Protein AF-A0A2C6KMU7-F1 (afdb_monomer_lite)

Foldseek 3Di:
DLLVLVLVCCVVPVVVVNVVVVPDDPLVSQLVSCVCCCPPQQAFGFSDKDWDADPVRDIDIDTHTDDFLAFLAFDADPVPPDPQRGDPPDPSVPQNLVQLQDPLSLLLVLLQLLRNAQCCVPPSQKGQLAQARRQKTWHWDPDDPNRHIHIHIHGHDSVQIDGAQDFDPDDYDLVLAALVLFDAQDPPCPPPPPTDGHHLLSRLSSSLQRSLQSQLSNRHDDPDRCLVVPQQVVQPPDDPDDSDPCNRHDSHDDRSPDPSSLVRSLQQLDCVHVSNVSGDPSHDPLSSLLSSLSNHNDSQSRFGSLQVSLLSVLLSLLVVLLPDPLDDDPVVQVVVQVSQVVSCPRPLNVLVCVLVVHDRDHSVDDCNVVSVSSNVVSVCLSVVVLLLVLLPVQAAAAPPVLVVPQDPDDDPPPRRVVSLCVQLDDDPVSLVSSLVSSCCSSCVPDDDDPVVVQVVCCNRSRGGPVSSSVVNSVSSSVNHD

pLDDT: mean 87.69, std 11.26, range [41.38, 98.5]

Secondary structure (DSSP, 8-state):
-HHHHHHHHHHHH-HHHHHHHTTS-HHHHHHHHHHHIIIII-B---SEEEEEE-TTS-EEEEEE----SEES-PPBPSSS--TT-B-SS-HHHHHHHHHHT-HHHHHHHHHHHHHHHHHHHHTS-EE-S--SGGGEEEEEE--BTTBPPEEEEEE---TT-EETTSEE-----GGG--GGGSPP--SS-TT---PEE--HHHHHHHHHHHHHHHHHTTT---SS-HHIIIIIHHH--STT---SHHHHH-SSS--SS-HHHHHHHHHHHSTTSTTGGGS-TT--HHHHHHHHHHT-SSGGGSPPHHHHHHHHHHHHHHHHHHHS----SHHHHHHHHHHHHHHHTSHHHHHHHHHHTPPPP-TTS--HHHHHHHHHHHHHHHHTHHHHHHHHHH-PPPPTHHHHSS---S-TTTSHHHHHHHHTPPPHHHHHHHHHHHHHHHHTT----HHHHHHHHHHHHS--HHHHHHHHHHHHHHHH-

Radius of gyration: 24.85 Å; chains: 1; bounding box: 67×62×74 Å

InterPro domains:
  IPR000719 Protein kinase domain [PS50011] (1-312)
  IPR008271 Serine/threonine-protein kinase, active site [PS00108] (126-138)
  IPR011009 Protein kinase-like domain superfamily [SSF56112] (120-317)

Sequence (481 aa):
MIFSQLEHFFATFRPQMWASLKGATKEARASKYAEVGLAQYHWSLPLARVISKDAKGNSHWGLLVELFQGDLQPKGDKTGLALDGWDRQSSGNRNLRKIFTSRDSLLDLTSKSIKPFVLMHNLYRFGHFDIKPPNLLYKYYPAEKGRSARVEVAAGDFGMATLLFQETKIRGTLPFMAPEMEKPKDKTDPQKKLVLLASPAFDTYALGFTLSALWTSGTEYTERYSWVTQCIRPSMTTSGQSFTFQQFSSREGALVYDEKVRQHLTRCMKEGGKVDKLYHVNMPLLIRIKIQQMTDIHPQARVSLRHIRFFFKTFGVLDRLQREPSRSDGRDMERTQEKLSRLQQLQLVQFLLFYLRMKPLTAVKDNLSEYKLLNQTLLDLARGEPIHEAVSQTISPLPLSSFREIPVGGDREKTDAPVLSTLVAVKDEEISLVSKQVRGKITRDAKITEDQWNDLLDTVFGVSAQGFNVLVSRAAIERKG

Organism: NCBI:txid483139

Structure (mmCIF, N/CA/C/O backbone):
data_AF-A0A2C6KMU7-F1
#
_entry.id   AF-A0A2C6KMU7-F1
#
loop_
_atom_site.group_PDB
_atom_site.id
_atom_site.type_symbol
_atom_site.label_atom_id
_atom_site.label_alt_id
_atom_site.label_comp_id
_atom_site.label_asym_id
_atom_site.label_entity_id
_atom_site.label_seq_id
_atom_site.pdbx_PDB_ins_code
_atom_site.Cartn_x
_atom_site.Cartn_y
_atom_site.Cartn_z
_atom_site.occupancy
_atom_site.B_iso_or_equiv
_atom_site.auth_seq_id
_atom_site.auth_comp_id
_atom_site.auth_asym_id
_atom_site.auth_atom_id
_atom_site.pdbx_PDB_model_num
ATOM 1 N N . MET A 1 1 ? 19.918 -12.609 -8.358 1.00 88.88 1 MET A N 1
ATOM 2 C CA . MET A 1 1 ? 19.044 -12.625 -7.164 1.00 88.88 1 MET A CA 1
ATOM 3 C C . MET A 1 1 ? 17.623 -13.065 -7.519 1.00 88.88 1 MET A C 1
ATOM 5 O O . MET A 1 1 ? 17.285 -14.183 -7.169 1.00 88.88 1 MET A O 1
ATOM 9 N N . ILE A 1 2 ? 16.826 -12.283 -8.266 1.00 91.75 2 ILE A N 1
ATOM 10 C CA . ILE A 1 2 ? 15.407 -12.616 -8.553 1.00 91.75 2 ILE A CA 1
ATOM 11 C C . ILE A 1 2 ? 15.238 -13.988 -9.223 1.00 91.75 2 ILE A C 1
ATOM 13 O O . ILE A 1 2 ? 14.464 -14.813 -8.752 1.00 91.75 2 ILE A O 1
ATOM 17 N N . PHE A 1 3 ? 16.004 -14.271 -10.282 1.00 91.69 3 PHE A N 1
ATOM 18 C CA . PHE A 1 3 ? 15.967 -15.581 -10.946 1.00 91.69 3 PHE A CA 1
ATOM 19 C C . PHE A 1 3 ? 16.346 -16.739 -10.015 1.00 91.69 3 PHE A C 1
ATOM 21 O O . PHE A 1 3 ? 15.761 -17.807 -10.115 1.00 91.69 3 PHE A O 1
ATOM 28 N N . SER A 1 4 ? 17.254 -16.518 -9.062 1.00 91.12 4 SER A N 1
ATOM 29 C CA . SER A 1 4 ? 17.613 -17.522 -8.053 1.00 91.12 4 SER A CA 1
ATOM 30 C C . SER A 1 4 ? 16.448 -17.810 -7.096 1.00 91.12 4 SER A C 1
ATOM 32 O O . SER A 1 4 ? 16.236 -18.959 -6.725 1.00 91.12 4 SER A O 1
ATOM 34 N N . GLN A 1 5 ? 15.661 -16.789 -6.733 1.00 92.75 5 GLN A N 1
ATOM 35 C CA . GLN A 1 5 ? 14.451 -16.966 -5.920 1.00 92.75 5 GLN A CA 1
ATOM 36 C C . GLN A 1 5 ? 13.343 -17.700 -6.688 1.00 92.75 5 GLN A C 1
ATOM 38 O O . GLN A 1 5 ? 12.691 -18.580 -6.130 1.00 92.75 5 GLN A O 1
ATOM 43 N N . LEU A 1 6 ? 13.159 -17.393 -7.979 1.00 92.62 6 LEU A N 1
ATOM 44 C CA . LEU A 1 6 ? 12.241 -18.136 -8.853 1.00 92.62 6 LEU A CA 1
ATOM 45 C C . LEU A 1 6 ? 12.657 -19.602 -8.998 1.00 92.62 6 LEU A C 1
ATOM 47 O O . LEU A 1 6 ? 11.815 -20.489 -8.898 1.00 92.62 6 LEU A O 1
ATOM 51 N N . GLU A 1 7 ? 13.950 -19.854 -9.185 1.00 92.25 7 GLU A N 1
ATOM 52 C CA . GLU A 1 7 ? 14.506 -21.201 -9.290 1.00 92.25 7 GLU A CA 1
ATOM 53 C C . GLU A 1 7 ? 14.256 -22.019 -8.019 1.00 92.25 7 GLU A C 1
ATOM 55 O O . GLU A 1 7 ? 13.695 -23.112 -8.094 1.00 92.25 7 GLU A O 1
ATOM 60 N N . HIS A 1 8 ? 14.589 -21.461 -6.850 1.00 91.50 8 HIS A N 1
ATOM 61 C CA . HIS A 1 8 ? 14.327 -22.109 -5.566 1.00 91.50 8 HIS A CA 1
ATOM 62 C C . HIS A 1 8 ? 12.833 -22.399 -5.375 1.00 91.50 8 HIS A C 1
ATOM 64 O O . HIS A 1 8 ? 12.452 -23.506 -4.996 1.00 91.50 8 HIS A O 1
ATOM 70 N N . PHE A 1 9 ? 11.970 -21.434 -5.695 1.00 91.69 9 PHE A N 1
ATOM 71 C CA . PHE A 1 9 ? 10.528 -21.619 -5.601 1.00 91.69 9 PHE A CA 1
ATOM 72 C C . PHE A 1 9 ? 10.019 -22.725 -6.537 1.00 91.69 9 PHE A C 1
ATOM 74 O O . PHE A 1 9 ? 9.215 -23.557 -6.117 1.00 91.69 9 PHE A O 1
ATOM 81 N N . PHE A 1 10 ? 10.474 -22.779 -7.792 1.00 92.38 10 PHE A N 1
ATOM 82 C CA . PHE A 1 10 ? 10.036 -23.823 -8.720 1.00 92.38 10 PHE A CA 1
ATOM 83 C C . PHE A 1 10 ? 10.543 -25.202 -8.320 1.00 92.38 10 PHE A C 1
ATOM 85 O O . PHE A 1 10 ? 9.769 -26.156 -8.385 1.00 92.38 10 PHE A O 1
ATOM 92 N N . ALA A 1 11 ? 11.787 -25.306 -7.856 1.00 91.00 11 ALA A N 1
ATOM 93 C CA . ALA A 1 11 ? 12.337 -26.564 -7.369 1.00 91.00 11 ALA A CA 1
ATOM 94 C C . ALA A 1 11 ? 11.536 -27.124 -6.182 1.00 91.00 11 ALA A C 1
ATOM 96 O O . ALA A 1 11 ? 11.269 -28.323 -6.143 1.00 91.00 11 ALA A O 1
ATOM 97 N N . THR A 1 12 ? 11.106 -26.258 -5.260 1.00 91.12 12 THR A N 1
ATOM 98 C CA . THR A 1 12 ? 10.406 -26.668 -4.034 1.00 91.12 12 THR A CA 1
ATOM 99 C C . THR A 1 12 ? 8.901 -26.862 -4.240 1.00 91.12 12 THR A C 1
ATOM 101 O O . THR A 1 12 ? 8.329 -27.832 -3.754 1.00 91.12 12 THR A O 1
ATOM 104 N N . PHE A 1 13 ? 8.238 -25.956 -4.965 1.00 90.50 13 PHE A N 1
ATOM 105 C CA . PHE A 1 13 ? 6.770 -25.874 -5.000 1.00 90.50 13 PHE A CA 1
ATOM 106 C C . PHE A 1 13 ? 6.156 -26.137 -6.378 1.00 90.50 13 PHE A C 1
ATOM 108 O O . PHE A 1 13 ? 4.933 -26.236 -6.494 1.00 90.50 13 PHE A O 1
ATOM 115 N N . ARG A 1 14 ? 6.961 -26.232 -7.446 1.00 90.19 14 ARG A N 1
ATOM 116 C CA . ARG A 1 14 ? 6.485 -26.526 -8.812 1.00 90.19 14 ARG A CA 1
ATOM 117 C C . ARG A 1 14 ? 7.367 -27.563 -9.511 1.00 90.19 14 ARG A C 1
ATOM 119 O O . ARG A 1 14 ? 7.939 -27.268 -10.565 1.00 90.19 14 ARG A O 1
ATOM 126 N N . PRO A 1 15 ? 7.435 -28.797 -8.981 1.00 88.06 15 PRO A N 1
ATOM 127 C CA . PRO A 1 15 ? 8.378 -29.812 -9.446 1.00 88.06 15 PRO A CA 1
ATOM 128 C C . PRO A 1 15 ? 8.231 -30.140 -10.938 1.00 88.06 15 PRO A C 1
ATOM 130 O O . PRO A 1 15 ? 9.232 -30.349 -11.614 1.00 88.06 15 PRO A O 1
ATOM 133 N N . GLN A 1 16 ? 7.011 -30.100 -11.486 1.00 89.94 16 GLN A N 1
ATOM 134 C CA . GLN A 1 16 ? 6.773 -30.310 -12.922 1.00 89.94 16 GLN A CA 1
ATOM 135 C C . GLN A 1 16 ? 7.406 -29.212 -13.794 1.00 89.94 16 GLN A C 1
ATOM 137 O O . GLN A 1 16 ? 8.062 -29.503 -14.790 1.00 89.94 16 GLN A O 1
ATOM 142 N N . MET A 1 17 ? 7.260 -27.941 -13.398 1.00 89.38 17 MET A N 1
ATOM 143 C CA . MET A 1 17 ? 7.895 -26.817 -14.094 1.00 89.38 17 MET A CA 1
ATOM 144 C C . MET A 1 17 ? 9.417 -26.898 -13.962 1.00 89.38 17 MET A C 1
ATOM 146 O O . MET A 1 17 ? 10.132 -26.704 -14.943 1.00 89.38 17 MET A O 1
ATOM 150 N N . TRP A 1 18 ? 9.918 -27.244 -12.775 1.00 93.00 18 TRP A N 1
ATOM 151 C CA . TRP A 1 18 ? 11.350 -27.399 -12.546 1.00 93.00 18 TRP A CA 1
ATOM 152 C C . TRP A 1 18 ? 11.970 -28.537 -13.361 1.00 93.00 18 TRP A C 1
ATOM 154 O O . TRP A 1 18 ? 13.039 -28.348 -13.939 1.00 93.00 18 TRP A O 1
ATOM 164 N N . ALA A 1 19 ? 11.289 -29.678 -13.488 1.00 90.38 19 ALA A N 1
ATOM 165 C CA . ALA A 1 19 ? 11.752 -30.801 -14.301 1.00 90.38 19 ALA A CA 1
ATOM 166 C C . ALA A 1 19 ? 12.013 -30.384 -15.760 1.00 90.38 19 ALA A C 1
ATOM 168 O O . ALA A 1 19 ? 13.037 -30.757 -16.326 1.00 90.38 19 ALA A O 1
ATOM 169 N N . SER A 1 20 ? 11.154 -29.527 -16.326 1.00 88.19 20 SER A N 1
ATOM 170 C CA . SER A 1 20 ? 11.340 -28.975 -17.678 1.00 88.19 20 SER A CA 1
ATOM 171 C C . SER A 1 20 ? 12.494 -27.964 -17.805 1.00 88.19 20 SER A C 1
ATOM 173 O O . SER A 1 20 ? 12.966 -27.705 -18.908 1.00 88.19 20 SER A O 1
ATOM 175 N N . LEU A 1 21 ? 12.973 -27.397 -16.690 1.00 91.31 21 LEU A N 1
ATOM 176 C CA . LEU A 1 21 ? 13.970 -26.318 -16.668 1.00 91.31 21 LEU A CA 1
ATOM 177 C C . LEU A 1 21 ? 15.357 -26.758 -16.197 1.00 91.31 21 LEU A C 1
ATOM 179 O O . LEU A 1 21 ? 16.353 -26.157 -16.602 1.00 91.31 21 LEU A O 1
ATOM 183 N N . LYS A 1 22 ? 15.453 -27.814 -15.382 1.00 88.69 22 LYS A N 1
ATOM 184 C CA . LYS A 1 22 ? 16.705 -28.262 -14.748 1.00 88.69 22 LYS A CA 1
ATOM 185 C C . LYS A 1 22 ? 17.818 -28.588 -15.756 1.00 88.69 22 LYS A C 1
ATOM 187 O O . LYS A 1 22 ? 18.989 -28.386 -15.438 1.00 88.69 22 LYS A O 1
ATOM 192 N N . GLY A 1 23 ? 17.461 -29.049 -16.958 1.00 87.50 23 GLY A N 1
ATOM 193 C CA . GLY A 1 23 ? 18.392 -29.339 -18.060 1.00 87.50 23 GLY A CA 1
ATOM 194 C C . GLY A 1 23 ? 18.508 -28.242 -19.126 1.00 87.50 23 GLY A C 1
ATOM 195 O O . GLY A 1 23 ? 19.333 -28.357 -20.024 1.00 87.50 23 GLY A O 1
ATOM 196 N N . ALA A 1 24 ? 17.707 -27.175 -19.045 1.00 89.94 24 ALA A N 1
ATOM 197 C CA . ALA A 1 24 ? 17.699 -26.112 -20.048 1.00 89.94 24 ALA A CA 1
ATOM 198 C C . ALA A 1 24 ? 18.932 -25.197 -19.926 1.00 89.94 24 ALA A C 1
ATOM 200 O O . ALA A 1 24 ? 19.510 -25.066 -18.836 1.00 89.94 24 ALA A O 1
ATOM 201 N N . THR A 1 25 ? 19.297 -24.524 -21.024 1.00 90.19 25 THR A N 1
ATOM 202 C CA . THR A 1 25 ? 20.353 -23.496 -21.041 1.00 90.19 25 THR A CA 1
ATOM 203 C C . THR A 1 25 ? 19.995 -22.314 -20.133 1.00 90.19 25 THR A C 1
ATOM 205 O O . THR A 1 25 ? 18.833 -22.123 -19.760 1.00 90.19 25 THR A O 1
ATOM 208 N N . LYS A 1 26 ? 20.985 -21.491 -19.762 1.00 86.12 26 LYS A N 1
ATOM 209 C CA . LYS A 1 26 ? 20.751 -20.317 -18.901 1.00 86.12 26 LYS A CA 1
ATOM 210 C C . LYS A 1 26 ? 19.795 -19.322 -19.559 1.00 86.12 26 LYS A C 1
ATOM 212 O O . LYS A 1 26 ? 18.944 -18.755 -18.880 1.00 86.12 26 LYS A O 1
ATOM 217 N N . GLU A 1 27 ? 19.910 -19.155 -20.869 1.00 83.81 27 GLU A N 1
ATOM 218 C CA . GLU A 1 27 ? 19.079 -18.285 -21.697 1.00 83.81 27 GLU A CA 1
ATOM 219 C C . GLU A 1 27 ? 17.632 -18.783 -21.730 1.00 83.81 27 GLU A C 1
ATOM 221 O O . GLU A 1 27 ? 16.710 -18.010 -21.476 1.00 83.81 27 GLU A O 1
ATOM 226 N N . ALA A 1 28 ? 17.426 -20.085 -21.955 1.00 87.62 28 ALA A N 1
ATOM 227 C CA . ALA A 1 28 ? 16.094 -20.684 -21.952 1.00 87.62 28 ALA A CA 1
ATOM 228 C C . ALA A 1 28 ? 15.424 -20.579 -20.571 1.00 87.62 28 ALA A C 1
ATOM 230 O O . ALA A 1 28 ? 14.237 -20.260 -20.480 1.00 87.62 28 ALA A O 1
ATOM 231 N N . ARG A 1 29 ? 16.188 -20.764 -19.482 1.00 89.75 29 ARG A N 1
ATOM 232 C CA . ARG A 1 29 ? 15.682 -20.537 -18.118 1.00 89.75 29 ARG A CA 1
ATOM 233 C C . ARG A 1 29 ? 15.318 -19.078 -17.882 1.00 89.75 29 ARG A C 1
ATOM 235 O O . ARG A 1 29 ? 14.223 -18.819 -17.402 1.00 89.75 29 ARG A O 1
ATOM 242 N N . ALA A 1 30 ? 16.193 -18.135 -18.235 1.00 88.25 30 ALA A N 1
ATOM 243 C CA . ALA A 1 30 ? 15.940 -16.703 -18.069 1.00 88.25 30 ALA A CA 1
ATOM 244 C C . ALA A 1 30 ? 14.683 -16.258 -18.829 1.00 88.25 30 ALA A C 1
ATOM 246 O O . ALA A 1 30 ? 13.819 -15.600 -18.251 1.00 88.25 30 ALA A O 1
ATOM 247 N N . SER A 1 31 ? 14.536 -16.702 -20.080 1.00 89.38 31 SER A N 1
ATOM 248 C CA . SER A 1 31 ? 13.343 -16.452 -20.887 1.00 89.38 31 SER A CA 1
ATOM 249 C C . SER A 1 31 ? 12.087 -17.020 -20.219 1.00 89.38 31 SER A C 1
ATOM 251 O O . SER A 1 31 ? 11.108 -16.291 -20.047 1.00 89.38 31 SER A O 1
ATOM 253 N N . LYS A 1 32 ? 12.127 -18.267 -19.722 1.00 90.81 32 LYS A N 1
ATOM 254 C CA . LYS A 1 32 ? 10.977 -18.853 -19.018 1.00 90.81 32 LYS A CA 1
ATOM 255 C C . LYS A 1 32 ? 10.665 -18.144 -17.700 1.00 90.81 32 LYS A C 1
ATOM 257 O O . LYS A 1 32 ? 9.498 -17.952 -17.363 1.00 90.81 32 LYS A O 1
ATOM 262 N N . TYR A 1 33 ? 11.685 -17.740 -16.947 1.00 92.44 33 TYR A N 1
ATOM 263 C CA . TYR A 1 33 ? 11.529 -16.976 -15.711 1.00 92.44 33 TYR A CA 1
ATOM 264 C C . TYR A 1 33 ? 10.882 -15.616 -15.971 1.00 92.44 33 TYR A C 1
ATOM 266 O O . TYR A 1 33 ? 10.010 -15.211 -15.205 1.00 92.44 33 TYR A O 1
ATOM 274 N N . ALA A 1 34 ? 11.252 -14.940 -17.057 1.00 91.88 34 ALA A N 1
ATOM 275 C CA . ALA A 1 34 ? 10.632 -13.689 -17.471 1.00 91.88 34 ALA A CA 1
ATOM 276 C C . ALA A 1 34 ? 9.191 -13.883 -17.974 1.00 91.88 34 ALA A C 1
ATOM 278 O O . ALA A 1 34 ? 8.312 -13.124 -17.572 1.00 91.88 34 ALA A O 1
ATOM 279 N N . GLU A 1 35 ? 8.911 -14.938 -18.747 1.00 91.31 35 GLU A N 1
ATOM 280 C CA . GLU A 1 35 ? 7.551 -15.300 -19.178 1.00 91.31 35 GLU A CA 1
ATOM 281 C C . GLU A 1 35 ? 6.629 -15.548 -17.971 1.00 91.31 35 GLU A C 1
ATOM 283 O O . GLU A 1 35 ? 5.556 -14.950 -17.855 1.00 91.31 35 GLU A O 1
ATOM 288 N N . VAL A 1 36 ? 7.062 -16.393 -17.027 1.00 91.19 36 VAL A N 1
ATOM 289 C CA . VAL A 1 36 ? 6.300 -16.685 -15.804 1.00 91.19 36 VAL A CA 1
ATOM 290 C C . VAL A 1 36 ? 6.194 -15.441 -14.921 1.00 91.19 36 VAL A C 1
ATOM 292 O O . VAL A 1 36 ? 5.116 -15.155 -14.390 1.00 91.19 36 VAL A O 1
ATOM 295 N N . GLY A 1 37 ? 7.290 -14.688 -14.799 1.00 92.56 37 GLY A N 1
ATOM 296 C CA . GLY A 1 37 ? 7.364 -13.416 -14.087 1.00 92.56 37 GLY A CA 1
ATOM 297 C C . GLY A 1 37 ? 6.303 -12.437 -14.565 1.00 92.56 37 GLY A C 1
ATOM 298 O O . GLY A 1 37 ? 5.537 -11.915 -13.757 1.00 92.56 37 GLY A O 1
ATOM 299 N N . LEU A 1 38 ? 6.178 -12.256 -15.874 1.00 92.94 38 LEU A N 1
ATOM 300 C CA . LEU A 1 38 ? 5.184 -11.372 -16.461 1.00 92.94 38 LEU A CA 1
ATOM 301 C C . LEU A 1 38 ? 3.764 -11.928 -16.304 1.00 92.94 38 LEU A C 1
ATOM 303 O O . LEU A 1 38 ? 2.903 -11.261 -15.726 1.00 92.94 38 LEU A O 1
ATOM 307 N N . ALA A 1 39 ? 3.514 -13.155 -16.766 1.00 91.06 39 ALA A N 1
ATOM 308 C CA . ALA A 1 39 ? 2.164 -13.716 -16.837 1.00 91.06 39 ALA A CA 1
ATOM 309 C C . ALA A 1 39 ? 1.521 -13.888 -15.451 1.00 91.06 39 ALA A C 1
ATOM 311 O O . ALA A 1 39 ? 0.335 -13.597 -15.251 1.00 91.06 39 ALA A O 1
ATOM 312 N N . GLN A 1 40 ? 2.299 -14.347 -14.469 1.00 90.44 40 GLN A N 1
ATOM 313 C CA . GLN A 1 40 ? 1.777 -14.691 -13.147 1.00 90.44 40 GLN A CA 1
ATOM 314 C C . GLN A 1 40 ? 1.996 -13.576 -12.130 1.00 90.44 40 GLN A C 1
ATOM 316 O O . GLN A 1 40 ? 1.093 -13.281 -11.336 1.00 90.44 40 GLN A O 1
ATOM 321 N N . TYR A 1 41 ? 3.171 -12.946 -12.163 1.00 92.25 41 TYR A N 1
ATOM 322 C CA . TYR A 1 41 ? 3.614 -12.018 -11.119 1.00 92.25 41 TYR A CA 1
ATOM 323 C C . TYR A 1 41 ? 3.609 -10.560 -11.562 1.00 92.25 41 TYR A C 1
ATOM 325 O O . TYR A 1 41 ? 3.686 -9.693 -10.702 1.00 92.25 41 TYR A O 1
ATOM 333 N N . HIS A 1 42 ? 3.385 -10.285 -12.852 1.00 94.69 42 HIS A N 1
ATOM 334 C CA . HIS A 1 42 ? 3.320 -8.933 -13.408 1.00 94.69 42 HIS A CA 1
ATOM 335 C C . HIS A 1 42 ? 4.674 -8.223 -13.254 1.00 94.69 42 HIS A C 1
ATOM 337 O O . HIS A 1 42 ? 4.752 -7.059 -12.871 1.00 94.69 42 HIS A O 1
ATOM 343 N N . TRP A 1 43 ? 5.758 -8.959 -13.512 1.00 96.06 43 TRP A N 1
ATOM 344 C CA . TRP A 1 43 ? 7.136 -8.471 -13.480 1.00 96.06 43 TRP A CA 1
ATOM 345 C C . TRP A 1 43 ? 7.710 -8.428 -14.890 1.00 96.06 43 TRP A C 1
ATOM 347 O O . TRP A 1 43 ? 7.810 -9.459 -15.554 1.00 96.06 43 TRP A O 1
ATOM 357 N N . SER A 1 44 ? 8.129 -7.248 -15.332 1.00 95.12 44 SER A N 1
ATOM 358 C CA . SER A 1 44 ? 8.832 -7.059 -16.598 1.00 95.12 44 SER A CA 1
ATOM 359 C C . SER A 1 44 ? 10.319 -7.380 -16.425 1.00 95.12 44 SER A C 1
ATOM 361 O O . SER A 1 44 ? 11.165 -6.486 -16.373 1.00 95.12 44 SER A O 1
ATOM 363 N N . LEU A 1 45 ? 10.634 -8.668 -16.273 1.00 93.94 45 LEU A N 1
ATOM 364 C CA . LEU A 1 45 ? 12.014 -9.146 -16.161 1.00 93.94 45 LEU A CA 1
ATOM 365 C C . LEU A 1 45 ? 12.682 -9.237 -17.547 1.00 93.94 45 LEU A C 1
ATOM 367 O O . LEU A 1 45 ? 11.992 -9.458 -18.544 1.00 93.94 45 LEU A O 1
ATOM 371 N N . PRO A 1 46 ? 14.019 -9.122 -17.627 1.00 89.56 46 PRO A N 1
ATOM 372 C CA . PRO A 1 46 ? 14.741 -9.324 -18.879 1.00 89.56 46 PRO A CA 1
ATOM 373 C C . PRO A 1 46 ? 14.552 -10.736 -19.444 1.00 89.56 46 PRO A C 1
ATOM 375 O O . PRO A 1 46 ? 14.816 -11.721 -18.759 1.00 89.56 46 PRO A O 1
ATOM 378 N N . LEU A 1 47 ? 14.152 -10.821 -20.712 1.00 85.88 47 LEU A N 1
ATOM 379 C CA . LEU A 1 47 ? 14.046 -12.055 -21.494 1.00 85.88 47 LEU A CA 1
ATOM 380 C C . LEU A 1 47 ? 15.430 -12.602 -21.857 1.00 85.88 47 LEU A C 1
ATOM 382 O O . LEU A 1 47 ? 15.661 -13.807 -21.813 1.00 85.88 47 LEU A O 1
ATOM 386 N N . ALA A 1 48 ? 16.346 -11.704 -22.224 1.00 81.81 48 ALA A N 1
ATOM 387 C CA . ALA A 1 48 ? 17.714 -12.032 -22.598 1.00 81.81 48 ALA A CA 1
ATOM 388 C C . ALA A 1 48 ? 18.639 -10.821 -22.431 1.00 81.81 48 ALA A C 1
ATOM 390 O O . ALA A 1 48 ? 18.194 -9.671 -22.413 1.00 81.81 48 ALA A O 1
ATOM 391 N N . ARG A 1 49 ? 19.944 -11.090 -22.364 1.00 84.31 49 ARG A N 1
ATOM 392 C CA . ARG A 1 49 ? 20.997 -10.084 -22.523 1.00 84.31 49 ARG A CA 1
ATOM 393 C C . ARG A 1 49 ? 21.541 -10.176 -23.943 1.00 84.31 49 ARG A C 1
ATOM 395 O O . ARG A 1 49 ? 21.872 -11.266 -24.397 1.00 84.31 49 ARG A O 1
ATOM 402 N N . VAL A 1 50 ? 21.671 -9.038 -24.609 1.00 86.44 50 VAL A N 1
ATOM 403 C CA . VAL A 1 50 ? 22.222 -8.941 -25.965 1.00 86.44 50 VAL A CA 1
ATOM 404 C C . VAL A 1 50 ? 23.529 -8.171 -25.906 1.00 86.44 50 VAL A C 1
ATOM 406 O O . VAL A 1 50 ? 23.653 -7.217 -25.140 1.00 86.44 50 VAL A O 1
ATOM 409 N N . ILE A 1 51 ? 24.506 -8.594 -26.701 1.00 89.25 51 ILE A N 1
ATOM 410 C CA . ILE A 1 51 ? 25.746 -7.859 -26.939 1.00 89.25 51 ILE A CA 1
ATOM 411 C C . ILE A 1 51 ? 25.768 -7.520 -28.427 1.00 89.25 51 ILE A C 1
ATOM 413 O O . ILE A 1 51 ? 25.636 -8.415 -29.258 1.00 89.25 51 ILE A O 1
ATOM 417 N N . SER A 1 52 ? 25.900 -6.240 -28.755 1.00 91.75 52 SER A N 1
ATOM 418 C CA . SER A 1 52 ? 25.967 -5.741 -30.130 1.00 91.75 52 SER A CA 1
ATOM 419 C C . SER A 1 52 ? 27.187 -4.845 -30.295 1.00 91.75 52 SER A C 1
ATOM 421 O O . SER A 1 52 ? 27.560 -4.142 -29.358 1.00 91.75 52 SER A O 1
ATOM 423 N N . LYS A 1 53 ? 27.819 -4.863 -31.468 1.00 94.56 53 LYS A N 1
ATOM 424 C CA . LYS A 1 53 ? 28.915 -3.944 -31.789 1.00 94.56 53 LYS A CA 1
ATOM 425 C C . LYS A 1 53 ? 28.371 -2.747 -32.558 1.00 94.56 53 LYS A C 1
ATOM 427 O O . LYS A 1 53 ? 27.579 -2.926 -33.479 1.00 94.56 53 LYS A O 1
ATOM 432 N N . ASP A 1 54 ? 28.783 -1.539 -32.184 1.00 93.00 54 ASP A N 1
ATOM 433 C CA . ASP A 1 54 ? 28.485 -0.353 -32.989 1.00 93.00 54 ASP A CA 1
ATOM 434 C C . ASP A 1 54 ? 29.316 -0.323 -34.282 1.00 93.00 54 ASP A C 1
ATOM 436 O O . ASP A 1 54 ? 30.193 -1.158 -34.511 1.00 93.00 54 ASP A O 1
ATOM 440 N N . ALA A 1 55 ? 29.061 0.680 -35.126 1.00 93.94 55 ALA A N 1
ATOM 441 C CA . ALA A 1 55 ? 29.784 0.883 -36.382 1.00 93.94 55 ALA A CA 1
ATOM 442 C C . ALA A 1 55 ? 31.304 1.094 -36.205 1.00 93.94 55 ALA A C 1
ATOM 444 O O . ALA A 1 55 ? 32.050 0.973 -37.172 1.00 93.94 55 ALA A O 1
ATOM 445 N N . LYS A 1 56 ? 31.772 1.401 -34.988 1.00 94.94 56 LYS A N 1
ATOM 446 C CA . LYS A 1 56 ? 33.191 1.560 -34.636 1.00 94.94 56 LYS A CA 1
ATOM 447 C C . LYS A 1 56 ? 33.776 0.298 -33.987 1.00 94.94 56 LYS A C 1
ATOM 449 O O . LYS A 1 56 ? 34.932 0.305 -33.578 1.00 94.94 56 LYS A O 1
ATOM 454 N N . GLY A 1 57 ? 32.997 -0.780 -33.877 1.00 93.75 57 GLY A N 1
ATOM 455 C CA . GLY A 1 57 ? 33.402 -2.042 -33.262 1.00 93.75 57 GLY A CA 1
ATOM 456 C C . GLY A 1 57 ? 33.291 -2.083 -31.734 1.00 93.75 57 GLY A C 1
ATOM 457 O O . GLY A 1 57 ? 33.622 -3.120 -31.147 1.00 93.75 57 GLY A O 1
ATOM 458 N N . ASN A 1 58 ? 32.804 -1.024 -31.074 1.00 94.81 58 ASN A N 1
ATOM 459 C CA . ASN A 1 58 ? 32.648 -1.022 -29.617 1.00 94.81 58 ASN A CA 1
ATOM 460 C C . ASN A 1 58 ? 31.476 -1.908 -29.213 1.00 94.81 58 ASN A C 1
ATOM 462 O O . ASN A 1 58 ? 30.402 -1.844 -29.808 1.00 94.81 58 ASN A O 1
ATOM 466 N N . SER A 1 59 ? 31.674 -2.717 -28.175 1.00 94.19 59 SER A N 1
ATOM 467 C CA . SER A 1 59 ? 30.636 -3.618 -27.676 1.00 94.19 59 SER A CA 1
ATOM 468 C C . SER A 1 59 ? 29.703 -2.898 -26.708 1.00 94.19 59 SER A C 1
ATOM 470 O O . SER A 1 59 ? 30.124 -2.417 -25.658 1.00 94.19 59 SER A O 1
ATOM 472 N N . HIS A 1 60 ? 28.420 -2.904 -27.039 1.00 91.56 60 HIS A N 1
ATOM 473 C CA . HIS A 1 60 ? 27.318 -2.437 -26.213 1.00 91.56 60 HIS A CA 1
ATOM 474 C C . HIS A 1 60 ? 26.546 -3.644 -25.708 1.00 91.56 60 HIS A C 1
ATOM 476 O O . HIS A 1 60 ? 26.330 -4.606 -26.446 1.00 91.56 60 HIS A O 1
ATOM 482 N N . TRP A 1 61 ? 26.115 -3.609 -24.453 1.00 90.94 61 TRP A N 1
ATOM 483 C CA . TRP A 1 61 ? 25.209 -4.620 -23.926 1.00 90.94 61 TRP A CA 1
ATOM 484 C C . TRP A 1 61 ? 23.832 -4.007 -23.694 1.00 90.94 61 TRP A C 1
ATOM 486 O O . TRP A 1 61 ? 23.710 -2.845 -23.316 1.00 90.94 61 TRP A O 1
ATOM 496 N N . GLY A 1 62 ? 22.797 -4.806 -23.917 1.00 87.50 62 GLY A N 1
ATOM 497 C CA . GLY A 1 62 ? 21.408 -4.426 -23.710 1.00 87.50 62 GLY A CA 1
ATOM 498 C C . GLY A 1 62 ? 20.598 -5.579 -23.136 1.00 87.50 62 GLY A C 1
ATOM 499 O O . GLY A 1 62 ? 21.069 -6.716 -23.042 1.00 87.50 62 GLY A O 1
ATOM 500 N N . LEU A 1 63 ? 19.368 -5.272 -22.743 1.00 86.56 63 LEU A N 1
ATOM 501 C CA . LEU A 1 63 ? 18.398 -6.239 -22.245 1.00 86.56 63 LEU A CA 1
ATOM 502 C C . LEU A 1 63 ? 17.206 -6.262 -23.197 1.00 86.56 63 LEU A C 1
ATOM 504 O O . LEU A 1 63 ? 16.692 -5.209 -23.567 1.00 86.56 63 LEU A O 1
ATOM 508 N N . LEU A 1 64 ? 16.763 -7.458 -23.572 1.00 86.19 64 LEU A N 1
ATOM 509 C CA . LEU A 1 64 ? 15.466 -7.637 -24.214 1.00 86.19 64 LEU A CA 1
ATOM 510 C C . LEU A 1 64 ? 14.412 -7.751 -23.121 1.00 86.19 64 LEU A C 1
ATOM 512 O O . LEU A 1 64 ? 14.557 -8.563 -22.208 1.00 86.19 64 LEU A O 1
ATOM 516 N N . VAL A 1 65 ? 13.367 -6.942 -23.210 1.00 86.94 65 VAL A N 1
ATOM 517 C CA . VAL A 1 65 ? 12.235 -6.917 -22.277 1.00 86.94 65 VAL A CA 1
ATOM 518 C C . VAL A 1 65 ? 10.935 -6.905 -23.071 1.00 86.94 65 VAL A C 1
ATOM 520 O O . VAL A 1 65 ? 10.922 -6.536 -24.245 1.00 86.94 65 VAL A O 1
ATOM 523 N N . GLU A 1 66 ? 9.842 -7.302 -22.426 1.00 88.06 66 GLU A N 1
ATOM 524 C CA . GLU A 1 66 ? 8.504 -7.138 -22.991 1.00 88.06 66 GLU A CA 1
ATOM 525 C C . GLU A 1 66 ? 8.213 -5.654 -23.271 1.00 88.06 66 GLU A C 1
ATOM 527 O O . GLU A 1 66 ? 8.542 -4.780 -22.465 1.00 88.06 66 GLU A O 1
ATOM 532 N N . LEU A 1 67 ? 7.561 -5.366 -24.400 1.00 89.75 67 LEU A N 1
ATOM 533 C CA . LEU A 1 67 ? 7.175 -4.004 -24.759 1.00 89.75 67 LEU A CA 1
ATOM 534 C C . LEU A 1 67 ? 5.867 -3.589 -24.075 1.00 89.75 67 LEU A C 1
ATOM 536 O O . LEU A 1 67 ? 4.856 -4.293 -24.125 1.00 89.75 67 LEU A O 1
ATOM 540 N N . PHE A 1 68 ? 5.878 -2.393 -23.495 1.00 93.00 68 PHE A N 1
ATOM 541 C CA . PHE A 1 68 ? 4.721 -1.716 -22.908 1.00 93.00 68 PHE A CA 1
ATOM 542 C C . PHE A 1 68 ? 4.458 -0.397 -23.641 1.00 93.00 68 PHE A C 1
ATOM 544 O O . PHE A 1 68 ? 5.303 0.084 -24.392 1.00 93.00 68 PHE A O 1
ATOM 551 N N . GLN A 1 69 ? 3.283 0.200 -23.430 1.00 92.56 69 GLN A N 1
ATOM 552 C CA . GLN A 1 69 ? 2.938 1.487 -24.053 1.00 92.56 69 GLN A CA 1
ATOM 553 C C . GLN A 1 69 ? 3.632 2.680 -23.379 1.00 92.56 69 GLN A C 1
ATOM 555 O O . GLN A 1 69 ? 3.672 3.770 -23.945 1.00 92.56 69 GLN A O 1
ATOM 560 N N . GLY A 1 70 ? 4.160 2.477 -22.175 1.00 92.81 70 GLY A N 1
ATOM 561 C CA . GLY A 1 70 ? 4.883 3.469 -21.395 1.00 92.81 70 GLY A CA 1
ATOM 562 C C . GLY A 1 70 ? 4.851 3.122 -19.912 1.00 92.81 70 GLY A C 1
ATOM 563 O O . GLY A 1 70 ? 4.369 2.055 -19.518 1.00 92.81 70 GLY A O 1
ATOM 564 N N . ASP A 1 71 ? 5.351 4.045 -19.104 1.00 94.38 71 ASP A N 1
ATOM 565 C CA . ASP A 1 71 ? 5.235 4.028 -17.651 1.00 94.38 71 ASP A CA 1
ATOM 566 C C . ASP A 1 71 ? 4.063 4.904 -17.166 1.00 94.38 71 ASP A C 1
ATOM 568 O O . ASP A 1 71 ? 3.441 5.634 -17.944 1.00 94.38 71 ASP A O 1
ATOM 572 N N . LEU A 1 72 ? 3.708 4.795 -15.887 1.00 94.38 72 LEU A N 1
ATOM 573 C CA . LEU A 1 72 ? 2.584 5.524 -15.295 1.00 94.38 72 LEU A CA 1
ATOM 574 C C . LEU A 1 72 ? 2.922 6.978 -14.918 1.00 94.38 72 LEU A C 1
ATOM 576 O O . LEU A 1 72 ? 2.098 7.617 -14.264 1.00 94.38 72 LEU A O 1
ATOM 580 N N . GLN A 1 73 ? 4.088 7.516 -15.297 1.00 93.19 73 GLN A N 1
ATOM 581 C CA . GLN A 1 73 ? 4.433 8.924 -15.101 1.00 93.19 73 GLN A CA 1
ATOM 582 C C . GLN A 1 73 ? 3.944 9.771 -16.291 1.00 93.19 73 GLN A C 1
ATOM 584 O O . GLN A 1 73 ? 4.470 9.649 -17.403 1.00 93.19 73 GLN A O 1
ATOM 589 N N . PRO A 1 74 ? 2.998 10.701 -16.073 1.00 91.06 74 PRO A N 1
ATOM 590 C CA . PRO A 1 74 ? 2.650 11.701 -17.076 1.00 91.06 74 PRO A CA 1
ATOM 591 C C . PRO A 1 74 ? 3.859 12.538 -17.503 1.00 91.06 74 PRO A C 1
ATOM 593 O O . PRO A 1 74 ? 4.776 12.786 -16.717 1.00 91.06 74 PRO A O 1
ATOM 596 N N . LYS A 1 75 ? 3.847 13.044 -18.736 1.00 90.12 75 LYS A N 1
ATOM 597 C CA . LYS A 1 75 ? 4.775 14.106 -19.153 1.00 90.12 75 LYS A CA 1
ATOM 598 C C . LYS A 1 75 ? 4.177 15.471 -18.821 1.00 90.12 75 LYS A C 1
ATOM 600 O O . LYS A 1 75 ? 3.032 15.741 -19.188 1.00 90.12 75 LYS A O 1
ATOM 605 N N . GLY A 1 76 ? 4.948 16.303 -18.123 1.00 86.06 76 GLY A N 1
ATOM 606 C CA . GLY A 1 76 ? 4.534 17.645 -17.726 1.00 86.06 76 GLY A CA 1
ATOM 607 C C . GLY A 1 76 ? 4.630 18.649 -18.856 1.00 86.06 76 GLY A C 1
ATOM 608 O O . GLY A 1 76 ? 5.560 18.592 -19.661 1.00 86.06 76 GLY A O 1
ATOM 609 N N . ASP A 1 77 ? 3.681 19.576 -18.893 1.00 84.69 77 ASP A N 1
ATOM 610 C CA . ASP A 1 77 ? 3.769 20.752 -19.743 1.00 84.69 77 ASP A CA 1
ATOM 611 C C . ASP A 1 77 ? 4.819 21.715 -19.181 1.00 84.69 77 ASP A C 1
ATOM 613 O O . ASP A 1 77 ? 4.676 22.264 -18.089 1.00 84.69 77 ASP A O 1
ATOM 617 N N . LYS A 1 78 ? 5.883 21.936 -19.951 1.00 81.69 78 LYS A N 1
ATOM 618 C CA . LYS A 1 78 ? 6.960 22.865 -19.587 1.00 81.69 78 LYS A CA 1
ATOM 619 C C . LYS A 1 78 ? 6.644 24.314 -19.944 1.00 81.69 78 LYS A C 1
ATOM 621 O O . LYS A 1 78 ? 7.376 25.203 -19.523 1.00 81.69 78 LYS A O 1
ATOM 626 N N . THR A 1 79 ? 5.594 24.555 -20.729 1.00 78.25 79 THR A N 1
ATOM 627 C CA . THR A 1 79 ? 5.202 25.904 -21.159 1.00 78.25 79 THR A CA 1
ATOM 628 C C . THR A 1 79 ? 4.374 26.636 -20.103 1.00 78.25 79 THR A C 1
ATOM 630 O O . THR A 1 79 ? 4.307 27.861 -20.130 1.00 78.25 79 THR A O 1
ATOM 633 N N . GLY A 1 80 ? 3.771 25.899 -19.161 1.00 74.31 80 GLY A N 1
ATOM 634 C CA . GLY A 1 80 ? 2.890 26.450 -18.128 1.00 74.31 80 GLY A CA 1
ATOM 635 C C . GLY A 1 80 ? 1.514 26.875 -18.650 1.00 74.31 80 GLY A C 1
ATOM 636 O O . GLY A 1 80 ? 0.779 27.553 -17.938 1.00 74.31 80 GLY A O 1
ATOM 637 N N . LEU A 1 81 ? 1.161 26.498 -19.883 1.00 73.81 81 LEU A N 1
ATOM 638 C CA . LEU A 1 81 ? -0.099 26.868 -20.532 1.00 73.81 81 LEU A CA 1
ATOM 639 C C . LEU A 1 81 ? -1.229 25.883 -20.205 1.00 73.81 81 LEU A C 1
ATOM 641 O O . LEU A 1 81 ? -2.411 26.228 -20.284 1.00 73.81 81 LEU A O 1
ATOM 645 N N . ALA A 1 82 ? -0.892 24.642 -19.863 1.00 76.12 82 ALA A N 1
ATOM 646 C CA . ALA A 1 82 ? -1.861 23.630 -19.481 1.00 76.12 82 ALA A CA 1
ATOM 647 C C . ALA A 1 82 ? -2.275 23.794 -18.009 1.00 76.12 82 ALA A C 1
ATOM 649 O O . ALA A 1 82 ? -1.487 23.533 -17.105 1.00 76.12 82 ALA A O 1
ATOM 650 N N . LEU A 1 83 ? -3.544 24.152 -17.769 1.00 77.12 83 LEU A N 1
ATOM 651 C CA . LEU A 1 83 ? -4.117 24.260 -16.415 1.00 77.12 83 LEU A CA 1
ATOM 652 C C . LEU A 1 83 ? -4.053 22.948 -15.615 1.00 77.12 83 LEU A C 1
ATOM 654 O O . LEU A 1 83 ? -3.986 22.979 -14.395 1.00 77.12 83 LEU A O 1
ATOM 658 N N . ASP A 1 84 ? -4.079 21.803 -16.300 1.00 78.75 84 ASP A N 1
ATOM 659 C CA . ASP A 1 84 ? -3.937 20.480 -15.687 1.00 78.75 84 ASP A CA 1
ATOM 660 C C . ASP A 1 84 ? -2.462 20.057 -15.531 1.00 78.75 84 ASP A C 1
ATOM 662 O O . ASP A 1 84 ? -2.188 19.006 -14.956 1.00 78.75 84 ASP A O 1
ATOM 666 N N . GLY A 1 85 ? -1.512 20.851 -16.043 1.00 84.44 85 GLY A N 1
ATOM 667 C CA . GLY A 1 85 ? -0.068 20.602 -16.010 1.00 84.44 85 GLY A CA 1
ATOM 668 C C . GLY A 1 85 ? 0.422 19.496 -16.950 1.00 84.44 85 GLY A C 1
ATOM 669 O O . GLY A 1 85 ? 1.613 19.191 -16.990 1.00 84.44 85 GLY A O 1
ATOM 670 N N . TRP A 1 86 ? -0.469 18.889 -17.733 1.00 88.62 86 TRP A N 1
ATOM 671 C CA . TRP A 1 86 ? -0.159 17.793 -18.649 1.00 88.62 86 TRP A CA 1
ATOM 672 C C . TRP A 1 86 ? 0.297 18.305 -20.019 1.00 88.62 86 TRP A C 1
ATOM 674 O O . TRP A 1 86 ? -0.435 19.048 -20.676 1.00 88.62 86 TRP A O 1
ATOM 684 N N . ASP A 1 87 ? 1.408 17.782 -20.542 1.00 87.94 87 ASP A N 1
ATOM 685 C CA . ASP A 1 87 ? 1.818 18.047 -21.926 1.00 87.94 87 ASP A CA 1
ATOM 686 C C . ASP A 1 87 ? 0.793 17.460 -22.915 1.00 87.94 87 ASP A C 1
ATOM 688 O O . ASP A 1 87 ? 0.597 16.241 -22.995 1.00 87.94 87 ASP A O 1
ATOM 692 N N . ARG A 1 88 ? 0.117 18.330 -23.673 1.00 82.88 88 ARG A N 1
ATOM 693 C CA . ARG A 1 88 ? -0.899 17.942 -24.666 1.00 82.88 88 ARG A CA 1
ATOM 694 C C . ARG A 1 88 ? -0.300 17.346 -25.941 1.00 82.88 88 ARG A C 1
ATOM 696 O O . ARG A 1 88 ? -1.011 16.628 -26.641 1.00 82.88 88 ARG A O 1
ATOM 703 N N . GLN A 1 89 ? 0.969 17.624 -26.236 1.00 84.25 89 GLN A N 1
ATOM 704 C CA . GLN A 1 89 ? 1.659 17.133 -27.434 1.00 84.25 89 GLN A CA 1
ATOM 705 C C . GLN A 1 89 ? 2.248 15.733 -27.231 1.00 84.25 89 GLN A C 1
ATOM 707 O O . GLN A 1 89 ? 2.496 15.008 -28.195 1.00 84.25 89 GLN A O 1
ATOM 712 N N . SER A 1 90 ? 2.426 15.309 -25.978 1.00 85.62 90 SER A N 1
ATOM 713 C CA . SER A 1 90 ? 2.921 13.972 -25.664 1.00 85.62 90 SER A CA 1
ATOM 714 C C . SER A 1 90 ? 1.915 12.884 -26.056 1.00 85.62 90 SER A C 1
ATOM 716 O O . SER A 1 90 ? 0.845 12.738 -25.459 1.00 85.62 90 SER A O 1
ATOM 718 N N . SER A 1 91 ? 2.285 12.044 -27.025 1.00 82.12 91 SER A N 1
ATOM 719 C CA . SER A 1 91 ? 1.491 10.877 -27.432 1.00 82.12 91 SER A CA 1
ATOM 720 C C . SER A 1 91 ? 1.265 9.892 -26.276 1.00 82.12 91 SER A C 1
ATOM 722 O O . SER A 1 91 ? 0.169 9.340 -26.147 1.00 82.12 91 SER A O 1
ATOM 724 N N . GLY A 1 92 ? 2.256 9.740 -25.388 1.00 79.56 92 GLY A N 1
ATOM 725 C CA . GLY A 1 92 ? 2.176 8.900 -24.187 1.00 79.56 92 GLY A CA 1
ATOM 726 C C . GLY A 1 92 ? 1.103 9.357 -23.194 1.00 79.56 92 GLY A C 1
ATOM 727 O O . GLY A 1 92 ? 0.479 8.529 -22.529 1.00 79.56 92 GLY A O 1
ATOM 728 N N . ASN A 1 93 ? 0.798 10.658 -23.158 1.00 90.12 93 ASN A N 1
ATOM 729 C CA . ASN A 1 93 ? -0.229 11.207 -22.276 1.00 90.12 93 ASN A CA 1
ATOM 730 C C . ASN A 1 93 ? -1.660 10.874 -22.727 1.00 90.12 93 ASN A C 1
ATOM 732 O O . ASN A 1 93 ? -2.576 10.906 -21.907 1.00 90.12 93 ASN A O 1
ATOM 736 N N . ARG A 1 94 ? -1.888 10.517 -24.000 1.00 88.25 94 ARG A N 1
ATOM 737 C CA . ARG A 1 94 ? -3.240 10.253 -24.526 1.00 88.25 94 ARG A CA 1
ATOM 738 C C . ARG A 1 94 ? -3.933 9.096 -23.803 1.00 88.25 94 ARG A C 1
ATOM 740 O O . ARG A 1 94 ? -5.103 9.214 -23.443 1.00 88.25 94 ARG A O 1
ATOM 747 N N . ASN A 1 95 ? -3.227 7.984 -23.595 1.00 89.38 95 ASN A N 1
ATOM 748 C CA . ASN A 1 95 ? -3.778 6.829 -22.883 1.00 89.38 95 ASN A CA 1
ATOM 749 C C . ASN A 1 95 ? -3.822 7.080 -21.374 1.00 89.38 95 ASN A C 1
ATOM 751 O O . ASN A 1 95 ? -4.840 6.795 -20.748 1.00 89.38 95 ASN A O 1
ATOM 755 N N . LEU A 1 96 ? -2.775 7.682 -20.803 1.00 91.94 96 LEU A N 1
ATOM 756 C CA . LEU A 1 96 ? -2.738 8.004 -19.377 1.00 91.94 96 LEU A CA 1
ATOM 757 C C . LEU A 1 96 ? -3.883 8.941 -18.955 1.00 91.94 96 LEU A C 1
ATOM 759 O O . LEU A 1 96 ? -4.528 8.681 -17.944 1.00 91.94 96 LEU A O 1
ATOM 763 N N . ARG A 1 97 ? -4.233 9.956 -19.761 1.00 89.12 97 ARG A N 1
ATOM 764 C CA . ARG A 1 97 ? -5.401 10.822 -19.506 1.00 89.12 97 ARG A CA 1
ATOM 765 C C . ARG A 1 97 ? -6.707 10.025 -19.434 1.00 89.12 97 ARG A C 1
ATOM 767 O O . ARG A 1 97 ? -7.528 10.295 -18.565 1.00 89.12 97 ARG A O 1
ATOM 774 N N . LYS A 1 98 ? -6.904 9.012 -20.288 1.00 88.31 98 LYS A N 1
ATOM 775 C CA . LYS A 1 98 ? -8.097 8.140 -20.224 1.00 88.31 98 LYS A CA 1
ATOM 776 C C . LYS A 1 98 ? -8.122 7.298 -18.949 1.00 88.31 98 LYS A C 1
ATOM 778 O O . LYS A 1 98 ? -9.191 7.058 -18.397 1.00 88.31 98 LYS A O 1
ATOM 783 N N . ILE A 1 99 ? -6.953 6.854 -18.492 1.00 90.25 99 ILE A N 1
ATOM 784 C CA . ILE A 1 99 ? -6.813 6.054 -17.274 1.00 90.25 99 ILE A CA 1
ATOM 785 C C . ILE A 1 99 ? -7.074 6.916 -16.032 1.00 90.25 99 ILE A C 1
ATOM 787 O O . ILE A 1 99 ? -7.849 6.513 -15.170 1.00 90.25 99 ILE A O 1
ATOM 791 N N . PHE A 1 100 ? -6.469 8.101 -15.941 1.00 91.25 100 PHE A N 1
ATOM 792 C CA . PHE A 1 100 ? -6.509 8.923 -14.729 1.00 91.25 100 PHE A CA 1
ATOM 793 C C . PHE A 1 100 ? -7.750 9.810 -14.589 1.00 91.25 100 PHE A C 1
ATOM 795 O O . PHE A 1 100 ? -8.069 10.211 -13.478 1.00 91.25 100 PHE A O 1
ATOM 802 N N . THR A 1 101 ? -8.491 10.094 -15.662 1.00 86.38 101 THR A N 1
ATOM 803 C CA . THR A 1 101 ? -9.758 10.856 -15.561 1.00 86.38 101 THR A CA 1
ATOM 804 C C . THR A 1 101 ? -10.971 9.974 -15.241 1.00 86.38 101 THR A C 1
ATOM 806 O O . THR A 1 101 ? -12.065 10.470 -14.980 1.00 86.38 101 THR A O 1
ATOM 809 N N . SER A 1 102 ? -10.807 8.647 -15.246 1.00 87.44 102 SER A N 1
ATOM 810 C CA . SER A 1 102 ? -11.877 7.686 -14.974 1.00 87.44 102 SER A CA 1
ATOM 811 C C . SER A 1 102 ? -11.728 7.093 -13.575 1.00 87.44 102 SER A C 1
ATOM 813 O O . SER A 1 102 ? -10.759 6.390 -13.293 1.00 87.44 102 SER A O 1
ATOM 815 N N . ARG A 1 103 ? -12.736 7.294 -12.713 1.00 89.31 103 ARG A N 1
ATOM 816 C CA . ARG A 1 103 ? -12.795 6.682 -11.370 1.00 89.31 103 ARG A CA 1
ATOM 817 C C . ARG A 1 103 ? -12.593 5.166 -11.425 1.00 89.31 103 ARG A C 1
ATOM 819 O O . ARG A 1 103 ? -11.818 4.617 -10.647 1.00 89.31 103 ARG A O 1
ATOM 826 N N . ASP A 1 104 ? -13.299 4.491 -12.325 1.00 87.25 104 ASP A N 1
ATOM 827 C CA . ASP A 1 104 ? -13.273 3.029 -12.395 1.00 87.25 104 ASP A CA 1
ATOM 828 C C . ASP A 1 104 ? -11.925 2.521 -12.921 1.00 87.25 104 ASP A C 1
ATOM 830 O O . ASP A 1 104 ? -11.409 1.519 -12.422 1.00 87.25 104 ASP A O 1
ATOM 834 N N . SER A 1 105 ? -11.304 3.256 -13.852 1.00 89.56 105 SER A N 1
ATOM 835 C CA . SER A 1 105 ? -9.943 2.959 -14.316 1.00 89.56 105 SER A CA 1
ATOM 836 C C . SER A 1 105 ? -8.907 3.189 -13.215 1.00 89.56 105 SER A C 1
ATOM 838 O O . SER A 1 105 ? -8.021 2.358 -13.044 1.00 89.56 105 SER A O 1
ATOM 840 N N . LEU A 1 106 ? -9.038 4.259 -12.423 1.00 91.69 106 LEU A N 1
ATOM 841 C CA . LEU A 1 106 ? -8.181 4.535 -11.266 1.00 91.69 106 LEU A CA 1
ATOM 842 C C . LEU A 1 106 ? -8.307 3.467 -10.173 1.00 91.69 106 LEU A C 1
ATOM 844 O O . LEU A 1 106 ? -7.302 3.070 -9.585 1.00 91.69 106 LEU A O 1
ATOM 848 N N . LEU A 1 107 ? -9.511 2.957 -9.908 1.00 91.06 107 LEU A N 1
ATOM 849 C CA . LEU A 1 107 ? -9.705 1.857 -8.958 1.00 91.06 107 LEU A CA 1
ATOM 850 C C . LEU A 1 107 ? -9.096 0.545 -9.448 1.00 91.06 107 LEU A C 1
ATOM 852 O O . LEU A 1 107 ? -8.413 -0.143 -8.683 1.00 91.06 107 LEU A O 1
ATOM 856 N N . ASP A 1 108 ? -9.316 0.209 -10.718 1.00 89.25 108 ASP A N 1
ATOM 857 C CA . ASP A 1 108 ? -8.710 -0.963 -11.348 1.00 89.25 108 ASP A CA 1
ATOM 858 C C . ASP A 1 108 ? -7.176 -0.859 -11.333 1.00 89.25 108 ASP A C 1
ATOM 860 O O . ASP A 1 108 ? -6.492 -1.798 -10.916 1.00 89.25 108 ASP A O 1
ATOM 864 N N . LEU A 1 109 ? -6.643 0.318 -11.676 1.00 92.88 109 LEU A N 1
ATOM 865 C CA . LEU A 1 109 ? -5.220 0.638 -11.613 1.00 92.88 109 LEU A CA 1
ATOM 866 C C . LEU A 1 109 ? -4.670 0.487 -10.194 1.00 92.88 109 LEU A C 1
ATOM 868 O O . LEU A 1 109 ? -3.677 -0.205 -10.002 1.00 92.88 109 LEU A O 1
ATOM 872 N N . THR A 1 110 ? -5.337 1.065 -9.194 1.00 93.56 110 THR A N 1
ATOM 873 C CA . THR A 1 110 ? -4.927 0.991 -7.782 1.00 93.56 110 THR A CA 1
ATOM 874 C C . THR A 1 110 ? -4.759 -0.460 -7.344 1.00 93.56 110 THR A C 1
ATOM 876 O O . THR A 1 110 ? -3.717 -0.831 -6.806 1.00 93.56 110 THR A O 1
ATOM 879 N N . SER A 1 111 ? -5.752 -1.311 -7.623 1.00 90.19 111 SER A N 1
ATOM 880 C CA . SER A 1 111 ? -5.697 -2.734 -7.273 1.00 90.19 111 SER A CA 1
ATOM 881 C C . SER A 1 111 ? -4.575 -3.474 -8.015 1.00 90.19 111 SER A C 1
ATOM 883 O O . SER A 1 111 ? -3.879 -4.308 -7.425 1.00 90.19 111 SER A O 1
ATOM 885 N N . LYS A 1 112 ? -4.368 -3.163 -9.300 1.00 92.19 112 LYS A N 1
ATOM 886 C CA . LYS A 1 112 ? -3.356 -3.813 -10.145 1.00 92.19 112 LYS A CA 1
ATOM 887 C C . LYS A 1 112 ? -1.930 -3.392 -9.809 1.00 92.19 112 LYS A C 1
ATOM 889 O O . LYS A 1 112 ? -1.062 -4.258 -9.818 1.00 92.19 112 LYS A O 1
ATOM 894 N N . SER A 1 113 ? -1.698 -2.141 -9.419 1.00 95.12 113 SER A N 1
ATOM 895 C CA . SER A 1 113 ? -0.373 -1.626 -9.042 1.00 95.12 113 SER A CA 1
ATOM 896 C C . SER A 1 113 ? 0.208 -2.291 -7.793 1.00 95.12 113 SER A C 1
ATOM 898 O O . SER A 1 113 ? 1.418 -2.310 -7.619 1.00 95.12 113 SER A O 1
ATOM 900 N N . ILE A 1 114 ? -0.617 -2.891 -6.933 1.00 94.12 114 ILE A N 1
ATOM 901 C CA . ILE A 1 114 ? -0.143 -3.608 -5.735 1.00 94.12 114 ILE A CA 1
ATOM 902 C C . ILE A 1 114 ? 0.296 -5.036 -6.054 1.00 94.12 114 ILE A C 1
ATOM 904 O O . ILE A 1 114 ? 1.189 -5.589 -5.406 1.00 94.12 114 ILE A O 1
ATOM 908 N N . LYS A 1 115 ? -0.356 -5.662 -7.042 1.00 91.12 115 LYS A N 1
ATOM 909 C CA . LYS A 1 115 ? -0.200 -7.088 -7.342 1.00 91.12 115 LYS A CA 1
ATOM 910 C C . LYS A 1 115 ? 1.264 -7.510 -7.553 1.00 91.12 115 LYS A C 1
ATOM 912 O O . LYS A 1 115 ? 1.610 -8.545 -6.973 1.00 91.12 115 LYS A O 1
ATOM 917 N N . PRO A 1 116 ? 2.109 -6.762 -8.296 1.00 93.56 116 PRO A N 1
ATOM 918 C CA . PRO A 1 116 ? 3.505 -7.131 -8.497 1.00 93.56 116 PRO A CA 1
ATOM 919 C C . PRO A 1 116 ? 4.274 -7.322 -7.191 1.00 93.56 116 PRO A C 1
ATOM 921 O O . PRO A 1 116 ? 5.034 -8.276 -7.052 1.00 93.56 116 PRO A O 1
ATOM 924 N N . PHE A 1 117 ? 4.049 -6.460 -6.206 1.00 96.50 117 PHE A N 1
ATOM 925 C CA . PHE A 1 117 ? 4.911 -6.363 -5.028 1.00 96.50 117 PHE A CA 1
ATOM 926 C C . PHE A 1 117 ? 4.533 -7.345 -3.916 1.00 96.50 117 PHE A C 1
ATOM 928 O O . PHE A 1 117 ? 5.392 -7.815 -3.175 1.00 96.50 117 PHE A O 1
ATOM 935 N N . VAL A 1 118 ? 3.258 -7.739 -3.832 1.00 93.88 118 VAL A N 1
ATOM 936 C CA . VAL A 1 118 ? 2.776 -8.637 -2.765 1.00 93.88 118 VAL A CA 1
ATOM 937 C C . VAL A 1 118 ? 3.523 -9.968 -2.763 1.00 93.88 118 VAL A C 1
ATOM 939 O O . VAL A 1 118 ? 3.891 -10.469 -1.702 1.00 93.88 118 VAL A O 1
ATOM 942 N N . LEU A 1 119 ? 3.742 -10.560 -3.939 1.00 91.69 119 LEU A N 1
ATOM 943 C CA . LEU A 1 119 ? 4.421 -11.853 -4.027 1.00 91.69 119 LEU A CA 1
ATOM 944 C C . LEU A 1 119 ? 5.921 -11.731 -3.761 1.00 91.69 119 LEU A C 1
ATOM 946 O O . LEU A 1 119 ? 6.485 -12.661 -3.188 1.00 91.69 119 LEU A O 1
ATOM 950 N N . MET A 1 120 ? 6.543 -10.594 -4.098 1.00 95.31 120 MET A N 1
ATOM 951 C CA . MET A 1 120 ? 7.950 -10.344 -3.766 1.00 95.31 120 MET A CA 1
ATOM 952 C C . MET A 1 120 ? 8.165 -10.496 -2.257 1.00 95.31 120 MET A C 1
ATOM 954 O O . MET A 1 120 ? 9.018 -11.271 -1.837 1.00 95.31 120 MET A O 1
ATOM 958 N N . HIS A 1 121 ? 7.313 -9.860 -1.443 1.00 94.25 121 HIS A N 1
ATOM 959 C CA . HIS A 1 121 ? 7.436 -9.902 0.018 1.00 94.25 121 HIS A CA 1
ATOM 960 C C . HIS A 1 121 ? 7.058 -11.256 0.617 1.00 94.25 121 HIS A C 1
ATOM 962 O O . HIS A 1 121 ? 7.791 -11.802 1.440 1.00 94.25 121 HIS A O 1
ATOM 968 N N . ASN A 1 122 ? 5.893 -11.783 0.232 1.00 88.88 122 ASN A N 1
ATOM 969 C CA . ASN A 1 122 ? 5.266 -12.899 0.945 1.00 88.88 122 ASN A CA 1
ATOM 970 C C . ASN A 1 122 ? 5.766 -14.268 0.481 1.00 88.88 122 ASN A C 1
ATOM 972 O O . ASN A 1 122 ? 5.804 -15.199 1.279 1.00 88.88 122 ASN A O 1
ATOM 976 N N . LEU A 1 123 ? 6.134 -14.390 -0.797 1.00 90.06 123 LEU A N 1
ATOM 977 C CA . LEU A 1 123 ? 6.524 -15.667 -1.389 1.00 90.06 123 LEU A CA 1
ATOM 978 C C . LEU A 1 123 ? 8.025 -15.741 -1.657 1.00 90.06 123 LEU A C 1
ATOM 980 O O . LEU A 1 123 ? 8.657 -16.733 -1.320 1.00 90.06 123 LEU A O 1
ATOM 984 N N . TYR A 1 124 ? 8.594 -14.680 -2.229 1.00 92.94 124 TYR A N 1
ATOM 985 C CA . TYR A 1 124 ? 9.987 -14.676 -2.686 1.00 92.94 124 TYR A CA 1
ATOM 986 C C . TYR A 1 124 ? 10.962 -13.967 -1.740 1.00 92.94 124 TYR A C 1
ATOM 988 O O . TYR A 1 124 ? 12.159 -13.928 -2.012 1.00 92.94 124 TYR A O 1
ATOM 996 N N . ARG A 1 125 ? 10.453 -13.410 -0.633 1.00 93.38 125 ARG A N 1
ATOM 997 C CA . ARG A 1 125 ? 11.226 -12.761 0.437 1.00 93.38 125 ARG A CA 1
ATOM 998 C C . ARG A 1 125 ? 12.221 -11.703 -0.068 1.00 93.38 125 ARG A C 1
ATOM 1000 O O . ARG A 1 125 ? 13.316 -11.576 0.473 1.00 93.38 125 ARG A O 1
ATOM 1007 N N . PHE A 1 126 ? 11.841 -10.908 -1.067 1.00 95.31 126 PHE A N 1
ATOM 1008 C CA . PHE A 1 126 ? 12.608 -9.741 -1.524 1.00 95.31 126 PHE A CA 1
ATOM 1009 C C . PHE A 1 126 ? 11.709 -8.510 -1.688 1.00 95.31 126 PHE A C 1
ATOM 1011 O O . PHE A 1 126 ? 10.496 -8.646 -1.811 1.00 95.31 126 PHE A O 1
ATOM 1018 N N . GLY A 1 127 ? 12.295 -7.315 -1.665 1.00 95.25 127 GLY A N 1
ATOM 1019 C CA . GLY A 1 127 ? 11.620 -6.047 -1.958 1.00 95.25 127 GLY A CA 1
ATOM 1020 C C . GLY A 1 127 ? 12.134 -5.414 -3.250 1.00 95.25 127 GLY A C 1
ATOM 1021 O O . GLY A 1 127 ? 13.223 -5.755 -3.720 1.00 95.25 127 GLY A O 1
ATOM 1022 N N . HIS A 1 128 ? 11.349 -4.509 -3.831 1.00 96.31 128 HIS A N 1
ATOM 1023 C CA . HIS A 1 128 ? 11.703 -3.777 -5.051 1.00 96.31 128 HIS A CA 1
ATOM 1024 C C . HIS A 1 128 ? 12.595 -2.566 -4.755 1.00 96.31 128 HIS A C 1
ATOM 1026 O O . HIS A 1 128 ? 13.548 -2.297 -5.481 1.00 96.31 128 HIS A O 1
ATOM 1032 N N . PHE A 1 129 ? 12.262 -1.829 -3.697 1.00 95.12 129 PHE A N 1
ATOM 1033 C CA . PHE A 1 129 ? 12.970 -0.678 -3.137 1.00 95.12 129 PHE A CA 1
ATOM 1034 C C . PHE A 1 129 ? 13.183 0.526 -4.060 1.00 95.12 129 PHE A C 1
ATOM 1036 O O . PHE A 1 129 ? 14.026 1.384 -3.792 1.00 95.12 129 PHE A O 1
ATOM 1043 N N . ASP A 1 130 ? 12.384 0.617 -5.120 1.00 95.62 130 ASP A N 1
ATOM 1044 C CA . ASP A 1 130 ? 12.304 1.794 -5.989 1.00 95.62 130 ASP A CA 1
ATOM 1045 C C . ASP A 1 130 ? 10.922 1.874 -6.656 1.00 95.62 130 ASP A C 1
ATOM 1047 O O . ASP A 1 130 ? 10.789 2.021 -7.869 1.00 95.62 130 ASP A O 1
ATOM 1051 N N . ILE A 1 131 ? 9.867 1.690 -5.857 1.00 97.44 131 ILE A N 1
ATOM 1052 C CA . ILE A 1 131 ? 8.482 1.763 -6.333 1.00 97.44 131 ILE A CA 1
ATOM 1053 C C . ILE A 1 131 ? 8.115 3.231 -6.562 1.00 97.44 131 ILE A C 1
ATOM 1055 O O . ILE A 1 131 ? 8.169 4.044 -5.641 1.00 97.44 131 ILE A O 1
ATOM 1059 N N . LYS A 1 132 ? 7.759 3.560 -7.803 1.00 96.56 132 LYS A N 1
ATOM 1060 C CA . LYS A 1 132 ? 7.392 4.904 -8.268 1.00 96.56 132 LYS A CA 1
ATOM 1061 C C . LYS A 1 132 ? 6.652 4.801 -9.607 1.00 96.56 132 LYS A C 1
ATOM 1063 O O . LYS A 1 132 ? 6.837 3.793 -10.293 1.00 96.56 132 LYS A O 1
ATOM 1068 N N . PRO A 1 133 ? 5.870 5.813 -10.034 1.00 95.81 133 PRO A N 1
ATOM 1069 C CA . PRO A 1 133 ? 5.148 5.751 -11.308 1.00 95.81 133 PRO A CA 1
ATOM 1070 C C . PRO A 1 133 ? 6.031 5.413 -12.531 1.00 95.81 133 PRO A C 1
ATOM 1072 O O . PRO A 1 133 ? 5.610 4.557 -13.308 1.00 95.81 133 PRO A O 1
ATOM 1075 N N . PRO A 1 134 ? 7.272 5.939 -12.666 1.00 95.25 134 PRO A N 1
ATOM 1076 C CA . PRO A 1 134 ? 8.185 5.549 -13.750 1.00 95.25 134 PRO A CA 1
ATOM 1077 C C . PRO A 1 134 ? 8.555 4.058 -13.820 1.00 95.25 134 PRO A C 1
ATOM 1079 O O . PRO A 1 134 ? 8.925 3.572 -14.883 1.00 95.25 134 PRO A O 1
ATOM 1082 N N . ASN A 1 135 ? 8.455 3.325 -12.707 1.00 97.06 135 ASN A N 1
ATOM 1083 C CA . ASN A 1 135 ? 8.796 1.898 -12.633 1.00 97.06 135 ASN A CA 1
ATOM 1084 C C . ASN A 1 135 ? 7.550 0.997 -12.712 1.00 97.06 135 ASN A C 1
ATOM 1086 O O . ASN A 1 135 ? 7.639 -0.221 -12.552 1.00 97.06 135 ASN A O 1
ATOM 1090 N N . LEU A 1 136 ? 6.374 1.579 -12.968 1.00 97.31 136 LEU A N 1
ATOM 1091 C CA . LEU A 1 136 ? 5.142 0.856 -13.255 1.00 97.31 136 LEU A CA 1
ATOM 1092 C C . LEU A 1 136 ? 4.795 1.028 -14.731 1.00 97.31 136 LEU A C 1
ATOM 1094 O O . LEU A 1 136 ? 4.404 2.105 -15.168 1.00 97.31 136 LEU A O 1
ATOM 1098 N N . LEU A 1 137 ? 4.931 -0.050 -15.492 1.00 96.12 137 LEU A N 1
ATOM 1099 C CA . LEU A 1 137 ? 4.675 -0.098 -16.926 1.00 96.12 137 LEU A CA 1
ATOM 1100 C C . LEU A 1 137 ? 3.215 -0.452 -17.189 1.00 96.12 137 LEU A C 1
ATOM 1102 O O . LEU A 1 137 ? 2.646 -1.265 -16.457 1.00 96.12 137 LEU A O 1
ATOM 1106 N N . TYR A 1 138 ? 2.614 0.104 -18.243 1.00 95.06 138 TYR A N 1
ATOM 1107 C CA . TYR A 1 138 ? 1.205 -0.142 -18.553 1.00 95.06 138 TYR A CA 1
ATOM 1108 C C . TYR A 1 138 ? 0.932 -0.577 -19.998 1.00 95.06 138 TYR A C 1
ATOM 1110 O O . TYR A 1 138 ? 1.636 -0.219 -20.947 1.00 95.06 138 TYR A O 1
ATOM 1118 N N . LYS A 1 139 ? -0.153 -1.342 -20.161 1.00 93.25 139 LYS A N 1
ATOM 1119 C CA . LYS A 1 139 ? -0.855 -1.544 -21.438 1.00 93.25 139 LYS A CA 1
ATOM 1120 C C . LYS A 1 139 ? -2.321 -1.161 -21.252 1.00 93.25 139 LYS A C 1
ATOM 1122 O O . LYS A 1 139 ? -3.001 -1.689 -20.372 1.00 93.25 139 LYS A O 1
ATOM 1127 N N . TYR A 1 140 ? -2.807 -0.235 -22.065 1.00 90.38 140 TYR A N 1
ATOM 1128 C CA . TYR A 1 140 ? -4.194 0.204 -22.099 1.00 90.38 140 TYR A CA 1
ATOM 1129 C C . TYR A 1 140 ? -4.929 -0.463 -23.255 1.00 90.38 140 TYR A C 1
ATOM 1131 O O . TYR A 1 140 ? -4.497 -0.389 -24.408 1.00 90.38 140 TYR A O 1
ATOM 1139 N N . TYR A 1 141 ? -6.070 -1.064 -22.938 1.00 89.56 141 TYR A N 1
ATOM 1140 C CA . TYR A 1 141 ? -6.984 -1.627 -23.917 1.00 89.56 141 TYR A CA 1
ATOM 1141 C C . TYR A 1 141 ? -8.307 -0.856 -23.817 1.00 89.56 141 TYR A C 1
ATOM 1143 O O . TYR A 1 141 ? -8.957 -0.914 -22.763 1.00 89.56 141 TYR A O 1
ATOM 1151 N N . PRO A 1 142 ? -8.694 -0.102 -24.860 1.00 84.69 142 PRO A N 1
ATOM 1152 C CA . PRO A 1 142 ? -9.929 0.670 -24.854 1.00 84.69 142 PRO A CA 1
ATOM 1153 C C . PRO A 1 142 ? -11.159 -0.243 -24.782 1.00 84.69 142 PRO A C 1
ATOM 1155 O O . PRO A 1 142 ? -11.083 -1.449 -25.021 1.00 84.69 142 PRO A O 1
ATOM 1158 N N . ALA A 1 143 ? -12.303 0.343 -24.426 1.00 84.38 143 ALA A N 1
ATOM 1159 C CA . ALA A 1 143 ? -13.569 -0.374 -24.445 1.00 84.38 143 ALA A CA 1
ATOM 1160 C C . ALA A 1 143 ? -13.955 -0.712 -25.893 1.00 84.38 143 ALA A C 1
ATOM 1162 O O . ALA A 1 143 ? -14.055 0.184 -26.729 1.00 84.38 143 ALA A O 1
ATOM 1163 N N . GLU A 1 144 ? -14.186 -1.991 -26.182 1.00 85.75 144 GLU A N 1
ATOM 1164 C CA . GLU A 1 144 ? -14.530 -2.481 -27.519 1.00 85.75 144 GLU A CA 1
ATOM 1165 C C . GLU A 1 144 ? -15.493 -3.668 -27.425 1.00 85.75 144 GLU A C 1
ATOM 1167 O O . GLU A 1 144 ? -15.369 -4.513 -26.535 1.00 85.75 144 GLU A O 1
ATOM 1172 N N . LYS A 1 145 ? -16.452 -3.755 -28.360 1.00 79.62 145 LYS A N 1
ATOM 1173 C CA . LYS A 1 145 ? -17.385 -4.895 -28.505 1.00 79.62 145 LYS A CA 1
ATOM 1174 C C . LYS A 1 145 ? -18.068 -5.304 -27.183 1.00 79.62 145 LYS A C 1
ATOM 1176 O O . LYS A 1 145 ? -18.109 -6.480 -26.832 1.00 79.62 145 LYS A O 1
ATOM 1181 N N . GLY A 1 146 ? -18.551 -4.323 -26.414 1.00 71.94 146 GLY A N 1
ATOM 1182 C CA . GLY A 1 146 ? -19.228 -4.550 -25.128 1.00 71.94 146 GLY A CA 1
ATOM 1183 C C . GLY A 1 146 ? -18.308 -4.914 -23.952 1.00 71.94 146 GLY A C 1
ATOM 1184 O O . GLY A 1 146 ? -18.801 -5.197 -22.862 1.00 71.94 146 GLY A O 1
ATOM 1185 N N . ARG A 1 147 ? -16.979 -4.906 -24.132 1.00 75.50 147 ARG A N 1
ATOM 1186 C CA . ARG A 1 147 ? -16.004 -5.066 -23.042 1.00 75.50 147 ARG A CA 1
ATOM 1187 C C . ARG A 1 147 ? -15.591 -3.700 -22.505 1.00 75.50 147 ARG A C 1
ATOM 1189 O O . ARG A 1 147 ? -15.254 -2.811 -23.280 1.00 75.50 147 ARG A O 1
ATOM 1196 N N . SER A 1 148 ? -15.571 -3.551 -21.182 1.00 77.56 148 SER A N 1
ATOM 1197 C CA . SER A 1 148 ? -15.051 -2.349 -20.526 1.00 77.56 148 SER A CA 1
ATOM 1198 C C . SER A 1 148 ? -13.562 -2.159 -20.818 1.00 77.56 148 SER A C 1
ATOM 1200 O O . SER A 1 148 ? -12.825 -3.136 -20.985 1.00 77.56 148 SER A O 1
ATOM 1202 N N . ALA A 1 149 ? -13.118 -0.900 -20.833 1.00 83.44 149 ALA A N 1
ATOM 1203 C CA . ALA A 1 149 ? -11.700 -0.579 -20.911 1.00 83.44 149 ALA A CA 1
ATOM 1204 C C . ALA A 1 149 ? -10.937 -1.260 -19.765 1.00 83.44 149 ALA A C 1
ATOM 1206 O O . ALA A 1 149 ? -11.461 -1.420 -18.659 1.00 83.44 149 ALA A O 1
ATOM 1207 N N . ARG A 1 150 ? -9.698 -1.673 -20.031 1.00 86.31 150 ARG A N 1
ATOM 1208 C CA . ARG A 1 150 ? -8.857 -2.371 -19.052 1.00 86.31 150 ARG A CA 1
ATOM 1209 C C . ARG A 1 150 ? -7.416 -1.887 -19.129 1.00 86.31 150 ARG A C 1
ATOM 1211 O O . ARG A 1 150 ? -6.895 -1.623 -20.211 1.00 86.31 150 ARG A O 1
ATOM 1218 N N . VAL A 1 151 ? -6.767 -1.839 -17.972 1.00 89.38 151 VAL A N 1
ATOM 1219 C CA . VAL A 1 151 ? -5.334 -1.553 -17.848 1.00 89.38 151 VAL A CA 1
ATOM 1220 C C . VAL A 1 151 ? -4.613 -2.822 -17.402 1.00 89.38 151 VAL A C 1
ATOM 1222 O O . VAL A 1 151 ? -5.086 -3.523 -16.512 1.00 89.38 151 VAL A O 1
ATOM 1225 N N . GLU A 1 152 ? -3.484 -3.153 -18.006 1.00 92.62 152 GLU A N 1
ATOM 1226 C CA . GLU A 1 152 ? -2.508 -4.089 -17.441 1.00 92.62 152 GLU A CA 1
ATOM 1227 C C . GLU A 1 152 ? -1.338 -3.292 -16.880 1.00 92.62 152 GLU A C 1
ATOM 1229 O O . GLU A 1 152 ? -0.954 -2.284 -17.469 1.00 92.62 152 GLU A O 1
ATOM 1234 N N . VAL A 1 153 ? -0.794 -3.742 -15.750 1.00 95.62 153 VAL A N 1
ATOM 1235 C CA . VAL A 1 153 ? 0.303 -3.077 -15.041 1.00 95.62 153 VAL A CA 1
ATOM 1236 C C . VAL A 1 153 ? 1.379 -4.105 -14.753 1.00 95.62 153 VAL A C 1
ATOM 1238 O O . VAL A 1 153 ? 1.050 -5.195 -14.287 1.00 95.62 153 VAL A O 1
ATOM 1241 N N . ALA A 1 154 ? 2.639 -3.754 -14.975 1.00 96.81 154 ALA A N 1
ATOM 1242 C CA . ALA A 1 154 ? 3.781 -4.554 -14.559 1.00 96.81 154 ALA A CA 1
ATOM 1243 C C . ALA A 1 154 ? 4.819 -3.693 -13.834 1.00 96.81 154 ALA A C 1
ATOM 1245 O O . ALA A 1 154 ? 5.007 -2.528 -14.171 1.00 96.81 154 ALA A O 1
ATOM 1246 N N . ALA A 1 155 ? 5.512 -4.274 -12.857 1.00 97.12 155 ALA A N 1
ATOM 1247 C CA . ALA A 1 155 ? 6.694 -3.649 -12.271 1.00 97.12 155 ALA A CA 1
ATOM 1248 C C . ALA A 1 155 ? 7.894 -3.830 -13.210 1.00 97.12 155 ALA A C 1
ATOM 1250 O O . ALA A 1 155 ? 8.123 -4.936 -13.713 1.00 97.12 155 ALA A O 1
ATOM 1251 N N . GLY A 1 156 ? 8.640 -2.756 -13.441 1.00 94.81 156 GLY A N 1
ATOM 1252 C CA . GLY A 1 156 ? 9.904 -2.733 -14.172 1.00 94.81 156 GLY A CA 1
ATOM 1253 C C . GLY A 1 156 ? 11.025 -2.143 -13.316 1.00 94.81 156 GLY A C 1
ATOM 1254 O O . GLY A 1 156 ? 10.784 -1.701 -12.204 1.00 94.81 156 GLY A O 1
ATOM 1255 N N . ASP A 1 157 ? 12.243 -2.129 -13.857 1.00 92.38 157 ASP A N 1
ATOM 1256 C CA . ASP A 1 157 ? 13.450 -1.623 -13.184 1.00 92.38 157 ASP A CA 1
ATOM 1257 C C . ASP A 1 157 ? 13.733 -2.253 -11.805 1.00 92.38 157 ASP A C 1
ATOM 1259 O O . ASP A 1 157 ? 13.540 -1.683 -10.733 1.00 92.38 157 ASP A O 1
ATOM 1263 N N . PHE A 1 158 ? 14.279 -3.465 -11.850 1.00 92.69 158 PHE A N 1
ATOM 1264 C CA . PHE A 1 158 ? 14.638 -4.241 -10.667 1.00 92.69 158 PHE A CA 1
ATOM 1265 C C . PHE A 1 158 ? 16.069 -3.981 -10.173 1.00 92.69 158 PHE A C 1
ATOM 1267 O O . PHE A 1 158 ? 16.605 -4.793 -9.414 1.00 92.69 158 PHE A O 1
ATOM 1274 N N . GLY A 1 159 ? 16.713 -2.886 -10.597 1.00 89.56 159 GLY A N 1
ATOM 1275 C CA . GLY A 1 159 ? 18.112 -2.594 -10.259 1.00 89.56 159 GLY A CA 1
ATOM 1276 C C . GLY A 1 159 ? 18.380 -2.489 -8.752 1.00 89.56 159 GLY A C 1
ATOM 1277 O O . GLY A 1 159 ? 19.485 -2.781 -8.300 1.00 89.56 159 GLY A O 1
ATOM 1278 N N . MET A 1 160 ? 17.350 -2.140 -7.976 1.00 91.38 160 MET A N 1
ATOM 1279 C CA . MET A 1 160 ? 17.411 -1.981 -6.519 1.00 91.38 160 MET A CA 1
ATOM 1280 C C . MET A 1 160 ? 16.803 -3.162 -5.751 1.00 91.38 160 MET A C 1
ATOM 1282 O O . MET A 1 160 ? 16.783 -3.142 -4.522 1.00 91.38 160 MET A O 1
ATOM 1286 N N . ALA A 1 161 ? 16.325 -4.210 -6.429 1.00 93.69 161 ALA A N 1
ATOM 1287 C CA . ALA A 1 161 ? 15.669 -5.321 -5.752 1.00 93.69 161 ALA A CA 1
ATOM 1288 C C . ALA A 1 161 ? 16.647 -6.068 -4.829 1.00 93.69 161 ALA A C 1
ATOM 1290 O O . ALA A 1 161 ? 17.736 -6.464 -5.248 1.00 93.69 161 ALA A O 1
ATOM 1291 N N . THR A 1 162 ? 16.264 -6.292 -3.571 1.00 93.62 162 THR A N 1
ATOM 1292 C CA . THR A 1 162 ? 17.127 -6.914 -2.544 1.00 93.62 162 THR A CA 1
ATOM 1293 C C . THR A 1 162 ? 16.326 -7.863 -1.658 1.00 93.62 162 THR A C 1
ATOM 1295 O O . THR A 1 162 ? 15.130 -7.670 -1.452 1.00 93.62 162 THR A O 1
ATOM 1298 N N . LEU A 1 163 ? 16.965 -8.917 -1.147 1.00 94.69 163 LEU A N 1
ATOM 1299 C CA . LEU A 1 163 ? 16.325 -9.842 -0.212 1.00 94.69 163 LEU A CA 1
ATOM 1300 C C . LEU A 1 163 ? 15.953 -9.116 1.084 1.00 94.69 163 LEU A C 1
ATOM 1302 O O . LEU A 1 163 ? 16.712 -8.284 1.579 1.00 94.69 163 LEU A O 1
ATOM 1306 N N . LEU A 1 164 ? 14.776 -9.424 1.622 1.00 94.12 164 LEU A N 1
ATOM 1307 C CA . LEU A 1 164 ? 14.306 -8.817 2.861 1.00 94.12 164 LEU A CA 1
ATOM 1308 C C . LEU A 1 164 ? 15.233 -9.192 4.020 1.00 94.12 164 LEU A C 1
ATOM 1310 O O . LEU A 1 164 ? 15.786 -10.291 4.066 1.00 94.12 164 LEU A O 1
ATOM 1314 N N . PHE A 1 165 ? 15.378 -8.257 4.953 1.00 92.25 165 PHE A N 1
ATOM 1315 C CA . PHE A 1 165 ? 16.187 -8.350 6.168 1.00 92.25 165 PHE A CA 1
ATOM 1316 C C . PHE A 1 165 ? 17.694 -8.517 5.935 1.00 92.25 165 PHE A C 1
ATOM 1318 O O . PHE A 1 165 ? 18.440 -8.715 6.889 1.00 92.25 165 PHE A O 1
ATOM 1325 N N . GLN A 1 166 ? 18.159 -8.380 4.690 1.00 90.19 166 GLN A N 1
ATOM 1326 C CA . GLN A 1 166 ? 19.583 -8.287 4.386 1.00 90.19 166 GLN A CA 1
ATOM 1327 C C . GLN A 1 166 ? 20.087 -6.850 4.494 1.00 90.19 166 GLN A C 1
ATOM 1329 O O . GLN A 1 166 ? 19.352 -5.884 4.261 1.00 90.19 166 GLN A O 1
ATOM 1334 N N . GLU A 1 167 ? 21.372 -6.728 4.817 1.00 88.75 167 GLU A N 1
ATOM 1335 C CA . GLU A 1 167 ? 22.098 -5.467 4.759 1.00 88.75 167 GLU A CA 1
ATOM 1336 C C . GLU A 1 167 ? 22.024 -4.867 3.356 1.00 88.75 167 GLU A C 1
ATOM 1338 O O . GLU A 1 167 ? 22.261 -5.550 2.357 1.00 88.75 167 GLU A O 1
ATOM 1343 N N . THR A 1 168 ? 21.731 -3.573 3.262 1.00 82.75 168 THR A N 1
ATOM 1344 C CA . THR A 1 168 ? 21.643 -2.906 1.972 1.00 82.75 168 THR A CA 1
ATOM 1345 C C . THR A 1 168 ? 22.172 -1.479 1.983 1.00 82.75 168 THR A C 1
ATOM 1347 O O . THR A 1 168 ? 22.154 -0.764 2.984 1.00 82.75 168 THR A O 1
ATOM 1350 N N . LYS A 1 169 ? 22.658 -1.053 0.815 1.00 75.38 169 LYS A N 1
ATOM 1351 C CA . LYS A 1 169 ? 23.044 0.334 0.528 1.00 75.38 169 LYS A CA 1
ATOM 1352 C C . LYS A 1 169 ? 21.929 1.106 -0.183 1.00 75.38 169 LYS A C 1
ATOM 1354 O O . LYS A 1 169 ? 22.166 2.248 -0.574 1.00 75.38 169 LYS A O 1
ATOM 1359 N N . ILE A 1 170 ? 20.760 0.488 -0.391 1.00 64.81 170 ILE A N 1
ATOM 1360 C CA . ILE A 1 170 ? 19.679 1.048 -1.204 1.00 64.81 170 ILE A CA 1
ATOM 1361 C C . ILE A 1 170 ? 19.281 2.434 -0.717 1.00 64.81 170 ILE A C 1
ATOM 1363 O O . ILE A 1 170 ? 18.939 2.655 0.442 1.00 64.81 170 ILE A O 1
ATOM 1367 N N . ARG A 1 171 ? 19.267 3.352 -1.676 1.00 68.00 171 ARG A N 1
ATOM 1368 C CA . ARG A 1 171 ? 18.637 4.656 -1.581 1.00 68.00 171 ARG A CA 1
ATOM 1369 C C . ARG A 1 171 ? 17.788 4.800 -2.831 1.00 68.00 171 ARG A C 1
ATOM 1371 O O . ARG A 1 171 ? 18.312 5.194 -3.866 1.00 68.00 171 ARG A O 1
ATOM 1378 N N . GLY A 1 172 ? 16.531 4.356 -2.747 1.00 78.44 172 GLY A N 1
ATOM 1379 C CA . GLY A 1 172 ? 15.544 4.491 -3.822 1.00 78.44 172 GLY A CA 1
ATOM 1380 C C . GLY A 1 172 ? 15.297 5.958 -4.176 1.00 78.44 172 GLY A C 1
ATOM 1381 O O . GLY A 1 172 ? 16.055 6.848 -3.802 1.00 78.44 172 GLY A O 1
ATOM 1382 N N . THR A 1 173 ? 14.223 6.268 -4.880 1.00 91.44 173 THR A N 1
ATOM 1383 C CA . THR A 1 173 ? 13.982 7.650 -5.323 1.00 91.44 173 THR A CA 1
ATOM 1384 C C . THR A 1 173 ? 13.585 8.576 -4.163 1.00 91.44 173 THR A C 1
ATOM 1386 O O . THR A 1 173 ? 12.626 8.291 -3.457 1.00 91.44 173 THR A O 1
ATOM 1389 N N . LEU A 1 174 ? 14.299 9.697 -3.966 1.00 91.88 174 LEU A N 1
ATOM 1390 C CA . LEU A 1 174 ? 14.206 10.554 -2.767 1.00 91.88 174 LEU A CA 1
ATOM 1391 C C . LEU A 1 174 ? 12.767 10.941 -2.343 1.00 91.88 174 LEU A C 1
ATOM 1393 O O . LEU A 1 174 ? 12.449 10.754 -1.171 1.00 91.88 174 LEU A O 1
ATOM 1397 N N . PRO A 1 175 ? 11.864 11.403 -3.235 1.00 94.38 175 PRO A N 1
ATOM 1398 C CA . PRO A 1 175 ? 10.455 11.622 -2.888 1.00 94.38 175 PRO A CA 1
ATOM 1399 C C . PRO A 1 175 ? 9.721 10.409 -2.298 1.00 94.38 175 PRO A C 1
ATOM 1401 O O . PRO A 1 175 ? 8.791 10.591 -1.528 1.00 94.38 175 PRO A O 1
ATOM 1404 N N . PHE A 1 176 ? 10.118 9.186 -2.636 1.00 95.81 176 PHE A N 1
ATOM 1405 C CA . PHE A 1 176 ? 9.473 7.941 -2.201 1.00 95.81 176 PHE A CA 1
ATOM 1406 C C . PHE A 1 176 ? 10.227 7.254 -1.056 1.00 95.81 176 PHE A C 1
ATOM 1408 O O . PHE A 1 176 ? 9.838 6.175 -0.615 1.00 95.81 176 PHE A O 1
ATOM 1415 N N . MET A 1 177 ? 11.322 7.855 -0.585 1.00 92.56 177 MET A N 1
ATOM 1416 C CA . MET A 1 177 ? 12.179 7.267 0.432 1.00 92.56 177 MET A CA 1
ATOM 1417 C C . MET A 1 177 ? 11.546 7.389 1.818 1.00 92.56 177 MET A C 1
ATOM 1419 O O . MET A 1 177 ? 11.157 8.484 2.235 1.00 92.56 177 MET A O 1
ATOM 1423 N N . ALA A 1 178 ? 11.471 6.266 2.535 1.00 93.19 178 ALA A N 1
ATOM 1424 C CA . ALA A 1 178 ? 10.906 6.228 3.876 1.00 93.19 178 ALA A CA 1
ATOM 1425 C C . ALA A 1 178 ? 11.787 6.993 4.887 1.00 93.19 178 ALA A C 1
ATOM 1427 O O . ALA A 1 178 ? 13.016 6.970 4.759 1.00 93.19 178 ALA A O 1
ATOM 1428 N N . PRO A 1 179 ? 11.202 7.653 5.906 1.00 91.94 179 PRO A N 1
ATOM 1429 C CA . PRO A 1 179 ? 11.951 8.472 6.856 1.00 91.94 179 PRO A CA 1
ATOM 1430 C C . PRO A 1 179 ? 13.055 7.733 7.615 1.00 91.94 179 PRO A C 1
ATOM 1432 O O . PRO A 1 179 ? 14.090 8.309 7.931 1.00 91.94 179 PRO A O 1
ATOM 1435 N N . GLU A 1 180 ? 12.852 6.458 7.926 1.00 89.88 180 GLU A N 1
ATOM 1436 C CA . GLU A 1 180 ? 13.815 5.605 8.628 1.00 89.88 180 GLU A CA 1
ATOM 1437 C C . GLU A 1 180 ? 14.951 5.079 7.730 1.00 89.88 180 GLU A C 1
ATOM 1439 O O . GLU A 1 180 ? 15.866 4.424 8.220 1.00 89.88 180 GLU A O 1
ATOM 1444 N N . MET A 1 181 ? 14.921 5.373 6.424 1.00 89.31 181 MET A N 1
ATOM 1445 C CA . MET A 1 181 ? 16.059 5.138 5.527 1.00 89.31 181 MET A CA 1
ATOM 1446 C C . MET A 1 181 ? 17.095 6.271 5.599 1.00 89.31 181 MET A C 1
ATOM 1448 O O . MET A 1 181 ? 18.183 6.144 5.025 1.00 89.31 181 MET A O 1
ATOM 1452 N N . GLU A 1 182 ? 16.774 7.390 6.261 1.00 87.12 182 GLU A N 1
ATOM 1453 C CA . GLU A 1 182 ? 17.734 8.469 6.483 1.00 87.12 182 GLU A CA 1
ATOM 1454 C C . GLU A 1 182 ? 18.836 8.005 7.429 1.00 87.12 182 GLU A C 1
ATOM 1456 O O . GLU A 1 182 ? 18.577 7.389 8.464 1.00 87.12 182 GLU A O 1
ATOM 1461 N N . LYS A 1 183 ? 20.088 8.318 7.090 1.00 78.94 183 LYS A N 1
ATOM 1462 C CA . LYS A 1 183 ? 21.200 7.989 7.975 1.00 78.94 183 LYS A CA 1
ATOM 1463 C C . LYS A 1 183 ? 21.178 8.889 9.216 1.00 78.94 183 LYS A C 1
ATOM 1465 O O . LYS A 1 183 ? 21.158 10.112 9.055 1.00 78.94 183 LYS A O 1
ATOM 1470 N N . PRO A 1 184 ? 21.275 8.311 10.429 1.00 78.06 184 PRO A N 1
ATOM 1471 C CA . PRO A 1 184 ? 21.546 9.073 11.640 1.00 78.06 184 PRO A CA 1
ATOM 1472 C C . PRO A 1 184 ? 22.760 9.994 11.481 1.00 78.06 184 PRO A C 1
ATOM 1474 O O . PRO A 1 184 ? 23.757 9.630 10.849 1.00 78.06 184 PRO A O 1
ATOM 1477 N N . LYS A 1 185 ? 22.661 11.1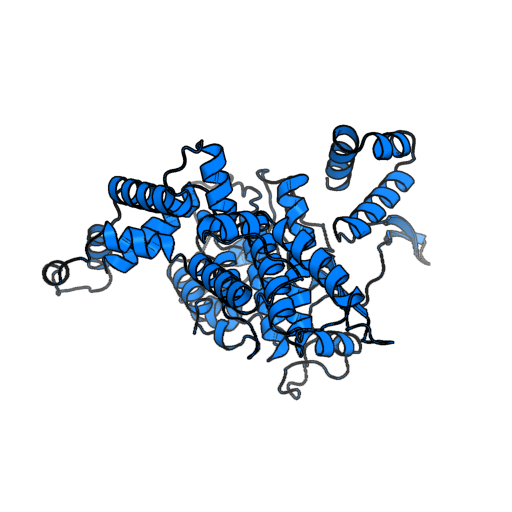85 12.074 1.00 79.12 185 LYS A N 1
ATOM 1478 C CA . LYS A 1 185 ? 23.673 12.246 12.030 1.00 79.12 185 LYS A CA 1
ATOM 1479 C C . LYS A 1 185 ? 24.526 12.198 13.298 1.00 79.12 185 LYS A C 1
ATOM 1481 O O . LYS A 1 185 ? 24.498 13.124 14.099 1.00 79.12 185 LYS A O 1
ATOM 1486 N N . ASP A 1 186 ? 25.197 11.076 13.538 1.00 68.88 186 ASP A N 1
ATOM 1487 C CA . ASP A 1 186 ? 26.025 10.899 14.734 1.00 68.88 186 ASP A CA 1
ATOM 1488 C C . ASP A 1 186 ? 27.511 11.065 14.391 1.00 68.88 186 ASP A C 1
ATOM 1490 O O . ASP A 1 186 ? 28.050 10.351 13.542 1.00 68.88 186 ASP A O 1
ATOM 1494 N N . LYS A 1 187 ? 28.157 12.034 15.049 1.00 62.75 187 LYS A N 1
ATOM 1495 C CA . LYS A 1 187 ? 29.588 12.337 14.903 1.00 62.75 187 LYS A CA 1
ATOM 1496 C C . LYS A 1 187 ? 30.470 11.549 15.875 1.00 62.75 187 LYS A C 1
ATOM 1498 O O . LYS A 1 187 ? 31.684 11.541 15.698 1.00 62.75 187 LYS A O 1
ATOM 1503 N N . THR A 1 188 ? 29.886 10.930 16.900 1.00 62.97 188 THR A N 1
ATOM 1504 C CA . THR A 1 188 ? 30.631 10.369 18.039 1.00 62.97 188 THR A CA 1
ATOM 1505 C C . THR A 1 188 ? 31.155 8.955 17.799 1.00 62.97 188 THR A C 1
ATOM 1507 O O . THR A 1 188 ? 32.127 8.561 18.435 1.00 62.97 188 THR A O 1
ATOM 1510 N N . ASP A 1 189 ? 30.601 8.227 16.824 1.00 56.22 189 ASP A N 1
ATOM 1511 C CA . ASP A 1 189 ? 31.118 6.923 16.399 1.00 56.22 189 ASP A CA 1
ATOM 1512 C C . ASP A 1 189 ? 31.149 6.791 14.860 1.00 56.22 189 ASP A C 1
ATOM 1514 O O . ASP A 1 189 ? 30.220 6.264 14.233 1.00 56.22 189 ASP A O 1
ATOM 1518 N N . PRO A 1 190 ? 32.231 7.256 14.208 1.00 54.03 190 PRO A N 1
ATOM 1519 C CA . PRO A 1 190 ? 32.411 7.109 12.765 1.00 54.03 190 PRO A CA 1
ATOM 1520 C C . PRO A 1 190 ? 32.592 5.646 12.311 1.00 54.03 190 PRO A C 1
ATOM 1522 O O . PRO A 1 190 ? 32.430 5.371 11.109 1.00 54.03 190 PRO A O 1
ATOM 1525 N N . GLN A 1 191 ? 32.885 4.711 13.229 1.00 51.06 191 GLN A N 1
ATOM 1526 C CA . GLN A 1 191 ? 33.013 3.276 12.947 1.00 51.06 191 GLN A CA 1
ATOM 1527 C C . GLN A 1 191 ? 31.692 2.509 13.048 1.00 51.06 191 GLN A C 1
ATOM 1529 O O . GLN A 1 191 ? 31.605 1.413 12.483 1.00 51.06 191 GLN A O 1
ATOM 1534 N N . LYS A 1 192 ? 30.638 3.088 13.640 1.00 58.06 192 LYS A N 1
ATOM 1535 C CA . LYS A 1 192 ? 29.284 2.523 13.611 1.00 58.06 192 LYS A CA 1
ATOM 1536 C C . LYS A 1 192 ? 28.821 2.381 12.161 1.00 58.06 192 LYS A C 1
ATOM 1538 O O . LYS A 1 192 ? 28.322 3.314 11.518 1.00 58.06 192 LYS A O 1
ATOM 1543 N N . LYS A 1 193 ? 29.006 1.188 11.590 1.00 55.12 193 LYS A N 1
ATOM 1544 C CA . LYS A 1 193 ? 28.369 0.796 10.333 1.00 55.12 193 LYS A CA 1
ATOM 1545 C C . LYS A 1 193 ? 26.871 0.747 10.607 1.00 55.12 193 LYS A C 1
ATOM 1547 O O . LYS A 1 193 ? 26.339 -0.255 11.056 1.00 55.12 193 LYS A O 1
ATOM 1552 N N . LEU A 1 194 ? 26.195 1.865 10.363 1.00 62.72 194 LEU A N 1
ATOM 1553 C CA . LEU A 1 194 ? 24.742 1.911 10.304 1.00 62.72 194 LEU A CA 1
ATOM 1554 C C . LEU A 1 194 ? 24.317 1.165 9.045 1.00 62.72 194 LEU A C 1
ATOM 1556 O O . LEU A 1 194 ? 24.349 1.697 7.930 1.00 62.72 194 LEU A O 1
ATOM 1560 N N . VAL A 1 195 ? 24.026 -0.109 9.253 1.00 70.62 195 VAL A N 1
ATOM 1561 C CA . VAL A 1 195 ? 23.511 -1.020 8.250 1.00 70.62 195 VAL A CA 1
ATOM 1562 C C . VAL A 1 195 ? 22.017 -0.763 8.119 1.00 70.62 195 VAL A C 1
ATOM 1564 O O . VAL A 1 195 ? 21.262 -0.936 9.073 1.00 70.62 195 VAL A O 1
ATOM 1567 N N . LEU A 1 196 ? 21.584 -0.346 6.930 1.00 84.56 196 LEU A N 1
ATOM 1568 C CA . LEU A 1 196 ? 20.166 -0.332 6.603 1.00 84.56 196 LEU A CA 1
ATOM 1569 C C . LEU A 1 196 ? 19.747 -1.769 6.293 1.00 84.56 196 LEU A C 1
ATOM 1571 O O . LEU A 1 196 ? 20.342 -2.404 5.422 1.00 84.56 196 LEU A O 1
ATOM 1575 N N . LEU A 1 197 ? 18.736 -2.277 6.990 1.00 89.69 197 LEU A N 1
ATOM 1576 C CA . LEU A 1 197 ? 18.150 -3.581 6.692 1.00 89.69 197 LEU A CA 1
ATOM 1577 C C . LEU A 1 197 ? 16.984 -3.404 5.724 1.00 89.69 197 LEU A C 1
ATOM 1579 O O . LEU A 1 197 ? 16.089 -2.590 5.952 1.00 89.69 197 LEU A O 1
ATOM 1583 N N . ALA A 1 198 ? 16.999 -4.171 4.639 1.00 91.81 198 ALA A N 1
ATOM 1584 C CA . ALA A 1 198 ? 15.959 -4.180 3.621 1.00 91.81 198 ALA A CA 1
ATOM 1585 C C . ALA A 1 198 ? 14.596 -4.563 4.235 1.00 91.81 198 ALA A C 1
ATOM 1587 O O . ALA A 1 198 ? 14.361 -5.725 4.556 1.00 91.81 198 ALA A O 1
ATOM 1588 N N . SER A 1 199 ? 13.690 -3.599 4.411 1.00 92.88 199 SER A N 1
ATOM 1589 C CA . SER A 1 199 ? 12.413 -3.808 5.109 1.00 92.88 199 SER A CA 1
ATOM 1590 C C . SER A 1 199 ? 11.215 -3.697 4.163 1.00 92.88 199 SER A C 1
ATOM 1592 O O . SER A 1 199 ? 11.151 -2.736 3.394 1.00 92.88 199 SER A O 1
ATOM 1594 N N . PRO A 1 200 ? 10.206 -4.588 4.247 1.00 95.00 200 PRO A N 1
ATOM 1595 C CA . PRO A 1 200 ? 8.987 -4.463 3.441 1.00 95.00 200 PRO A CA 1
ATOM 1596 C C . PRO A 1 200 ? 8.260 -3.123 3.662 1.00 95.00 200 PRO A C 1
ATOM 1598 O O . PRO A 1 200 ? 7.581 -2.636 2.758 1.00 95.00 200 PRO A O 1
ATOM 1601 N N . ALA A 1 201 ? 8.455 -2.483 4.822 1.00 95.25 201 ALA A N 1
ATOM 1602 C CA . ALA A 1 201 ? 7.882 -1.177 5.141 1.00 95.25 201 ALA A CA 1
ATOM 1603 C C . ALA A 1 201 ? 8.353 -0.051 4.199 1.00 95.25 201 ALA A C 1
ATOM 1605 O O . ALA A 1 201 ? 7.635 0.941 4.050 1.00 95.25 201 ALA A O 1
ATOM 1606 N N . PHE A 1 202 ? 9.521 -0.187 3.556 1.00 95.19 202 PHE A N 1
ATOM 1607 C CA . PHE A 1 202 ? 10.017 0.790 2.577 1.00 95.19 202 PHE A CA 1
ATOM 1608 C C . PHE A 1 202 ? 9.197 0.742 1.287 1.00 95.19 202 PHE A C 1
ATOM 1610 O O . PHE A 1 202 ? 8.772 1.777 0.780 1.00 95.19 202 PHE A O 1
ATOM 1617 N N . ASP A 1 203 ? 8.917 -0.466 0.796 1.00 97.25 203 ASP A N 1
ATOM 1618 C CA . ASP A 1 203 ? 8.087 -0.679 -0.391 1.00 97.25 203 ASP A CA 1
ATOM 1619 C C . ASP A 1 203 ? 6.638 -0.262 -0.145 1.00 97.25 203 ASP A C 1
ATOM 1621 O O . ASP A 1 203 ? 6.040 0.380 -1.005 1.00 97.25 203 ASP A O 1
ATOM 1625 N N . THR A 1 204 ? 6.071 -0.573 1.027 1.00 97.81 204 THR A N 1
ATOM 1626 C CA . THR A 1 204 ? 4.730 -0.092 1.394 1.00 97.81 204 THR A CA 1
ATOM 1627 C C . THR A 1 204 ? 4.660 1.432 1.325 1.00 97.81 204 THR A C 1
ATOM 1629 O O . THR A 1 204 ? 3.737 1.972 0.715 1.00 97.81 204 THR A O 1
ATOM 1632 N N . TYR A 1 205 ? 5.639 2.119 1.913 1.00 97.81 205 TYR A N 1
ATOM 1633 C CA . TYR A 1 205 ? 5.685 3.578 1.944 1.00 97.81 205 TYR A CA 1
ATOM 1634 C C . TYR A 1 205 ? 5.801 4.177 0.536 1.00 97.81 205 TYR A C 1
ATOM 1636 O O . TYR A 1 205 ? 5.004 5.034 0.146 1.00 97.81 205 TYR A O 1
ATOM 1644 N N . ALA A 1 206 ? 6.735 3.659 -0.265 1.00 97.81 206 ALA A N 1
ATOM 1645 C CA . ALA A 1 206 ? 6.935 4.077 -1.648 1.00 97.81 206 ALA A CA 1
ATOM 1646 C C . ALA A 1 206 ? 5.696 3.806 -2.523 1.00 97.81 206 ALA A C 1
ATOM 1648 O O . ALA A 1 206 ? 5.295 4.652 -3.329 1.00 97.81 206 ALA A O 1
ATOM 1649 N N . LEU A 1 207 ? 5.028 2.663 -2.333 1.00 98.12 207 LEU A N 1
ATOM 1650 C CA . LEU A 1 207 ? 3.789 2.343 -3.035 1.00 98.12 207 LEU A CA 1
ATOM 1651 C C . LEU A 1 207 ? 2.634 3.252 -2.599 1.00 98.12 207 LEU A C 1
ATOM 1653 O O . LEU A 1 207 ? 1.866 3.677 -3.455 1.00 98.12 207 LEU A O 1
ATOM 1657 N N . GLY A 1 208 ? 2.524 3.597 -1.314 1.00 98.19 208 GLY A N 1
ATOM 1658 C CA . GLY A 1 208 ? 1.522 4.545 -0.819 1.00 98.19 208 GLY A CA 1
ATOM 1659 C C . GLY A 1 208 ? 1.627 5.896 -1.528 1.00 98.19 208 GLY A C 1
ATOM 1660 O O . GLY A 1 208 ? 0.645 6.384 -2.090 1.00 98.19 208 GLY A O 1
ATOM 1661 N N . PHE A 1 209 ? 2.839 6.446 -1.626 1.00 98.06 209 PHE A N 1
ATOM 1662 C CA . PHE A 1 209 ? 3.081 7.673 -2.388 1.00 98.06 209 PHE A CA 1
ATOM 1663 C C . PHE A 1 209 ? 2.925 7.512 -3.898 1.00 98.06 209 PHE A C 1
ATOM 1665 O O . PHE A 1 209 ? 2.476 8.434 -4.576 1.00 98.06 209 PHE A O 1
ATOM 1672 N N . THR A 1 210 ? 3.237 6.338 -4.441 1.00 97.75 210 THR A N 1
ATOM 1673 C CA . THR A 1 210 ? 2.954 6.037 -5.847 1.00 97.75 210 THR A CA 1
ATOM 1674 C C . THR A 1 210 ? 1.455 6.116 -6.107 1.00 97.75 210 THR A C 1
ATOM 1676 O O . THR A 1 210 ? 1.037 6.837 -7.004 1.00 97.75 210 THR A O 1
ATOM 1679 N N . LEU A 1 211 ? 0.630 5.461 -5.286 1.00 97.25 211 LEU A N 1
ATOM 1680 C CA . LEU A 1 211 ? -0.827 5.537 -5.391 1.00 97.25 211 LEU A CA 1
ATOM 1681 C C . LEU A 1 211 ? -1.334 6.971 -5.193 1.00 97.25 211 LEU A C 1
ATOM 1683 O O . LEU A 1 211 ? -2.189 7.408 -5.960 1.00 97.25 211 LEU A O 1
ATOM 1687 N N . SER A 1 212 ? -0.770 7.721 -4.239 1.00 96.31 212 SER A N 1
ATOM 1688 C CA . SER A 1 212 ? -1.068 9.148 -4.053 1.00 96.31 212 SER A CA 1
ATOM 1689 C C . SER A 1 212 ? -0.832 9.926 -5.349 1.00 96.31 212 SER A C 1
ATOM 1691 O O . SER A 1 212 ? -1.712 10.667 -5.777 1.00 96.31 212 SER A O 1
ATOM 1693 N N . ALA A 1 213 ? 0.310 9.724 -6.013 1.00 95.31 213 ALA A N 1
ATOM 1694 C CA . ALA A 1 213 ? 0.624 10.390 -7.273 1.00 95.31 213 ALA A CA 1
ATOM 1695 C C . ALA A 1 213 ? -0.352 10.016 -8.400 1.00 95.31 213 ALA A C 1
ATOM 1697 O O . ALA A 1 213 ? -0.772 10.898 -9.150 1.00 95.31 213 ALA A O 1
ATOM 1698 N N . LEU A 1 214 ? -0.754 8.743 -8.509 1.00 94.56 214 LEU A N 1
ATOM 1699 C CA . LEU A 1 214 ? -1.729 8.301 -9.518 1.00 94.56 214 LEU A CA 1
ATOM 1700 C C . LEU A 1 214 ? -3.099 8.970 -9.309 1.00 94.56 214 LEU A C 1
ATOM 1702 O O . LEU A 1 214 ? -3.710 9.430 -10.271 1.00 94.56 214 LEU A O 1
ATOM 1706 N N . TRP A 1 215 ? -3.564 9.062 -8.058 1.00 94.75 215 TRP A N 1
ATOM 1707 C CA . TRP A 1 215 ? -4.848 9.686 -7.718 1.00 94.75 215 TRP A CA 1
ATOM 1708 C C . TRP A 1 215 ? -4.832 11.216 -7.801 1.00 94.75 215 TRP A C 1
ATOM 1710 O O . TRP A 1 215 ? -5.878 11.804 -8.061 1.00 94.75 215 TRP A O 1
ATOM 1720 N N . THR A 1 216 ? -3.680 11.866 -7.623 1.00 92.69 216 THR A N 1
ATOM 1721 C CA . THR A 1 216 ? -3.518 13.310 -7.870 1.00 92.69 216 THR A CA 1
ATOM 1722 C C . THR A 1 216 ? -3.403 13.626 -9.363 1.00 92.69 216 THR A C 1
ATOM 1724 O O . THR A 1 216 ? -3.974 14.602 -9.829 1.00 92.69 216 THR A O 1
ATOM 1727 N N . SER A 1 217 ? -2.757 12.763 -10.154 1.00 89.88 217 SER A N 1
ATOM 1728 C CA . SER A 1 217 ? -2.569 12.992 -11.599 1.00 89.88 217 SER A CA 1
ATOM 1729 C C . SER A 1 217 ? -3.883 13.073 -12.390 1.00 89.88 217 SER A C 1
ATOM 1731 O O . SER A 1 217 ? -3.890 13.574 -13.515 1.00 89.88 217 SER A O 1
ATOM 1733 N N . GLY A 1 218 ? -4.992 12.581 -11.824 1.00 79.94 218 GLY A N 1
ATOM 1734 C CA . GLY A 1 218 ? -6.331 12.691 -12.408 1.00 79.94 218 GLY A CA 1
ATOM 1735 C C . GLY A 1 218 ? -6.983 14.073 -12.289 1.00 79.94 218 GLY A C 1
ATOM 1736 O O . GLY A 1 218 ? -7.962 14.327 -12.985 1.00 79.94 218 GLY A O 1
ATOM 1737 N N . THR A 1 219 ? -6.464 14.953 -11.433 1.00 80.44 219 THR A N 1
ATOM 1738 C CA . THR A 1 219 ? -6.971 16.317 -11.190 1.00 80.44 219 THR A CA 1
ATOM 1739 C C . THR A 1 219 ? -5.961 17.370 -11.612 1.00 80.44 219 THR A C 1
ATOM 1741 O O . THR A 1 219 ? -6.296 18.262 -12.384 1.00 80.44 219 THR A O 1
ATOM 1744 N N . GLU A 1 220 ? -4.725 17.244 -11.138 1.00 77.81 220 GLU A N 1
ATOM 1745 C CA . GLU A 1 220 ? -3.637 18.175 -11.420 1.00 77.81 220 GLU A CA 1
ATOM 1746 C C . GLU A 1 220 ? -2.325 17.395 -11.497 1.00 77.81 220 GLU A C 1
ATOM 1748 O O . GLU A 1 220 ? -1.987 16.617 -10.601 1.00 77.81 220 GLU A O 1
ATOM 1753 N N . TYR A 1 221 ? -1.561 17.599 -12.566 1.00 80.31 221 TYR A N 1
ATOM 1754 C CA . TYR A 1 221 ? -0.227 17.040 -12.684 1.00 80.31 221 TYR A CA 1
ATOM 1755 C C . TYR A 1 221 ? 0.836 18.103 -12.427 1.00 80.31 221 TYR A C 1
ATOM 1757 O O . TYR A 1 221 ? 0.871 19.150 -13.065 1.00 80.31 221 TYR A O 1
ATOM 1765 N N . THR A 1 222 ? 1.777 17.786 -11.542 1.00 75.81 222 THR A N 1
ATOM 1766 C CA . THR A 1 222 ? 2.991 18.577 -11.351 1.00 75.81 222 THR A CA 1
ATOM 1767 C C . THR A 1 222 ? 4.206 17.657 -11.435 1.00 75.81 222 THR A C 1
ATOM 1769 O O . THR A 1 222 ? 4.200 16.546 -10.905 1.00 75.81 222 THR A O 1
ATOM 1772 N N . GLU A 1 223 ? 5.289 18.106 -12.082 1.00 73.75 223 GLU A N 1
ATOM 1773 C CA . GLU A 1 223 ? 6.538 17.320 -12.145 1.00 73.75 223 GLU A CA 1
ATOM 1774 C C . GLU A 1 223 ? 7.164 17.099 -10.754 1.00 73.75 223 GLU A C 1
ATOM 1776 O O . GLU A 1 223 ? 8.003 16.217 -10.564 1.00 73.75 223 GLU A O 1
ATOM 1781 N N . ARG A 1 224 ? 6.769 17.906 -9.762 1.00 83.06 224 ARG A N 1
ATOM 1782 C CA . ARG A 1 224 ? 7.249 17.829 -8.383 1.00 83.06 224 ARG A CA 1
ATOM 1783 C C . ARG A 1 224 ? 6.146 17.300 -7.472 1.00 83.06 224 ARG A C 1
ATOM 1785 O O . ARG A 1 224 ? 5.167 17.991 -7.235 1.00 83.06 224 ARG A O 1
ATOM 1792 N N . TYR A 1 225 ? 6.366 16.134 -6.874 1.00 92.19 225 TYR A N 1
ATOM 1793 C CA . TYR A 1 225 ? 5.387 15.485 -5.999 1.00 92.19 225 TYR A CA 1
ATOM 1794 C C . TYR A 1 225 ? 4.880 16.375 -4.852 1.00 92.19 225 TYR A C 1
ATOM 1796 O O . TYR A 1 225 ? 5.665 17.007 -4.136 1.00 92.19 225 TYR A O 1
ATOM 1804 N N . SER A 1 226 ? 3.560 16.374 -4.654 1.00 90.94 226 SER A N 1
ATOM 1805 C CA . SER A 1 226 ? 2.840 17.264 -3.735 1.00 90.94 226 SER A CA 1
ATOM 1806 C C . SER A 1 226 ? 3.281 17.125 -2.280 1.00 90.94 226 SER A C 1
ATOM 1808 O O . SER A 1 226 ? 3.445 18.129 -1.591 1.00 90.94 226 SER A O 1
ATOM 1810 N N . TRP A 1 227 ? 3.566 15.911 -1.805 1.00 94.38 227 TRP A N 1
ATOM 1811 C CA . TRP A 1 227 ? 4.044 15.718 -0.434 1.00 94.38 227 TRP A CA 1
ATOM 1812 C C . TRP A 1 227 ? 5.436 16.323 -0.197 1.00 94.38 227 TRP A C 1
ATOM 1814 O O . TRP A 1 227 ? 5.754 16.754 0.912 1.00 94.38 227 TRP A O 1
ATOM 1824 N N . VAL A 1 228 ? 6.260 16.440 -1.244 1.00 94.19 228 VAL A N 1
ATOM 1825 C CA . VAL A 1 228 ? 7.556 17.124 -1.163 1.00 94.19 228 VAL A CA 1
ATOM 1826 C C . VAL A 1 228 ? 7.363 18.637 -1.146 1.00 94.19 228 VAL A C 1
ATOM 1828 O O . VAL A 1 228 ? 7.951 19.324 -0.311 1.00 94.19 228 VAL A O 1
ATOM 1831 N N . THR A 1 229 ? 6.566 19.169 -2.073 1.00 91.50 229 THR A N 1
ATOM 1832 C CA . THR A 1 229 ? 6.419 20.619 -2.276 1.00 91.50 229 THR A CA 1
ATOM 1833 C C . THR A 1 229 ? 5.515 21.288 -1.249 1.00 91.50 229 THR A C 1
ATOM 1835 O O . THR A 1 229 ? 5.768 22.437 -0.903 1.00 91.50 229 THR A O 1
ATOM 1838 N N . GLN A 1 230 ? 4.503 20.589 -0.735 1.00 90.25 230 GLN A N 1
ATOM 1839 C CA . GLN A 1 230 ? 3.501 21.155 0.174 1.00 90.25 230 GLN A CA 1
ATOM 1840 C C . GLN A 1 230 ? 3.699 20.768 1.643 1.00 90.25 230 GLN A C 1
ATOM 1842 O O . GLN A 1 230 ? 3.155 21.452 2.520 1.00 90.25 230 GLN A O 1
ATOM 1847 N N . CYS A 1 231 ? 4.464 19.702 1.912 1.00 91.62 231 CYS A N 1
ATOM 1848 C CA . CYS A 1 231 ? 4.648 19.160 3.260 1.00 91.62 231 CYS A CA 1
ATOM 1849 C C . CYS A 1 231 ? 6.118 19.163 3.683 1.00 91.62 231 CYS A C 1
ATOM 1851 O O . CYS A 1 231 ? 6.462 19.873 4.617 1.00 91.62 231 CYS A O 1
ATOM 1853 N N . ILE A 1 232 ? 6.997 18.425 2.994 1.00 92.88 232 ILE A N 1
ATOM 1854 C CA . ILE A 1 232 ? 8.387 18.258 3.448 1.00 92.88 232 ILE A CA 1
ATOM 1855 C C . ILE A 1 232 ? 9.148 19.582 3.374 1.00 92.88 232 ILE A C 1
ATOM 1857 O O . ILE A 1 232 ? 9.565 20.105 4.402 1.00 92.88 232 ILE A O 1
ATOM 1861 N N . ARG A 1 233 ? 9.295 20.161 2.174 1.00 92.06 233 ARG A N 1
ATOM 1862 C CA . ARG A 1 233 ? 10.104 21.376 1.982 1.00 92.06 233 ARG A CA 1
ATOM 1863 C C . ARG A 1 233 ? 9.619 22.568 2.813 1.00 92.06 233 ARG A C 1
ATOM 1865 O O . ARG A 1 233 ? 10.470 23.207 3.417 1.00 92.06 233 ARG A O 1
ATOM 1872 N N . PRO A 1 234 ? 8.307 22.869 2.899 1.00 90.25 234 PRO A N 1
ATOM 1873 C CA . PRO A 1 234 ? 7.837 23.983 3.725 1.00 90.25 234 PRO A CA 1
ATOM 1874 C C . PRO A 1 234 ? 8.089 23.803 5.228 1.00 90.25 234 PRO A C 1
ATOM 1876 O O . PRO A 1 234 ? 8.093 24.786 5.961 1.00 90.25 234 PRO A O 1
ATOM 1879 N N . SER A 1 235 ? 8.269 22.566 5.698 1.00 89.62 235 SER A N 1
ATOM 1880 C CA . SER A 1 235 ? 8.499 22.259 7.114 1.00 89.62 235 SER A CA 1
ATOM 1881 C C . SER A 1 235 ? 9.976 22.175 7.498 1.00 89.62 235 SER A C 1
ATOM 1883 O O . SER A 1 235 ? 10.272 22.117 8.689 1.00 89.62 235 SER A O 1
ATOM 1885 N N . MET A 1 236 ? 10.887 22.206 6.523 1.00 88.38 236 MET A N 1
ATOM 1886 C CA . MET A 1 236 ? 12.333 22.265 6.740 1.00 88.38 236 MET A CA 1
ATOM 1887 C C . MET A 1 236 ? 12.710 23.686 7.178 1.00 88.38 236 MET A C 1
ATOM 1889 O O . MET A 1 236 ? 12.737 24.608 6.366 1.00 88.38 236 MET A O 1
ATOM 1893 N N . THR A 1 237 ? 12.927 23.894 8.478 1.00 66.75 237 THR A N 1
ATOM 1894 C CA . THR A 1 237 ? 13.046 25.242 9.067 1.00 66.75 237 THR A CA 1
ATOM 1895 C C . THR A 1 237 ? 14.460 25.790 9.232 1.00 66.75 237 THR A C 1
ATOM 1897 O O . THR A 1 237 ? 14.609 26.894 9.746 1.00 66.75 237 THR A O 1
ATOM 1900 N N . THR A 1 238 ? 15.503 25.075 8.811 1.00 61.50 238 THR A N 1
ATOM 1901 C CA . THR A 1 238 ? 16.895 25.526 8.994 1.00 61.50 238 THR A CA 1
ATOM 1902 C C . THR A 1 238 ? 17.528 26.024 7.697 1.00 61.50 238 THR A C 1
ATOM 1904 O O . THR A 1 238 ? 17.485 25.350 6.665 1.00 61.50 238 THR A O 1
ATOM 1907 N N . SER A 1 239 ? 18.197 27.178 7.766 1.00 55.97 239 SER A N 1
ATOM 1908 C CA . SER A 1 239 ? 19.146 27.634 6.748 1.00 55.97 239 SER A CA 1
ATOM 1909 C C . SER A 1 239 ? 20.192 26.539 6.494 1.00 55.97 239 SER A C 1
ATOM 1911 O O . SER A 1 239 ? 20.868 26.081 7.411 1.00 55.97 239 SER A O 1
ATOM 1913 N N . GLY A 1 240 ? 20.288 26.073 5.245 1.00 61.53 240 GLY A N 1
ATOM 1914 C CA . GLY A 1 240 ? 21.236 25.032 4.824 1.00 61.53 240 GLY A CA 1
ATOM 1915 C C . GLY A 1 240 ? 20.669 23.611 4.697 1.00 61.53 240 GLY A C 1
ATOM 1916 O O . GLY A 1 240 ? 21.351 22.751 4.142 1.00 61.53 240 GLY A O 1
ATOM 1917 N N . GLN A 1 241 ? 19.428 23.334 5.121 1.00 77.00 241 GLN A N 1
ATOM 1918 C CA . GLN A 1 241 ? 18.788 22.055 4.796 1.00 77.00 241 GLN A CA 1
ATOM 1919 C C . GLN A 1 241 ? 18.334 22.035 3.328 1.00 77.00 241 GLN A C 1
ATOM 1921 O O . GLN A 1 241 ? 17.671 22.953 2.848 1.00 77.00 241 GLN A O 1
ATOM 1926 N N . SER A 1 242 ? 18.648 20.958 2.604 1.00 84.56 242 SER A N 1
ATOM 1927 C CA . SER A 1 242 ? 18.179 20.755 1.230 1.00 84.56 242 SER A CA 1
ATOM 1928 C C . SER A 1 242 ? 17.560 19.370 1.066 1.00 84.56 242 SER A C 1
ATOM 1930 O O . SER A 1 242 ? 18.081 18.377 1.572 1.00 84.56 242 SER A O 1
ATOM 1932 N N . PHE A 1 243 ? 16.434 19.286 0.351 1.00 89.62 243 PHE A N 1
ATOM 1933 C CA . PHE A 1 243 ? 15.817 18.001 0.011 1.00 89.62 243 PHE A CA 1
ATOM 1934 C C . PHE A 1 243 ? 16.576 17.368 -1.162 1.00 89.62 243 PHE A C 1
ATOM 1936 O O . PHE A 1 243 ? 16.128 17.408 -2.311 1.00 89.62 243 PHE A O 1
ATOM 1943 N N . THR A 1 244 ? 17.770 16.853 -0.865 1.00 88.88 244 THR A N 1
ATOM 1944 C CA . THR A 1 244 ? 18.707 16.253 -1.821 1.00 88.88 244 THR A CA 1
ATOM 1945 C C . THR A 1 244 ? 19.218 14.910 -1.311 1.00 88.88 244 THR A C 1
ATOM 1947 O O . THR A 1 244 ? 19.285 14.660 -0.107 1.00 88.88 244 THR A O 1
ATOM 1950 N N . PHE A 1 245 ? 19.639 14.039 -2.233 1.00 86.19 245 PHE A N 1
ATOM 1951 C CA . PHE A 1 245 ? 20.281 12.774 -1.867 1.00 86.19 245 PHE A CA 1
ATOM 1952 C C . PHE A 1 245 ? 21.551 12.981 -1.043 1.00 86.19 245 PHE A C 1
ATOM 1954 O O . PHE A 1 245 ? 21.803 12.202 -0.127 1.00 86.19 245 PHE A O 1
ATOM 1961 N N . GLN A 1 246 ? 22.330 14.025 -1.346 1.00 87.06 246 GLN A N 1
ATOM 1962 C CA . GLN A 1 246 ? 23.547 14.353 -0.610 1.00 87.06 246 GLN A CA 1
ATOM 1963 C C . GLN A 1 246 ? 23.229 14.603 0.867 1.00 87.06 246 GLN A C 1
ATOM 1965 O O . GLN A 1 246 ? 23.795 13.913 1.716 1.00 87.06 246 GLN A O 1
ATOM 1970 N N . GLN A 1 247 ? 22.253 15.470 1.167 1.00 86.81 247 GLN A N 1
ATOM 1971 C CA . GLN A 1 247 ? 21.819 15.727 2.543 1.00 86.81 247 GLN A CA 1
ATOM 1972 C C . GLN A 1 247 ? 21.333 14.445 3.222 1.00 86.81 247 GLN A C 1
ATOM 1974 O O . GLN A 1 247 ? 21.789 14.117 4.314 1.00 86.81 247 GLN A O 1
ATOM 1979 N N . PHE A 1 248 ? 20.475 13.673 2.553 1.00 85.38 248 PHE A N 1
ATOM 1980 C CA . PHE A 1 248 ? 19.906 12.434 3.094 1.00 85.38 248 PHE A CA 1
ATOM 1981 C C . PHE A 1 248 ? 20.971 11.378 3.425 1.00 85.38 248 PHE A C 1
ATOM 1983 O O . PHE A 1 248 ? 20.882 10.628 4.397 1.00 85.38 248 PHE A O 1
ATOM 1990 N N . SER A 1 249 ? 22.011 11.324 2.595 1.00 81.00 249 SER A N 1
ATOM 1991 C CA . SER A 1 249 ? 23.112 10.376 2.716 1.00 81.00 249 SER A CA 1
ATOM 1992 C C . SER A 1 249 ? 24.213 10.768 3.685 1.00 81.00 249 SER A C 1
ATOM 1994 O O . SER A 1 249 ? 25.011 9.903 4.067 1.00 81.00 249 SER A O 1
ATOM 1996 N N . SER A 1 250 ? 24.286 12.058 4.008 1.00 81.75 250 SER A N 1
ATOM 1997 C CA . SER A 1 250 ? 25.343 12.631 4.824 1.00 81.75 250 SER A CA 1
ATOM 1998 C C . SER A 1 250 ? 25.306 12.046 6.234 1.00 81.75 250 SER A C 1
ATOM 2000 O O . SER A 1 250 ? 24.229 11.795 6.777 1.00 81.75 250 SER A O 1
ATOM 2002 N N . ARG A 1 251 ? 26.482 11.851 6.836 1.00 80.31 251 ARG A N 1
ATOM 2003 C CA . ARG A 1 251 ? 26.621 11.566 8.276 1.00 80.31 251 ARG A CA 1
ATOM 2004 C C . ARG A 1 251 ? 26.601 12.841 9.124 1.00 80.31 251 ARG A C 1
ATOM 2006 O O . ARG A 1 251 ? 26.569 12.771 10.343 1.00 80.31 251 ARG A O 1
ATOM 2013 N N . GLU A 1 252 ? 26.607 13.995 8.471 1.00 80.38 252 GLU A N 1
ATOM 2014 C CA . GLU A 1 252 ? 26.696 15.308 9.093 1.00 80.38 252 GLU A CA 1
ATOM 2015 C C . GLU A 1 252 ? 25.511 16.196 8.703 1.00 80.38 252 GLU A C 1
ATOM 2017 O O . GLU A 1 252 ? 24.834 15.963 7.694 1.00 80.38 252 GLU A O 1
ATOM 2022 N N . GLY A 1 253 ? 25.299 17.247 9.495 1.00 80.69 253 GLY A N 1
ATOM 2023 C CA . GLY A 1 253 ? 24.210 18.203 9.323 1.00 80.69 253 GLY A CA 1
ATOM 2024 C C . GLY A 1 253 ? 22.908 17.741 9.975 1.00 80.69 253 GLY A C 1
ATOM 2025 O O . GLY A 1 253 ? 22.862 16.719 10.651 1.00 80.69 253 GLY A O 1
ATOM 2026 N N . ALA A 1 254 ? 21.846 18.519 9.781 1.00 83.44 254 ALA A N 1
ATOM 2027 C CA . ALA A 1 254 ? 20.530 18.201 10.322 1.00 83.44 254 ALA A CA 1
ATOM 2028 C C . ALA A 1 254 ? 19.843 17.070 9.533 1.00 83.44 254 ALA A C 1
ATOM 2030 O O . ALA A 1 254 ? 20.070 16.909 8.327 1.00 83.44 254 ALA A O 1
ATOM 2031 N N . LEU A 1 255 ? 18.990 16.302 10.217 1.00 85.75 255 LEU A N 1
ATOM 2032 C CA . LEU A 1 255 ? 18.091 15.339 9.577 1.00 85.75 255 LEU A CA 1
ATOM 2033 C C . LEU A 1 255 ? 17.083 16.075 8.689 1.00 85.75 255 LEU A C 1
ATOM 2035 O O . LEU A 1 255 ? 16.568 17.122 9.073 1.00 85.75 255 LEU A O 1
ATOM 2039 N N . VAL A 1 256 ? 16.790 15.515 7.518 1.00 88.81 256 VAL A N 1
ATOM 2040 C CA . VAL A 1 256 ? 15.685 15.959 6.663 1.00 88.81 256 VAL A CA 1
ATOM 2041 C C . VAL A 1 256 ? 14.356 15.593 7.313 1.00 88.81 256 VAL A C 1
ATOM 2043 O O . VAL A 1 256 ? 13.448 16.416 7.345 1.00 88.81 256 VAL A O 1
ATOM 2046 N N . TYR A 1 257 ? 14.236 14.377 7.846 1.00 89.38 257 TYR A N 1
ATOM 2047 C CA . TYR A 1 257 ? 13.057 13.928 8.584 1.00 89.38 257 TYR A CA 1
ATOM 2048 C C . TYR A 1 257 ? 13.261 14.082 10.091 1.00 89.38 257 TYR A C 1
ATOM 2050 O O . TYR A 1 257 ? 13.304 13.091 10.831 1.00 89.38 257 TYR A O 1
ATOM 2058 N N . ASP A 1 258 ? 13.372 15.329 10.543 1.00 88.38 258 ASP A N 1
ATOM 2059 C CA . ASP A 1 258 ? 13.212 15.662 11.958 1.00 88.38 258 ASP A CA 1
ATOM 2060 C C . ASP A 1 258 ? 11.750 15.481 12.420 1.00 88.38 258 ASP A C 1
ATOM 2062 O O . ASP A 1 258 ? 10.849 15.160 11.636 1.00 88.38 258 ASP A O 1
ATOM 2066 N N . GLU A 1 259 ? 11.507 15.670 13.716 1.00 87.25 259 GLU A N 1
ATOM 2067 C CA . GLU A 1 259 ? 10.176 15.505 14.304 1.00 87.25 259 GLU A CA 1
ATOM 2068 C C . GLU A 1 259 ? 9.140 16.455 13.681 1.00 87.25 259 GLU A C 1
ATOM 2070 O O . GLU A 1 259 ? 8.001 16.065 13.414 1.00 87.25 259 GLU A O 1
ATOM 2075 N N . LYS A 1 260 ? 9.537 17.689 13.349 1.00 88.88 260 LYS A N 1
ATOM 2076 C CA . LYS A 1 260 ? 8.637 18.677 12.750 1.00 88.88 260 LYS A CA 1
ATOM 2077 C C . LYS A 1 260 ? 8.195 18.241 11.359 1.00 88.88 260 LYS A C 1
ATOM 2079 O O . LYS A 1 260 ? 6.996 18.292 11.067 1.00 88.88 260 LYS A O 1
ATOM 2084 N N . VAL A 1 261 ? 9.124 17.801 10.512 1.00 91.81 261 VAL A N 1
ATOM 2085 C CA . VAL A 1 261 ? 8.821 17.299 9.166 1.00 91.81 261 VAL A CA 1
ATOM 2086 C C . VAL A 1 261 ? 7.951 16.045 9.251 1.00 91.81 261 VAL A C 1
ATOM 2088 O O . VAL A 1 261 ? 6.965 15.949 8.518 1.00 91.81 261 VAL A O 1
ATOM 2091 N N . ARG A 1 262 ? 8.237 15.120 10.175 1.00 92.38 262 ARG A N 1
ATOM 2092 C CA . ARG A 1 262 ? 7.422 13.909 10.398 1.00 92.38 262 ARG A CA 1
ATOM 2093 C C . ARG A 1 262 ? 5.981 14.241 10.790 1.00 92.38 262 ARG A C 1
ATOM 2095 O O . ARG A 1 262 ? 5.041 13.717 10.183 1.00 92.38 262 ARG A O 1
ATOM 2102 N N . GLN A 1 263 ? 5.782 15.147 11.743 1.00 90.81 263 GLN A N 1
ATOM 2103 C CA . GLN A 1 263 ? 4.442 15.574 12.156 1.00 90.81 263 GLN A CA 1
ATOM 2104 C C . GLN A 1 263 ? 3.684 16.270 11.024 1.00 90.81 263 GLN A C 1
ATOM 2106 O O . GLN A 1 263 ? 2.510 15.976 10.788 1.00 90.81 263 GLN A O 1
ATOM 2111 N N . HIS A 1 264 ? 4.345 17.171 10.293 1.00 92.12 264 HIS A N 1
ATOM 2112 C CA . HIS A 1 264 ? 3.712 17.867 9.175 1.00 92.12 264 HIS A CA 1
ATOM 2113 C C . HIS A 1 264 ? 3.345 16.912 8.051 1.00 92.12 264 HIS A C 1
ATOM 2115 O O . HIS A 1 264 ? 2.233 17.004 7.539 1.00 92.12 264 HIS A O 1
ATOM 2121 N N . LEU A 1 265 ? 4.226 15.974 7.699 1.00 94.38 265 LEU A N 1
ATOM 2122 C CA . LEU A 1 265 ? 3.940 14.969 6.684 1.00 94.38 265 LEU A CA 1
ATOM 2123 C C . LEU A 1 265 ? 2.734 14.107 7.075 1.00 94.38 265 LEU A C 1
ATOM 2125 O O . LEU A 1 265 ? 1.830 13.928 6.262 1.00 94.38 265 LEU A O 1
ATOM 2129 N N . THR A 1 266 ? 2.665 13.674 8.338 1.00 93.81 266 THR A N 1
ATOM 2130 C CA . THR A 1 266 ? 1.519 12.922 8.878 1.00 93.81 266 THR A CA 1
ATOM 2131 C C . THR A 1 266 ? 0.212 13.701 8.717 1.00 93.81 266 THR A C 1
ATOM 2133 O O . THR A 1 266 ? -0.761 13.176 8.177 1.00 93.81 266 THR A O 1
ATOM 2136 N N . ARG A 1 267 ? 0.185 14.983 9.110 1.00 94.00 267 ARG A N 1
ATOM 2137 C CA . ARG A 1 267 ? -0.999 15.851 8.945 1.00 94.00 267 ARG A CA 1
ATOM 2138 C C . ARG A 1 267 ? -1.338 16.105 7.476 1.00 94.00 267 ARG A C 1
ATOM 2140 O O . ARG A 1 267 ? -2.503 16.262 7.134 1.00 94.00 267 ARG A O 1
ATOM 2147 N N . CYS A 1 268 ? -0.331 16.159 6.610 1.00 94.38 268 CYS A N 1
ATOM 2148 C CA . CYS A 1 268 ? -0.505 16.426 5.186 1.00 94.38 268 CYS A CA 1
ATOM 2149 C C . CYS A 1 268 ? -1.240 15.300 4.454 1.00 94.38 268 CYS A C 1
ATOM 2151 O O . CYS A 1 268 ? -2.009 15.579 3.533 1.00 94.38 268 CYS A O 1
ATOM 2153 N N . MET A 1 269 ? -0.968 14.059 4.868 1.00 95.06 269 MET A N 1
ATOM 2154 C CA . MET A 1 269 ? -1.532 12.838 4.289 1.00 95.06 269 MET A CA 1
ATOM 2155 C C . MET A 1 269 ? -2.850 12.405 4.945 1.00 95.06 269 MET A C 1
ATOM 2157 O O . MET A 1 269 ? -3.552 11.576 4.373 1.00 95.06 269 MET A O 1
ATOM 2161 N N . LYS A 1 270 ? -3.180 12.932 6.134 1.00 92.81 270 LYS A N 1
ATOM 2162 C CA . LYS A 1 270 ? -4.452 12.670 6.828 1.00 92.81 270 LYS A CA 1
ATOM 2163 C C . LYS A 1 270 ? -5.634 13.237 6.031 1.00 92.81 270 LYS A C 1
ATOM 2165 O O . LYS A 1 270 ? -5.463 14.166 5.245 1.00 92.81 270 LYS A O 1
ATOM 2170 N N . GLU A 1 271 ? -6.827 12.689 6.255 1.00 90.88 271 GLU A N 1
ATOM 2171 C CA . GLU A 1 271 ? -8.086 13.206 5.697 1.00 90.88 271 GLU A CA 1
ATOM 2172 C C . GLU A 1 271 ? -8.202 14.730 5.906 1.00 90.88 271 GLU A C 1
ATOM 2174 O O . GLU A 1 271 ? -7.995 15.236 7.013 1.00 90.88 271 GLU A O 1
ATOM 2179 N N . GLY A 1 272 ? -8.463 15.477 4.828 1.00 90.50 272 GLY A N 1
ATOM 2180 C CA . GLY A 1 272 ? -8.505 16.945 4.834 1.00 90.50 272 GLY A CA 1
ATOM 2181 C C . GLY A 1 272 ? -7.135 17.646 4.830 1.00 90.50 272 GLY A C 1
ATOM 2182 O O . GLY A 1 272 ? -7.072 18.883 4.800 1.00 90.50 272 GLY A O 1
ATOM 2183 N N . GLY A 1 273 ? -6.035 16.891 4.830 1.00 94.25 273 GLY A N 1
ATOM 2184 C CA . GLY A 1 273 ? -4.668 17.385 4.690 1.00 94.25 273 GLY A CA 1
ATOM 2185 C C . GLY A 1 273 ? -4.381 17.974 3.304 1.00 94.25 273 GLY A C 1
ATOM 2186 O O . GLY A 1 273 ? -5.174 17.850 2.370 1.00 94.25 273 GLY A O 1
ATOM 2187 N N . LYS A 1 274 ? -3.236 18.658 3.150 1.00 94.12 274 LYS A N 1
ATOM 2188 C CA . LYS A 1 274 ? -2.925 19.368 1.895 1.00 94.12 274 LYS A CA 1
ATOM 2189 C C . LYS A 1 274 ? -2.819 18.426 0.692 1.00 94.12 274 LYS A C 1
ATOM 2191 O O . LYS A 1 274 ? -3.319 18.777 -0.364 1.00 94.12 274 LYS A O 1
ATOM 2196 N N . VAL A 1 275 ? -2.222 17.240 0.855 1.00 93.75 275 VAL A N 1
ATOM 2197 C CA . VAL A 1 275 ? -2.114 16.253 -0.236 1.00 93.75 275 VAL A CA 1
ATOM 2198 C C . VAL A 1 275 ? -3.457 15.577 -0.493 1.00 93.75 275 VAL A C 1
ATOM 2200 O O . VAL A 1 275 ? -3.841 15.418 -1.648 1.00 93.75 275 VAL A O 1
ATOM 2203 N N . ASP A 1 276 ? -4.202 15.244 0.564 1.00 93.38 276 ASP A N 1
ATOM 2204 C CA . ASP A 1 276 ? -5.519 14.607 0.448 1.00 93.38 276 ASP A CA 1
ATOM 2205 C C . ASP A 1 276 ? -6.524 15.459 -0.349 1.00 93.38 276 ASP A C 1
ATOM 2207 O O . ASP A 1 276 ? -7.289 14.944 -1.171 1.00 93.38 276 ASP A O 1
ATOM 2211 N N . LYS A 1 277 ? -6.461 16.785 -0.194 1.00 92.56 277 LYS A N 1
ATOM 2212 C CA . LYS A 1 277 ? -7.277 17.742 -0.960 1.00 92.56 277 LYS A CA 1
ATOM 2213 C C . LYS A 1 277 ? -6.999 17.748 -2.465 1.00 92.56 277 LYS A C 1
ATOM 2215 O O . LYS A 1 277 ? -7.844 18.221 -3.217 1.00 92.56 277 LYS A O 1
ATOM 2220 N N . LEU A 1 278 ? -5.851 17.235 -2.907 1.00 92.00 278 LEU A N 1
ATOM 2221 C CA . LEU A 1 278 ? -5.478 17.195 -4.325 1.00 92.00 278 LEU A CA 1
ATOM 2222 C C . LEU A 1 278 ? -5.934 15.918 -5.021 1.00 92.00 278 LEU A C 1
ATOM 2224 O O . LEU A 1 278 ? -5.841 15.830 -6.243 1.00 92.00 278 LEU A O 1
ATOM 2228 N N . TYR A 1 279 ? -6.364 14.899 -4.277 1.00 92.88 279 TYR A N 1
ATOM 2229 C CA . TYR A 1 279 ? -6.833 13.662 -4.883 1.00 92.88 279 TYR A CA 1
ATOM 2230 C C . TYR A 1 279 ? -8.060 13.887 -5.762 1.00 92.88 279 TYR A C 1
ATOM 2232 O O . TYR A 1 279 ? -8.903 14.740 -5.480 1.00 92.88 279 TYR A O 1
ATOM 2240 N N . HIS A 1 280 ? -8.199 13.039 -6.781 1.00 92.12 280 HIS A N 1
ATOM 2241 C CA . HIS A 1 280 ? -9.381 12.979 -7.629 1.00 92.12 280 HIS A CA 1
ATOM 2242 C C . HIS A 1 280 ? -10.680 13.035 -6.807 1.00 92.12 280 HIS A C 1
ATOM 2244 O O . HIS A 1 280 ? -10.867 12.265 -5.862 1.00 92.12 280 HIS A O 1
ATOM 2250 N N . VAL A 1 281 ? -11.614 13.906 -7.204 1.00 88.88 281 VAL A N 1
ATOM 2251 C CA . VAL A 1 281 ? -12.875 14.169 -6.478 1.00 88.88 281 VAL A CA 1
ATOM 2252 C C . VAL A 1 281 ? -13.670 12.894 -6.174 1.00 88.88 281 VAL A C 1
ATOM 2254 O O . VAL A 1 281 ? -14.194 12.722 -5.081 1.00 88.88 281 VAL A O 1
ATOM 2257 N N . ASN A 1 282 ? -13.673 11.942 -7.110 1.00 91.06 282 ASN A N 1
ATOM 2258 C CA . ASN A 1 282 ? -14.371 10.659 -6.965 1.00 91.06 282 ASN A CA 1
ATOM 2259 C C . ASN A 1 282 ? -13.559 9.550 -6.258 1.00 91.06 282 ASN A C 1
ATOM 2261 O O . ASN A 1 282 ? -13.949 8.379 -6.323 1.00 91.06 282 ASN A O 1
ATOM 2265 N N . MET A 1 283 ? -12.421 9.874 -5.636 1.00 94.38 283 MET A N 1
ATOM 2266 C CA . MET A 1 283 ? -11.607 8.910 -4.892 1.00 94.38 283 MET A CA 1
ATOM 2267 C C . MET A 1 283 ? -12.337 8.450 -3.623 1.00 94.38 283 MET A C 1
ATOM 2269 O O . MET A 1 283 ? -12.607 9.281 -2.751 1.00 94.38 283 MET A O 1
ATOM 2273 N N . PRO A 1 284 ? -12.624 7.142 -3.467 1.00 94.56 284 PRO A N 1
ATOM 2274 C CA . PRO A 1 284 ? -13.316 6.647 -2.284 1.00 94.56 284 PRO A CA 1
ATOM 2275 C C . PRO A 1 284 ? -12.506 6.866 -1.008 1.00 94.56 284 PRO A C 1
ATOM 2277 O O . PRO A 1 284 ? -11.297 6.626 -0.988 1.00 94.56 284 PRO A O 1
ATOM 2280 N N . LEU A 1 285 ? -13.195 7.235 0.075 1.00 94.75 285 LEU A N 1
ATOM 2281 C CA . LEU A 1 285 ? -12.584 7.494 1.380 1.00 94.75 285 LEU A CA 1
ATOM 2282 C C . LEU A 1 285 ? -11.713 6.330 1.875 1.00 94.75 285 LEU A C 1
ATOM 2284 O O . LEU A 1 285 ? -10.617 6.547 2.381 1.00 94.75 285 LEU A O 1
ATOM 2288 N N . LEU A 1 286 ? -12.147 5.088 1.648 1.00 95.25 286 LEU A N 1
ATOM 2289 C CA . LEU A 1 286 ? -11.366 3.907 2.013 1.00 95.25 286 LEU A CA 1
ATOM 2290 C C . LEU A 1 286 ? -9.973 3.895 1.358 1.00 95.25 286 LEU A C 1
ATOM 2292 O O . LEU A 1 286 ? -8.996 3.542 2.012 1.00 95.25 286 LEU A O 1
ATOM 2296 N N . ILE A 1 287 ? -9.857 4.301 0.088 1.00 95.94 287 ILE A N 1
ATOM 2297 C CA . ILE A 1 287 ? -8.554 4.369 -0.591 1.00 95.94 287 ILE A CA 1
ATOM 2298 C C . ILE A 1 287 ? -7.690 5.471 0.038 1.00 95.94 287 ILE A C 1
ATOM 2300 O O . ILE A 1 287 ? -6.500 5.247 0.244 1.00 95.94 287 ILE A O 1
ATOM 2304 N N . ARG A 1 288 ? -8.282 6.621 0.398 1.00 96.88 288 ARG A N 1
ATOM 2305 C CA . ARG A 1 288 ? -7.578 7.741 1.053 1.00 96.88 288 ARG A CA 1
ATOM 2306 C C . ARG A 1 288 ? -6.963 7.297 2.382 1.00 96.88 288 ARG A C 1
ATOM 2308 O O . ARG A 1 288 ? -5.756 7.425 2.573 1.00 96.88 288 ARG A O 1
ATOM 2315 N N . ILE A 1 289 ? -7.769 6.662 3.236 1.00 97.25 289 ILE A N 1
ATOM 2316 C CA . ILE A 1 289 ? -7.334 6.123 4.534 1.00 97.25 289 ILE A CA 1
ATOM 2317 C C . ILE A 1 289 ? -6.239 5.067 4.351 1.00 97.25 289 ILE A C 1
ATOM 2319 O O . ILE A 1 289 ? -5.239 5.077 5.066 1.00 97.25 289 ILE A O 1
ATOM 2323 N N . LYS A 1 290 ? -6.377 4.162 3.374 1.00 97.69 290 LYS A N 1
ATOM 2324 C CA . LYS A 1 290 ? -5.346 3.146 3.127 1.00 97.69 290 LYS A CA 1
ATOM 2325 C C . LYS A 1 290 ? -4.038 3.738 2.612 1.00 97.69 290 LYS A C 1
ATOM 2327 O O . LYS A 1 290 ? -2.988 3.284 3.051 1.00 97.69 290 LYS A O 1
ATOM 2332 N N . ILE A 1 291 ? -4.068 4.761 1.756 1.00 98.06 291 ILE A N 1
ATOM 2333 C CA . ILE A 1 291 ? -2.844 5.476 1.364 1.00 98.06 291 ILE A CA 1
ATOM 2334 C C . ILE A 1 291 ? -2.193 6.117 2.590 1.00 98.06 291 ILE A C 1
ATOM 2336 O O . ILE A 1 291 ? -1.001 5.905 2.796 1.00 98.06 291 ILE A O 1
ATOM 2340 N N . GLN A 1 292 ? -2.966 6.799 3.444 1.00 97.62 292 GLN A N 1
ATOM 2341 C CA . GLN A 1 292 ? -2.459 7.368 4.696 1.00 97.62 292 GLN A CA 1
ATOM 2342 C C . GLN A 1 292 ? -1.763 6.301 5.561 1.00 97.62 292 GLN A C 1
ATOM 2344 O O . GLN A 1 292 ? -0.644 6.526 6.018 1.00 97.62 292 GLN A O 1
ATOM 2349 N N . GLN A 1 293 ? -2.385 5.131 5.735 1.00 97.69 293 GLN A N 1
ATOM 2350 C CA . GLN A 1 293 ? -1.826 4.006 6.497 1.00 97.69 293 GLN A CA 1
ATOM 2351 C C . GLN A 1 293 ? -0.569 3.402 5.860 1.00 97.69 293 GLN A C 1
ATOM 2353 O O . GLN A 1 293 ? 0.327 2.943 6.565 1.00 97.69 293 GLN A O 1
ATOM 2358 N N . MET A 1 294 ? -0.472 3.387 4.530 1.00 98.50 294 MET A N 1
ATOM 2359 C CA . MET A 1 294 ? 0.739 2.943 3.831 1.00 98.50 294 MET A CA 1
ATOM 2360 C C . MET A 1 294 ? 1.890 3.937 4.010 1.00 98.50 294 MET A C 1
ATOM 2362 O O . MET A 1 294 ? 3.045 3.528 4.124 1.00 98.50 294 MET A O 1
ATOM 2366 N N . THR A 1 295 ? 1.577 5.233 4.057 1.00 97.69 295 THR A N 1
ATOM 2367 C CA . THR A 1 295 ? 2.545 6.329 4.212 1.00 97.69 295 THR A CA 1
ATOM 2368 C C . THR A 1 295 ? 2.764 6.752 5.666 1.00 97.69 295 THR A C 1
ATOM 2370 O O . THR A 1 295 ? 3.258 7.851 5.912 1.00 97.69 295 THR A O 1
ATOM 2373 N N . ASP A 1 296 ? 2.390 5.920 6.643 1.00 96.38 296 ASP A N 1
ATOM 2374 C CA . ASP A 1 296 ? 2.577 6.245 8.059 1.00 96.38 296 ASP A CA 1
ATOM 2375 C C . ASP A 1 296 ? 4.057 6.525 8.362 1.00 96.38 296 ASP A C 1
ATOM 2377 O O . ASP A 1 296 ? 4.948 5.813 7.898 1.00 96.38 296 ASP A O 1
ATOM 2381 N N . ILE A 1 297 ? 4.363 7.557 9.146 1.00 93.69 297 ILE A N 1
ATOM 2382 C CA . ILE A 1 297 ? 5.758 7.880 9.479 1.00 93.69 297 ILE A CA 1
ATOM 2383 C C . ILE A 1 297 ? 6.430 6.794 10.327 1.00 93.69 297 ILE A C 1
ATOM 2385 O O . ILE A 1 297 ? 7.654 6.665 10.280 1.00 93.69 297 ILE A O 1
ATOM 2389 N N . HIS A 1 298 ? 5.654 6.010 11.077 1.00 92.94 298 HIS A N 1
ATOM 2390 C CA . HIS A 1 298 ? 6.155 4.981 11.974 1.00 92.94 298 HIS A CA 1
ATOM 2391 C C . HIS A 1 298 ? 6.093 3.623 11.263 1.00 92.94 298 HIS A C 1
ATOM 2393 O O . HIS A 1 298 ? 5.000 3.114 11.008 1.00 92.94 298 HIS A O 1
ATOM 2399 N N . PRO A 1 299 ? 7.237 2.995 10.939 1.00 94.19 299 PRO A N 1
ATOM 2400 C CA . PRO A 1 299 ? 7.267 1.820 10.065 1.00 94.19 299 PRO A CA 1
ATOM 2401 C C . PRO A 1 299 ? 6.481 0.623 10.612 1.00 94.19 299 PRO A C 1
ATOM 2403 O O . PRO A 1 299 ? 5.922 -0.137 9.831 1.00 94.19 299 PRO A O 1
ATOM 2406 N N . GLN A 1 300 ? 6.392 0.473 11.938 1.00 95.00 300 GLN A N 1
ATOM 2407 C CA . GLN A 1 300 ? 5.602 -0.585 12.582 1.00 95.00 300 GLN A CA 1
ATOM 2408 C C . GLN A 1 300 ? 4.085 -0.393 12.427 1.00 95.00 300 GLN A C 1
ATOM 2410 O O . GLN A 1 300 ? 3.358 -1.378 12.422 1.00 95.00 300 GLN A O 1
ATOM 2415 N N . ALA A 1 301 ? 3.608 0.848 12.290 1.00 95.06 301 ALA A N 1
ATOM 2416 C CA . ALA A 1 301 ? 2.189 1.150 12.093 1.00 95.06 301 ALA A CA 1
ATOM 2417 C C . ALA A 1 301 ? 1.773 1.105 10.612 1.00 95.06 301 ALA A C 1
ATOM 2419 O O . ALA A 1 301 ? 0.586 1.212 10.304 1.00 95.06 301 ALA A O 1
ATOM 2420 N N . ARG A 1 302 ? 2.731 0.951 9.684 1.00 97.00 302 ARG A N 1
ATOM 2421 C CA . ARG A 1 302 ? 2.423 0.820 8.258 1.00 97.00 302 ARG A CA 1
ATOM 2422 C C . ARG A 1 302 ? 1.789 -0.526 7.972 1.00 97.00 302 ARG A C 1
ATOM 2424 O O . ARG A 1 302 ? 2.308 -1.574 8.351 1.00 97.00 302 ARG A O 1
ATOM 2431 N N . VAL A 1 303 ? 0.712 -0.480 7.205 1.00 97.62 303 VAL A N 1
ATOM 2432 C CA . VAL A 1 303 ? -0.012 -1.676 6.780 1.00 97.62 303 VAL A CA 1
ATOM 2433 C C . VAL A 1 303 ? 0.781 -2.523 5.782 1.00 97.62 303 VAL A C 1
ATOM 2435 O O . VAL A 1 303 ? 1.479 -2.012 4.907 1.00 97.62 303 VAL A O 1
ATOM 2438 N N . SER A 1 304 ? 0.654 -3.843 5.860 1.00 96.06 304 SER A N 1
ATOM 2439 C CA . SER A 1 304 ? 1.329 -4.768 4.955 1.00 96.06 304 SER A CA 1
ATOM 2440 C C . SER A 1 304 ? 0.752 -4.701 3.533 1.00 96.06 304 SER A C 1
ATOM 2442 O O . SER A 1 304 ? -0.433 -4.428 3.309 1.00 96.06 304 SER A O 1
ATOM 2444 N N . LEU A 1 305 ? 1.571 -5.024 2.525 1.00 95.62 305 LEU A N 1
ATOM 2445 C CA . LEU A 1 305 ? 1.084 -5.122 1.143 1.00 95.62 305 LEU A CA 1
ATOM 2446 C C . LEU A 1 305 ? 0.049 -6.243 0.958 1.00 95.62 305 LEU A C 1
ATOM 2448 O O . LEU A 1 305 ? -0.829 -6.136 0.096 1.00 95.62 305 LEU A O 1
ATOM 2452 N N . ARG A 1 306 ? 0.129 -7.313 1.763 1.00 94.06 306 ARG A N 1
ATOM 2453 C CA . ARG A 1 306 ? -0.852 -8.411 1.765 1.00 94.06 306 ARG A CA 1
ATOM 2454 C C . ARG A 1 306 ? -2.224 -7.892 2.186 1.00 94.06 306 ARG A C 1
ATOM 2456 O O . ARG A 1 306 ? -3.195 -8.089 1.452 1.00 94.06 306 ARG A O 1
ATOM 2463 N N . HIS A 1 307 ? -2.275 -7.173 3.301 1.00 95.56 307 HIS A N 1
ATOM 2464 C CA . HIS A 1 307 ? -3.477 -6.522 3.799 1.00 95.56 307 HIS A CA 1
ATOM 2465 C C . HIS A 1 307 ? -4.082 -5.563 2.770 1.00 95.56 307 HIS A C 1
ATOM 2467 O O . HIS A 1 307 ? -5.253 -5.688 2.406 1.00 95.56 307 HIS A O 1
ATOM 2473 N N . ILE A 1 308 ? -3.267 -4.659 2.220 1.00 96.38 308 ILE A N 1
ATOM 2474 C CA . ILE A 1 308 ? -3.705 -3.685 1.212 1.00 96.38 308 ILE A CA 1
ATOM 2475 C C . ILE A 1 308 ? -4.300 -4.370 -0.025 1.00 96.38 308 ILE A C 1
ATOM 2477 O O . ILE A 1 308 ? -5.359 -3.967 -0.517 1.00 96.38 308 ILE A O 1
ATOM 2481 N N . ARG A 1 309 ? -3.686 -5.464 -0.497 1.00 93.75 309 ARG A N 1
ATOM 2482 C CA . ARG A 1 309 ? -4.235 -6.266 -1.599 1.00 93.75 309 ARG A CA 1
ATOM 2483 C C . ARG A 1 309 ? -5.610 -6.835 -1.259 1.00 93.75 309 ARG A C 1
ATOM 2485 O O . ARG A 1 309 ? -6.491 -6.803 -2.119 1.00 93.75 309 ARG A O 1
ATOM 2492 N N . PHE A 1 310 ? -5.799 -7.388 -0.061 1.00 91.56 310 PHE A N 1
ATOM 2493 C CA . PHE A 1 310 ? -7.095 -7.933 0.344 1.00 91.56 310 PHE A CA 1
ATOM 2494 C C . PHE A 1 310 ? -8.159 -6.847 0.456 1.00 91.56 310 PHE A C 1
ATOM 2496 O O . PHE A 1 310 ? -9.247 -7.030 -0.094 1.00 91.56 310 PHE A O 1
ATOM 2503 N N . PHE A 1 311 ? -7.837 -5.706 1.065 1.00 94.62 311 PHE A N 1
ATOM 2504 C CA . PHE A 1 311 ? -8.760 -4.580 1.201 1.00 94.62 311 PHE A CA 1
ATOM 2505 C C . PHE A 1 311 ? -9.206 -4.038 -0.155 1.00 94.62 311 PHE A C 1
ATOM 2507 O O . PHE A 1 311 ? -10.402 -4.013 -0.438 1.00 94.62 311 PHE A O 1
ATOM 2514 N N . PHE A 1 312 ? -8.276 -3.675 -1.041 1.00 94.38 312 PHE A N 1
ATOM 2515 C CA . PHE A 1 312 ? -8.650 -3.089 -2.332 1.00 94.38 312 PHE A CA 1
ATOM 2516 C C . PHE A 1 312 ? -9.304 -4.088 -3.278 1.00 94.38 312 PHE A C 1
ATOM 2518 O O . PHE A 1 312 ? -10.207 -3.712 -4.023 1.00 94.38 312 PHE A O 1
ATOM 2525 N N . LYS A 1 313 ? -8.900 -5.366 -3.247 1.00 91.94 313 LYS A N 1
ATOM 2526 C CA . LYS A 1 313 ? -9.584 -6.398 -4.035 1.00 91.94 313 LYS A CA 1
ATOM 2527 C C . LYS A 1 313 ? -11.018 -6.601 -3.545 1.00 91.94 313 LYS A C 1
ATOM 2529 O O . LYS A 1 313 ? -11.917 -6.689 -4.377 1.00 91.94 313 LYS A O 1
ATOM 2534 N N . THR A 1 314 ? -11.228 -6.660 -2.230 1.00 92.81 314 THR A N 1
ATOM 2535 C CA . THR A 1 314 ? -12.564 -6.815 -1.637 1.00 92.81 314 THR A CA 1
ATOM 2536 C C . THR A 1 314 ? -13.438 -5.611 -1.969 1.00 92.81 314 THR A C 1
ATOM 2538 O O . THR A 1 314 ? -14.492 -5.774 -2.579 1.00 92.81 314 THR A O 1
ATOM 2541 N N . PHE A 1 315 ? -12.952 -4.402 -1.677 1.00 93.56 315 PHE A N 1
ATOM 2542 C CA . PHE A 1 315 ? -13.651 -3.155 -1.971 1.00 93.56 315 PHE A CA 1
ATOM 2543 C C . PHE A 1 315 ? -13.991 -3.015 -3.459 1.00 93.56 315 PHE A C 1
ATOM 2545 O O . PHE A 1 315 ? -15.136 -2.755 -3.803 1.00 93.56 315 PHE A O 1
ATOM 2552 N N . GLY A 1 316 ? -13.035 -3.251 -4.363 1.00 90.19 316 GLY A N 1
ATOM 2553 C CA . GLY A 1 316 ? -13.271 -3.112 -5.802 1.00 90.19 316 GLY A CA 1
ATOM 2554 C C . GLY A 1 316 ? -14.271 -4.126 -6.369 1.00 90.19 316 GLY A C 1
ATOM 2555 O O . GLY A 1 316 ? -14.896 -3.873 -7.396 1.00 90.19 316 GLY A O 1
ATOM 2556 N N . VAL A 1 317 ? -14.435 -5.293 -5.739 1.00 89.00 317 VAL A N 1
ATOM 2557 C CA . VAL A 1 317 ? -15.492 -6.243 -6.118 1.00 89.00 317 VAL A CA 1
ATOM 2558 C C . VAL A 1 317 ? -16.839 -5.816 -5.532 1.00 89.00 317 VAL A C 1
ATOM 2560 O O . VAL A 1 317 ? -17.810 -5.792 -6.283 1.00 89.00 317 VAL A O 1
ATOM 2563 N N . LEU A 1 318 ? -16.898 -5.428 -4.255 1.00 90.69 318 LEU A N 1
ATOM 2564 C CA . LEU A 1 318 ? -18.129 -4.953 -3.609 1.00 90.69 318 LEU A CA 1
ATOM 2565 C C . LEU A 1 318 ? -18.685 -3.684 -4.269 1.00 90.69 318 LEU A C 1
ATOM 2567 O O . LEU A 1 318 ? -19.872 -3.630 -4.566 1.00 90.69 318 LEU A O 1
ATOM 2571 N N . ASP A 1 319 ? -17.837 -2.694 -4.564 1.00 89.25 319 ASP A N 1
ATOM 2572 C CA . ASP A 1 319 ? -18.229 -1.453 -5.249 1.00 89.25 319 ASP A CA 1
ATOM 2573 C C . ASP A 1 319 ? -18.828 -1.733 -6.634 1.00 89.25 319 ASP A C 1
ATOM 2575 O O . ASP A 1 319 ? -19.808 -1.100 -7.014 1.00 89.25 319 ASP A O 1
ATOM 2579 N N . ARG A 1 320 ? -18.296 -2.720 -7.372 1.00 87.12 320 ARG A N 1
ATOM 2580 C CA . ARG A 1 320 ? -18.881 -3.145 -8.654 1.00 87.12 320 ARG A CA 1
ATOM 2581 C C . ARG A 1 320 ? -20.223 -3.838 -8.467 1.00 87.12 320 ARG A C 1
ATOM 2583 O O . ARG A 1 320 ? -21.177 -3.455 -9.130 1.00 87.12 320 ARG A O 1
ATOM 2590 N N . LEU A 1 321 ? -20.308 -4.811 -7.560 1.00 86.44 321 LEU A N 1
ATOM 2591 C CA . LEU A 1 321 ? -21.5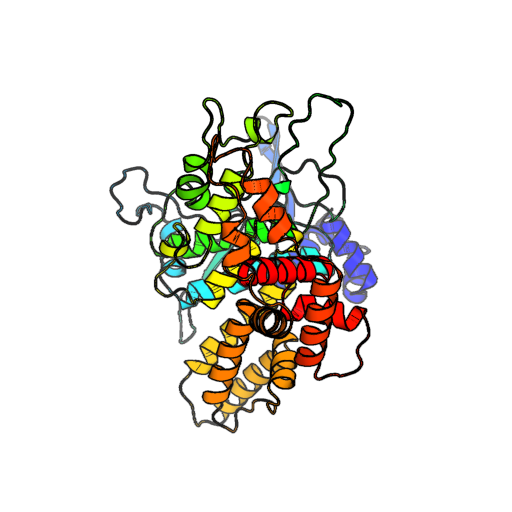55 -5.537 -7.292 1.00 86.44 321 LEU A CA 1
ATOM 2592 C C . LEU A 1 321 ? -22.678 -4.601 -6.822 1.00 86.44 321 LEU A C 1
ATOM 2594 O O . LEU A 1 321 ? -23.820 -4.782 -7.215 1.00 86.44 321 LEU A O 1
ATOM 2598 N N . GLN A 1 322 ? -22.354 -3.563 -6.050 1.00 86.44 322 GLN A N 1
ATOM 2599 C CA . GLN A 1 322 ? -23.317 -2.559 -5.591 1.00 86.44 322 GLN A CA 1
ATOM 2600 C C . GLN A 1 322 ? -23.858 -1.662 -6.722 1.00 86.44 322 GLN A C 1
ATOM 2602 O O . GLN A 1 322 ? -24.923 -1.065 -6.574 1.00 86.44 322 GLN A O 1
ATOM 2607 N N . ARG A 1 323 ? -23.116 -1.521 -7.826 1.00 82.38 323 ARG A N 1
ATOM 2608 C CA . ARG A 1 323 ? -23.475 -0.672 -8.977 1.00 82.38 323 ARG A CA 1
ATOM 2609 C C . ARG A 1 323 ? -24.076 -1.455 -10.137 1.00 82.38 323 ARG A C 1
ATOM 2611 O O . ARG A 1 323 ? -24.654 -0.851 -11.038 1.00 82.38 323 ARG A O 1
ATOM 2618 N N . GLU A 1 324 ? -23.878 -2.769 -10.165 1.00 76.19 324 GLU A N 1
ATOM 2619 C CA . GLU A 1 324 ? -24.471 -3.632 -11.177 1.00 76.19 324 GLU A CA 1
ATOM 2620 C C . GLU A 1 324 ? -25.994 -3.676 -10.952 1.00 76.19 324 GLU A C 1
ATOM 2622 O O . GLU A 1 324 ? -26.435 -3.942 -9.835 1.00 76.19 324 GLU A O 1
ATOM 2627 N N . PRO A 1 325 ? -26.821 -3.383 -11.974 1.00 63.47 325 PRO A N 1
ATOM 2628 C CA . PRO A 1 325 ? -28.266 -3.509 -11.834 1.00 63.47 325 PRO A CA 1
ATOM 2629 C C . PRO A 1 325 ? -28.633 -4.970 -11.556 1.00 63.47 325 PRO A C 1
ATOM 2631 O O . PRO A 1 325 ? -28.043 -5.873 -12.153 1.00 63.47 325 PRO A O 1
ATOM 2634 N N . SER A 1 326 ? -29.620 -5.204 -10.688 1.00 59.56 326 SER A N 1
ATOM 2635 C CA . SER A 1 326 ? -30.174 -6.538 -10.442 1.00 59.56 326 SER A CA 1
ATOM 2636 C C . SER A 1 326 ? -30.742 -7.088 -11.752 1.00 59.56 326 SER A C 1
ATOM 2638 O O . SER A 1 326 ? -31.714 -6.549 -12.282 1.00 59.56 326 SER A O 1
ATOM 2640 N N . ARG A 1 327 ? -30.110 -8.119 -12.322 1.00 61.75 327 ARG A N 1
ATOM 2641 C CA . ARG A 1 327 ? -30.540 -8.737 -13.586 1.00 61.75 327 ARG A CA 1
ATOM 2642 C C . ARG A 1 327 ? -31.127 -10.116 -13.330 1.00 61.75 327 ARG A C 1
ATOM 2644 O O . ARG A 1 327 ? -30.602 -10.881 -12.530 1.00 61.75 327 ARG A O 1
ATOM 2651 N N . SER A 1 328 ? -32.239 -10.391 -14.003 1.00 55.50 328 SER A N 1
ATOM 2652 C CA . SER A 1 328 ? -33.154 -11.503 -13.731 1.00 55.50 328 SER A CA 1
ATOM 2653 C C . SER A 1 328 ? -32.978 -12.716 -14.653 1.00 55.50 328 SER A C 1
ATOM 2655 O O . SER A 1 328 ? -33.784 -13.641 -14.583 1.00 55.50 328 SER A O 1
ATOM 2657 N N . ASP A 1 329 ? -31.957 -12.742 -15.519 1.00 68.50 329 ASP A N 1
ATOM 2658 C CA . ASP A 1 329 ? -31.715 -13.882 -16.409 1.00 68.50 329 ASP A CA 1
ATOM 2659 C C . ASP A 1 329 ? -30.786 -14.949 -15.786 1.00 68.50 329 ASP A C 1
ATOM 2661 O O . ASP A 1 329 ? -29.952 -14.673 -14.920 1.00 68.50 329 ASP A O 1
ATOM 2665 N N . GLY A 1 330 ? -30.947 -16.207 -16.213 1.00 65.69 330 GLY A N 1
ATOM 2666 C CA . GLY A 1 330 ? -30.215 -17.348 -15.646 1.00 65.69 330 GLY A CA 1
ATOM 2667 C C . GLY A 1 330 ? -28.696 -17.302 -15.851 1.00 65.69 330 GLY A C 1
ATOM 2668 O O . GLY A 1 330 ? -27.948 -17.745 -14.980 1.00 65.69 330 GLY A O 1
ATOM 2669 N N . ARG A 1 331 ? -28.218 -16.723 -16.962 1.00 72.25 331 ARG A N 1
ATOM 2670 C CA . ARG A 1 331 ? -26.777 -16.635 -17.271 1.00 72.25 331 ARG A CA 1
ATOM 2671 C C . ARG A 1 331 ? -26.085 -15.553 -16.440 1.00 72.25 331 ARG A C 1
ATOM 2673 O O . ARG A 1 331 ? -24.942 -15.735 -16.013 1.00 72.25 331 ARG A O 1
ATOM 2680 N N . ASP A 1 332 ? -26.774 -14.453 -16.163 1.00 75.38 332 ASP A N 1
ATOM 2681 C CA . ASP A 1 332 ? -26.300 -13.390 -15.284 1.00 75.38 332 ASP A CA 1
ATOM 2682 C C . ASP A 1 332 ? -26.273 -13.849 -13.818 1.00 75.38 332 ASP A C 1
ATOM 2684 O O . ASP A 1 332 ? -25.340 -13.492 -13.088 1.00 75.38 332 ASP A O 1
ATOM 2688 N N . MET A 1 333 ? -27.206 -14.713 -13.397 1.00 79.75 333 MET A N 1
ATOM 2689 C CA . MET A 1 333 ? -27.162 -15.346 -12.072 1.00 79.75 333 MET A CA 1
ATOM 2690 C C . MET A 1 333 ? -25.932 -16.244 -11.892 1.00 79.75 333 MET A C 1
ATOM 2692 O O . MET A 1 333 ? -25.229 -16.103 -10.891 1.00 79.75 333 MET A O 1
ATOM 2696 N N . GLU A 1 334 ? -25.607 -17.115 -12.854 1.00 85.06 334 GLU A N 1
ATOM 2697 C CA . GLU A 1 334 ? -24.406 -17.969 -12.788 1.00 85.06 334 GLU A CA 1
ATOM 2698 C C . GLU A 1 334 ? -23.119 -17.141 -12.704 1.00 85.06 334 GLU A C 1
ATOM 2700 O O . GLU A 1 334 ? -22.258 -17.376 -11.850 1.00 85.06 334 GLU A O 1
ATOM 2705 N N . ARG A 1 335 ? -23.006 -16.108 -13.544 1.00 84.12 335 ARG A N 1
ATOM 2706 C CA . ARG A 1 335 ? -21.846 -15.210 -13.547 1.00 84.12 335 ARG A CA 1
ATOM 2707 C C . ARG A 1 335 ? -21.715 -14.444 -12.232 1.00 84.12 335 ARG A C 1
ATOM 2709 O O . ARG A 1 335 ? -20.604 -14.249 -11.729 1.00 84.12 335 ARG A O 1
ATOM 2716 N N . THR A 1 336 ? -22.833 -13.998 -11.669 1.00 84.44 336 THR A N 1
ATOM 2717 C CA . THR A 1 336 ? -22.864 -13.325 -10.366 1.00 84.44 336 THR A CA 1
ATOM 2718 C C . THR A 1 336 ? -22.483 -14.294 -9.252 1.00 84.44 336 THR A C 1
ATOM 2720 O O . THR A 1 336 ? -21.658 -13.952 -8.404 1.00 84.44 336 THR A O 1
ATOM 2723 N N . GLN A 1 337 ? -22.978 -15.531 -9.293 1.00 89.69 337 GLN A N 1
ATOM 2724 C CA . GLN A 1 337 ? -22.625 -16.575 -8.335 1.00 89.69 337 GLN A CA 1
ATOM 2725 C C . GLN A 1 337 ? -21.125 -16.888 -8.376 1.00 89.69 337 GLN A C 1
ATOM 2727 O O . GLN A 1 337 ? -20.497 -17.029 -7.325 1.00 89.69 337 GLN A O 1
ATOM 2732 N N . GLU A 1 338 ? -20.512 -16.921 -9.561 1.00 89.75 338 GLU A N 1
ATOM 2733 C CA . GLU A 1 338 ? -19.066 -17.095 -9.701 1.00 89.75 338 GLU A CA 1
ATOM 2734 C C . GLU A 1 338 ? -18.284 -15.921 -9.084 1.00 89.75 338 GLU A C 1
ATOM 2736 O O . GLU A 1 338 ? -17.327 -16.134 -8.330 1.00 89.75 338 GLU A O 1
ATOM 2741 N N . LYS A 1 339 ? -18.699 -14.671 -9.347 1.00 88.25 339 LYS A N 1
ATOM 2742 C CA . LYS A 1 339 ? -18.094 -13.477 -8.724 1.00 88.25 339 LYS A CA 1
ATOM 2743 C C . LYS A 1 339 ? -18.202 -13.531 -7.199 1.00 88.25 339 LYS A C 1
ATOM 2745 O O . LYS A 1 339 ? -17.206 -13.279 -6.519 1.00 88.25 339 LYS A O 1
ATOM 2750 N N . LEU A 1 340 ? -19.376 -13.878 -6.670 1.00 91.19 340 LEU A N 1
ATOM 2751 C CA . LEU A 1 340 ? -19.625 -13.999 -5.232 1.00 91.19 340 LEU A CA 1
ATOM 2752 C C . LEU A 1 340 ? -18.815 -15.131 -4.608 1.00 91.19 340 LEU A C 1
ATOM 2754 O O . LEU A 1 340 ? -18.247 -14.948 -3.537 1.00 91.19 340 LEU A O 1
ATOM 2758 N N . SER A 1 341 ? -18.696 -16.277 -5.274 1.00 91.75 341 SER A N 1
ATOM 2759 C CA . SER A 1 341 ? -17.848 -17.380 -4.812 1.00 91.75 341 SER A CA 1
ATOM 2760 C C . SER A 1 341 ? -16.383 -16.940 -4.710 1.00 91.75 341 SER A C 1
ATOM 2762 O O . SER A 1 341 ? -15.762 -17.060 -3.653 1.00 91.75 341 SER A O 1
ATOM 2764 N N . ARG A 1 342 ? -15.847 -16.297 -5.756 1.00 90.81 342 ARG A N 1
ATOM 2765 C CA . ARG A 1 342 ? -14.474 -15.756 -5.759 1.00 90.81 342 ARG A CA 1
ATOM 2766 C C . ARG A 1 342 ? -14.257 -14.664 -4.705 1.00 90.81 342 ARG A C 1
ATOM 2768 O O . ARG A 1 342 ? -13.158 -14.559 -4.163 1.00 90.81 342 ARG A O 1
ATOM 2775 N N . LEU A 1 343 ? -15.268 -13.835 -4.435 1.00 91.12 343 LEU A N 1
ATOM 2776 C CA . LEU A 1 343 ? -15.234 -12.821 -3.377 1.00 91.12 343 LEU A CA 1
ATOM 2777 C C . LEU A 1 343 ? -15.157 -13.479 -1.995 1.00 91.12 343 LEU A C 1
ATOM 2779 O O . LEU A 1 343 ? -14.309 -13.115 -1.187 1.00 91.12 343 LEU A O 1
ATOM 2783 N N . GLN A 1 344 ? -15.999 -14.478 -1.746 1.00 93.62 344 GLN A N 1
ATOM 2784 C CA . GLN A 1 344 ? -16.089 -15.191 -0.467 1.00 93.62 344 GLN A CA 1
ATOM 2785 C C . GLN A 1 344 ? -14.906 -16.129 -0.198 1.00 93.62 344 GLN A C 1
ATOM 2787 O O . GLN A 1 344 ? -14.715 -16.578 0.927 1.00 93.62 344 GLN A O 1
ATOM 2792 N N . GLN A 1 345 ? -14.071 -16.390 -1.203 1.00 92.44 345 GLN A N 1
ATOM 2793 C CA . GLN A 1 345 ? -12.771 -17.044 -1.032 1.00 92.44 345 GLN A CA 1
ATOM 2794 C C . GLN A 1 345 ? -11.678 -16.094 -0.511 1.00 92.44 345 GLN A C 1
ATOM 2796 O O . GLN A 1 345 ? -10.587 -16.547 -0.165 1.00 92.44 345 GLN A O 1
ATOM 2801 N N . LEU A 1 346 ? -11.916 -14.777 -0.468 1.00 91.12 346 LEU A N 1
ATOM 2802 C CA . LEU A 1 346 ? -10.956 -13.834 0.107 1.00 91.12 346 LEU A CA 1
ATOM 2803 C C . LEU A 1 346 ? -10.980 -13.928 1.636 1.00 91.12 346 LEU A C 1
ATOM 2805 O O . LEU A 1 346 ? -12.038 -13.785 2.242 1.00 91.12 346 LEU A O 1
ATOM 2809 N N . GLN A 1 347 ? -9.805 -14.076 2.256 1.00 91.62 347 GLN A N 1
ATOM 2810 C CA . GLN A 1 347 ? -9.654 -14.189 3.717 1.00 91.62 347 GLN A CA 1
ATOM 2811 C C . GLN A 1 347 ? -10.353 -13.051 4.474 1.00 91.62 347 GLN A C 1
ATOM 2813 O O . GLN A 1 347 ? -11.074 -13.298 5.435 1.00 91.62 347 GLN A O 1
ATOM 2818 N N . LEU A 1 348 ? -10.218 -11.810 3.992 1.00 94.00 348 LEU A N 1
ATOM 2819 C CA . LEU A 1 348 ? -10.890 -10.654 4.588 1.00 94.00 348 LEU A CA 1
ATOM 2820 C C . LEU A 1 348 ? -12.422 -10.770 4.534 1.00 94.00 348 LEU A C 1
ATOM 2822 O O . LEU A 1 348 ? -13.091 -10.400 5.487 1.00 94.00 348 LEU A O 1
ATOM 2826 N N . VAL A 1 349 ? -12.992 -11.315 3.455 1.00 94.75 349 VAL A N 1
ATOM 2827 C CA . VAL A 1 349 ? -14.449 -11.504 3.338 1.00 94.75 349 VAL A CA 1
ATOM 2828 C C . VAL A 1 349 ? -14.929 -12.628 4.242 1.00 94.75 349 VAL A C 1
ATOM 2830 O O . VAL A 1 349 ? -15.951 -12.472 4.898 1.00 94.75 349 VAL A O 1
ATOM 2833 N N . GLN A 1 350 ? -14.187 -13.734 4.323 1.00 94.31 350 GLN A N 1
ATOM 2834 C CA . GLN A 1 350 ? -14.489 -14.818 5.264 1.00 94.31 350 GLN A CA 1
ATOM 2835 C C . GLN A 1 350 ? -14.519 -14.296 6.701 1.00 94.31 350 GLN A C 1
ATOM 2837 O O . GLN A 1 350 ? -15.469 -14.566 7.436 1.00 94.31 350 GLN A O 1
ATOM 2842 N N . PHE A 1 351 ? -13.524 -13.479 7.062 1.00 94.31 351 PHE A N 1
ATOM 2843 C CA . PHE A 1 351 ? -13.495 -12.782 8.339 1.00 94.31 351 PHE A CA 1
ATOM 2844 C C . PHE A 1 351 ? -14.710 -11.865 8.522 1.00 94.31 351 PHE A C 1
ATOM 2846 O O . PHE A 1 351 ? -15.374 -11.962 9.546 1.00 94.31 351 PHE A O 1
ATOM 2853 N N . LEU A 1 352 ? -15.044 -11.011 7.551 1.00 95.38 352 LEU A N 1
ATOM 2854 C CA . LEU A 1 352 ? -16.178 -10.087 7.668 1.00 95.38 352 LEU A CA 1
ATOM 2855 C C . LEU A 1 352 ? -17.515 -10.818 7.831 1.00 95.38 352 LEU A C 1
ATOM 2857 O O . LEU A 1 352 ? -18.309 -10.450 8.693 1.00 95.38 352 LEU A O 1
ATOM 2861 N N . LEU A 1 353 ? -17.758 -11.872 7.047 1.00 94.81 353 LEU A N 1
ATOM 2862 C CA . LEU A 1 353 ? -18.974 -12.680 7.160 1.00 94.81 353 LEU A CA 1
ATOM 2863 C C . LEU A 1 353 ? -19.079 -13.318 8.548 1.00 94.81 353 LEU A C 1
ATOM 2865 O O . LEU A 1 353 ? -20.135 -13.246 9.184 1.00 94.81 353 LEU A O 1
ATOM 2869 N N . PHE A 1 354 ? -17.966 -13.865 9.051 1.00 93.88 354 PHE A N 1
ATOM 2870 C CA . PHE A 1 354 ? -17.877 -14.338 10.426 1.00 93.88 354 PHE A CA 1
ATOM 2871 C C . PHE A 1 354 ? -18.195 -13.204 11.404 1.00 93.88 354 PHE A C 1
ATOM 2873 O O . PHE A 1 354 ? -19.172 -13.326 12.142 1.00 93.88 354 PHE A O 1
ATOM 2880 N N . TYR A 1 355 ? -17.451 -12.095 11.359 1.00 92.94 355 TYR A N 1
ATOM 2881 C CA . TYR A 1 355 ? -17.519 -10.940 12.262 1.00 92.94 355 TYR A CA 1
ATOM 2882 C C . TYR A 1 355 ? -18.896 -10.266 12.302 1.00 92.94 355 TYR A C 1
ATOM 2884 O O . TYR A 1 355 ? -19.314 -9.793 13.359 1.00 92.94 355 TYR A O 1
ATOM 2892 N N . LEU A 1 356 ? -19.662 -10.331 11.212 1.00 93.44 356 LEU A N 1
ATOM 2893 C CA . LEU A 1 356 ? -21.000 -9.741 11.096 1.00 93.44 356 LEU A CA 1
ATOM 2894 C C . LEU A 1 356 ? -22.156 -10.741 11.292 1.00 93.44 356 LEU A C 1
ATOM 2896 O O . LEU A 1 356 ? -23.312 -10.336 11.267 1.00 93.44 356 LEU A O 1
ATOM 2900 N N . ARG A 1 357 ? -21.883 -12.041 11.508 1.00 93.44 357 ARG A N 1
ATOM 2901 C CA . ARG A 1 357 ? -22.912 -13.120 11.552 1.00 93.44 357 ARG A CA 1
ATOM 2902 C C . ARG A 1 357 ? -23.702 -13.224 10.247 1.00 93.44 357 ARG A C 1
ATOM 2904 O O . ARG A 1 357 ? -24.878 -13.585 10.244 1.00 93.44 357 ARG A O 1
ATOM 2911 N N . MET A 1 358 ? -23.060 -12.913 9.130 1.00 93.75 358 MET A N 1
ATOM 2912 C CA . MET A 1 358 ? -23.710 -12.942 7.830 1.00 93.75 358 MET A CA 1
ATOM 2913 C C . MET A 1 358 ? -23.627 -14.343 7.232 1.00 93.75 358 MET A C 1
ATOM 2915 O O . MET A 1 358 ? -22.571 -14.977 7.227 1.00 93.75 358 MET A O 1
ATOM 2919 N N . LYS A 1 359 ? -24.751 -14.818 6.687 1.00 90.75 359 LYS A N 1
ATOM 2920 C CA . LYS A 1 359 ? -24.756 -16.005 5.826 1.00 90.75 359 LYS A CA 1
ATOM 2921 C C . LYS A 1 359 ? -23.983 -15.708 4.531 1.00 90.75 359 LYS A C 1
ATOM 2923 O O . LYS A 1 359 ? -23.939 -14.546 4.119 1.00 90.75 359 LYS A O 1
ATOM 2928 N N . PRO A 1 360 ? -23.434 -16.736 3.859 1.00 91.06 360 PRO A N 1
ATOM 2929 C CA . PRO A 1 360 ? -22.851 -16.569 2.536 1.00 91.06 360 PRO A CA 1
ATOM 2930 C C . PRO A 1 360 ? -23.804 -15.862 1.562 1.00 91.06 360 PRO A C 1
ATOM 2932 O O . PRO A 1 360 ? -25.011 -16.118 1.543 1.00 91.06 360 PRO A O 1
ATOM 2935 N N . LEU A 1 361 ? -23.244 -14.966 0.757 1.00 90.56 361 LEU A N 1
ATOM 2936 C CA . LEU A 1 361 ? -23.935 -14.236 -0.298 1.00 90.56 361 LEU A CA 1
ATOM 2937 C C . LEU A 1 361 ? -24.209 -15.188 -1.466 1.00 90.56 361 LEU A C 1
ATOM 2939 O O . LEU A 1 361 ? -23.326 -15.949 -1.881 1.00 90.56 361 LEU A O 1
ATOM 2943 N N . THR A 1 362 ? -25.422 -15.127 -2.009 1.00 88.88 362 THR A N 1
ATOM 2944 C CA . THR A 1 362 ? -25.867 -15.968 -3.127 1.00 88.88 362 THR A CA 1
ATOM 2945 C C . THR A 1 362 ? -26.524 -15.113 -4.198 1.00 88.88 362 THR A C 1
ATOM 2947 O O . THR A 1 362 ? -27.173 -14.119 -3.885 1.00 88.88 362 THR A O 1
ATOM 2950 N N . ALA A 1 363 ? -26.384 -15.503 -5.463 1.00 86.19 363 ALA A N 1
ATOM 2951 C CA . ALA A 1 363 ? -26.974 -14.783 -6.592 1.00 86.19 363 ALA A CA 1
ATOM 2952 C C . ALA A 1 363 ? -28.511 -14.884 -6.655 1.00 86.19 363 ALA A C 1
ATOM 2954 O O . ALA A 1 363 ? -29.135 -14.157 -7.414 1.00 86.19 363 ALA A O 1
ATOM 2955 N N . VAL A 1 364 ? -29.116 -15.773 -5.858 1.00 84.25 364 VAL A N 1
ATOM 2956 C CA . VAL A 1 364 ? -30.571 -16.014 -5.828 1.00 84.25 364 VAL A CA 1
ATOM 2957 C C . VAL A 1 364 ? -31.328 -14.904 -5.086 1.00 84.25 364 VAL A C 1
ATOM 2959 O O . VAL A 1 364 ? -32.525 -14.735 -5.292 1.00 84.25 364 VAL A O 1
ATOM 2962 N N . LYS A 1 365 ? -30.649 -14.143 -4.218 1.00 84.31 365 LYS A N 1
ATOM 2963 C CA . LYS A 1 365 ? -31.244 -13.028 -3.469 1.00 84.31 365 LYS A CA 1
ATOM 2964 C C . LYS A 1 365 ? -30.596 -11.698 -3.836 1.00 84.31 365 LYS A C 1
ATOM 2966 O O . LYS A 1 365 ? -29.428 -11.654 -4.222 1.00 84.31 365 LYS A O 1
ATOM 2971 N N . ASP A 1 366 ? -31.339 -10.614 -3.635 1.00 85.00 366 ASP A N 1
ATOM 2972 C CA . ASP A 1 366 ? -30.744 -9.281 -3.601 1.00 85.00 366 ASP A CA 1
ATOM 2973 C C . ASP A 1 366 ? -29.844 -9.166 -2.359 1.00 85.00 366 ASP A C 1
ATOM 2975 O O . ASP A 1 366 ? -30.260 -9.492 -1.248 1.00 85.00 366 ASP A O 1
ATOM 2979 N N . ASN A 1 367 ? -28.595 -8.754 -2.570 1.00 88.94 367 ASN A N 1
ATOM 2980 C CA . ASN A 1 367 ? -27.577 -8.607 -1.527 1.00 88.94 367 ASN A CA 1
ATOM 2981 C C . ASN A 1 367 ? -27.162 -7.138 -1.339 1.00 88.94 367 ASN A C 1
ATOM 2983 O O . ASN A 1 367 ? -26.103 -6.867 -0.768 1.00 88.94 367 ASN A O 1
ATOM 2987 N N . LEU A 1 368 ? -27.922 -6.172 -1.867 1.00 89.00 368 LEU A N 1
ATOM 2988 C CA . LEU A 1 368 ? -27.525 -4.763 -1.849 1.00 89.00 368 LEU A CA 1
ATOM 2989 C C . LEU A 1 368 ? -27.256 -4.246 -0.426 1.00 89.00 368 LEU A C 1
ATOM 2991 O O . LEU A 1 368 ? -26.288 -3.513 -0.203 1.00 89.00 368 LEU A O 1
ATOM 2995 N N . SER A 1 369 ? -28.088 -4.639 0.539 1.00 91.06 369 SER A N 1
ATOM 2996 C CA . SER A 1 369 ? -27.921 -4.289 1.954 1.00 91.06 369 SER A CA 1
ATOM 2997 C C . SER A 1 369 ? -26.659 -4.918 2.547 1.00 91.06 369 SER A C 1
ATOM 2999 O O . SER A 1 369 ? -25.899 -4.247 3.244 1.00 91.06 369 SER A O 1
ATOM 3001 N N . GLU A 1 370 ? -26.381 -6.177 2.217 1.00 93.69 370 GLU A N 1
ATOM 3002 C CA . GLU A 1 370 ? -25.180 -6.896 2.629 1.00 93.69 370 GLU A CA 1
ATOM 3003 C C . GLU A 1 370 ? -23.906 -6.284 2.040 1.00 93.69 370 GLU A C 1
ATOM 3005 O O . GLU A 1 370 ? -22.916 -6.137 2.756 1.00 93.69 370 GLU A O 1
ATOM 3010 N N . TYR A 1 371 ? -23.917 -5.873 0.769 1.00 93.12 371 TYR A N 1
ATOM 3011 C CA . TYR A 1 371 ? -22.779 -5.187 0.153 1.00 93.12 371 TYR A CA 1
ATOM 3012 C C . TYR A 1 371 ? -22.488 -3.853 0.845 1.00 93.12 371 TYR A C 1
ATOM 3014 O O . TYR A 1 371 ? -21.326 -3.549 1.121 1.00 93.12 371 TYR A O 1
ATOM 3022 N N . LYS A 1 372 ? -23.535 -3.078 1.167 1.00 92.62 372 LYS A N 1
ATOM 3023 C CA . LYS A 1 372 ? -23.407 -1.818 1.915 1.00 92.62 372 LYS A CA 1
ATOM 3024 C C . LYS A 1 372 ? -22.836 -2.051 3.310 1.00 92.62 372 LYS A C 1
ATOM 3026 O O . LYS A 1 372 ? -21.911 -1.343 3.695 1.00 92.62 372 LYS A O 1
ATOM 3031 N N . LEU A 1 373 ? -23.334 -3.058 4.029 1.00 95.69 373 LEU A N 1
ATOM 3032 C CA . LEU A 1 373 ? -22.837 -3.404 5.359 1.00 95.69 373 LEU A CA 1
ATOM 3033 C C . LEU A 1 373 ? -21.362 -3.824 5.314 1.00 95.69 373 LEU A C 1
ATOM 3035 O O . LEU A 1 373 ? -20.561 -3.298 6.077 1.00 95.69 373 LEU A O 1
ATOM 3039 N N . LEU A 1 374 ? -20.974 -4.692 4.373 1.00 96.00 374 LEU A N 1
ATOM 3040 C CA . LEU A 1 374 ? -19.575 -5.095 4.194 1.00 96.00 374 LEU A CA 1
ATOM 3041 C C . LEU A 1 374 ? -18.669 -3.900 3.862 1.00 96.00 374 LEU A C 1
ATOM 3043 O O . LEU A 1 374 ? -17.582 -3.787 4.426 1.00 96.00 374 LEU A O 1
ATOM 3047 N N . ASN A 1 375 ? -19.109 -2.996 2.981 1.00 94.12 375 ASN A N 1
ATOM 3048 C CA . ASN A 1 375 ? -18.365 -1.777 2.650 1.00 94.12 375 ASN A CA 1
ATOM 3049 C C . ASN A 1 375 ? -18.227 -0.833 3.854 1.00 94.12 375 ASN A C 1
ATOM 3051 O O . ASN A 1 375 ? -17.144 -0.285 4.062 1.00 94.12 375 ASN A O 1
ATOM 3055 N N . GLN A 1 376 ? -19.282 -0.671 4.657 1.00 95.69 376 GLN A N 1
ATOM 3056 C CA . GLN A 1 376 ? -19.230 0.127 5.883 1.00 95.69 376 GLN A CA 1
ATOM 3057 C C . GLN A 1 376 ? -18.260 -0.490 6.893 1.00 95.69 376 GLN A C 1
ATOM 3059 O O . GLN A 1 376 ? -17.365 0.193 7.374 1.00 95.69 376 GLN A O 1
ATOM 3064 N N . THR A 1 377 ? -18.343 -1.798 7.135 1.00 96.69 377 THR A N 1
ATOM 3065 C CA . THR A 1 377 ? -17.430 -2.473 8.066 1.00 96.69 377 THR A CA 1
ATOM 3066 C C . THR A 1 377 ? -15.979 -2.418 7.587 1.00 96.69 377 THR A C 1
ATOM 3068 O O . THR A 1 377 ? -15.079 -2.245 8.401 1.00 96.69 377 THR A O 1
ATOM 3071 N N . LEU A 1 378 ? -15.709 -2.500 6.279 1.00 96.25 378 LEU A N 1
ATOM 3072 C CA . LEU A 1 378 ? -14.359 -2.260 5.749 1.00 96.25 378 LEU A CA 1
ATOM 3073 C C . LEU A 1 378 ? -13.845 -0.856 6.088 1.00 96.25 378 LEU A C 1
ATOM 3075 O O . LEU A 1 378 ? -12.661 -0.704 6.390 1.00 96.25 378 LEU A O 1
ATOM 3079 N N . LEU A 1 379 ? -14.711 0.156 6.021 1.00 96.06 379 LEU A N 1
ATOM 3080 C CA . LEU A 1 379 ? -14.368 1.525 6.390 1.00 96.06 379 LEU A CA 1
ATOM 3081 C C . LEU A 1 379 ? -14.111 1.652 7.897 1.00 96.06 379 LEU A C 1
ATOM 3083 O O . LEU A 1 379 ? -13.094 2.229 8.275 1.00 96.06 379 LEU A O 1
ATOM 3087 N N . ASP A 1 380 ? -14.960 1.058 8.735 1.00 96.50 380 ASP A N 1
ATOM 3088 C CA . ASP A 1 380 ? -14.812 1.066 10.196 1.00 96.50 380 ASP A CA 1
ATOM 3089 C C . ASP A 1 380 ? -13.500 0.383 10.624 1.00 96.50 380 ASP A C 1
ATOM 3091 O O . ASP A 1 380 ? -12.717 0.919 11.409 1.00 96.50 380 ASP A O 1
ATOM 3095 N N . LEU A 1 381 ? -13.183 -0.772 10.030 1.00 96.12 381 LEU A N 1
ATOM 3096 C CA . LEU A 1 381 ? -11.905 -1.454 10.257 1.00 96.12 381 LEU A CA 1
ATOM 3097 C C . LEU A 1 381 ? -10.719 -0.620 9.768 1.00 96.12 381 LEU A C 1
ATOM 3099 O O . LEU A 1 381 ? -9.687 -0.570 10.431 1.00 96.12 381 LEU A O 1
ATOM 3103 N N . ALA A 1 382 ? -10.851 0.055 8.622 1.00 95.94 382 ALA A N 1
ATOM 3104 C CA . ALA A 1 382 ? -9.806 0.943 8.126 1.00 95.94 382 ALA A CA 1
ATOM 3105 C C . ALA A 1 382 ? -9.597 2.161 9.032 1.00 95.94 382 ALA A C 1
ATOM 3107 O O . ALA A 1 382 ? -8.465 2.616 9.137 1.00 95.94 382 ALA A O 1
ATOM 3108 N N . ARG A 1 383 ? -10.633 2.658 9.708 1.00 95.44 383 ARG A N 1
ATOM 3109 C CA . ARG A 1 383 ? -10.524 3.719 10.721 1.00 95.44 383 ARG A CA 1
ATOM 3110 C C . ARG A 1 383 ? -9.999 3.228 12.068 1.00 95.44 383 ARG A C 1
ATOM 3112 O O . ARG A 1 383 ? -9.646 4.045 12.902 1.00 95.44 383 ARG A O 1
ATOM 3119 N N . GLY A 1 384 ? -9.907 1.915 12.268 1.00 95.31 384 GLY A N 1
ATOM 3120 C CA . GLY A 1 384 ? -9.507 1.344 13.549 1.00 95.31 384 GLY A CA 1
ATOM 3121 C C . GLY A 1 384 ? -10.612 1.417 14.603 1.00 95.31 384 GLY A C 1
ATOM 3122 O O . GLY A 1 384 ? -10.301 1.367 15.788 1.00 95.31 384 GLY A O 1
ATOM 3123 N N . GLU A 1 385 ? -11.887 1.499 14.203 1.00 96.38 385 GLU A N 1
ATOM 3124 C CA . GLU A 1 385 ? -13.030 1.610 15.129 1.00 96.38 385 GLU A CA 1
ATOM 3125 C C . GLU A 1 385 ? -13.017 0.557 16.251 1.00 96.38 385 GLU A C 1
ATOM 3127 O O . GLU A 1 385 ? -13.207 0.936 17.406 1.00 96.38 385 GLU A O 1
ATOM 3132 N N . PRO A 1 386 ? -12.702 -0.739 16.009 1.00 96.44 386 PRO A N 1
ATOM 3133 C CA . PRO A 1 386 ? -12.622 -1.702 17.109 1.00 96.44 386 PRO A CA 1
ATOM 3134 C C . PRO A 1 386 ? -11.580 -1.335 18.174 1.00 96.44 386 PRO A C 1
ATOM 3136 O O . PRO A 1 386 ? -11.785 -1.637 19.346 1.00 96.44 386 PRO A O 1
ATOM 3139 N N . ILE A 1 387 ? -10.475 -0.692 17.775 1.00 97.69 387 ILE A N 1
ATOM 3140 C CA . ILE A 1 387 ? -9.428 -0.223 18.689 1.00 97.69 387 ILE A CA 1
ATOM 3141 C C . ILE A 1 387 ? -9.940 0.989 19.467 1.00 97.69 387 ILE A C 1
ATOM 3143 O O . ILE A 1 387 ? -9.867 0.991 20.692 1.00 97.69 387 ILE A O 1
ATOM 3147 N N . HIS A 1 388 ? -10.491 1.992 18.777 1.00 97.00 388 HIS A N 1
ATOM 3148 C CA . HIS A 1 388 ? -11.007 3.206 19.417 1.00 97.00 388 HIS A CA 1
ATOM 3149 C C . HIS A 1 388 ? -12.139 2.913 20.410 1.00 97.00 388 HIS A C 1
ATOM 3151 O O . HIS A 1 388 ? -12.188 3.509 21.489 1.00 97.00 388 HIS A O 1
ATOM 3157 N N . GLU A 1 389 ? -13.017 1.963 20.096 1.00 96.06 389 GLU A N 1
ATOM 3158 C CA . GLU A 1 389 ? -14.082 1.537 21.001 1.00 96.06 389 GLU A CA 1
ATOM 3159 C C . GLU A 1 389 ? -13.534 0.840 22.254 1.00 96.06 389 GLU A C 1
ATOM 3161 O O . GLU A 1 389 ? -13.918 1.200 23.366 1.00 96.06 389 GLU A O 1
ATOM 3166 N N . ALA A 1 390 ? -12.592 -0.097 22.099 1.00 97.00 390 ALA A N 1
ATOM 3167 C CA . ALA A 1 390 ? -11.957 -0.777 23.232 1.00 97.00 390 ALA A CA 1
ATOM 3168 C C . ALA A 1 390 ? -11.151 0.195 24.112 1.00 97.00 390 ALA A C 1
ATOM 3170 O O . ALA A 1 390 ? -11.206 0.128 25.341 1.00 97.00 390 ALA A O 1
ATOM 3171 N N . VAL A 1 391 ? -10.453 1.157 23.500 1.00 96.44 391 VAL A N 1
ATOM 3172 C CA . VAL A 1 391 ? -9.795 2.254 24.224 1.00 96.44 391 VAL A CA 1
ATOM 3173 C C . VAL A 1 391 ? -10.820 3.068 25.006 1.00 96.44 391 VAL A C 1
ATOM 3175 O O . VAL A 1 391 ? -10.598 3.336 26.179 1.00 96.44 391 VAL A O 1
ATOM 3178 N N . SER A 1 392 ? -11.957 3.419 24.408 1.00 94.56 392 SER A N 1
ATOM 3179 C CA . SER A 1 392 ? -12.982 4.239 25.070 1.00 94.56 392 SER A CA 1
ATOM 3180 C C . SER A 1 392 ? -13.643 3.537 26.261 1.00 94.56 392 SER A C 1
ATOM 3182 O O . SER A 1 392 ? -14.085 4.208 27.190 1.00 94.56 392 SER A O 1
ATOM 3184 N N . GLN A 1 393 ? -13.701 2.202 26.240 1.00 93.62 393 GLN A N 1
ATOM 3185 C CA . GLN A 1 393 ? -14.211 1.365 27.333 1.00 93.62 393 GLN A CA 1
ATOM 3186 C C . GLN A 1 393 ? -13.172 1.109 28.433 1.00 93.62 393 GLN A C 1
ATOM 3188 O O . GLN A 1 393 ? -13.542 0.794 29.562 1.00 93.62 393 GLN A O 1
ATOM 3193 N N . THR A 1 394 ? -11.882 1.221 28.110 1.00 93.00 394 THR A N 1
ATOM 3194 C CA . THR A 1 394 ? -10.779 0.853 29.011 1.00 93.00 394 THR A CA 1
ATOM 3195 C C . THR A 1 394 ? -10.076 2.056 29.631 1.00 93.00 394 THR A C 1
ATOM 3197 O O . THR A 1 394 ? -9.654 2.006 30.784 1.00 93.00 394 THR A O 1
ATOM 3200 N N . ILE A 1 395 ? -9.912 3.126 28.857 1.00 90.94 395 ILE A N 1
ATOM 3201 C CA . ILE A 1 395 ? -9.075 4.277 29.183 1.00 90.94 395 ILE A CA 1
ATOM 3202 C C . ILE A 1 395 ? -9.965 5.509 29.302 1.00 90.94 395 ILE A C 1
ATOM 3204 O O . ILE A 1 395 ? -10.619 5.951 28.349 1.00 90.94 395 ILE A O 1
ATOM 3208 N N . SER A 1 396 ? -9.961 6.082 30.500 1.00 88.00 396 SER A N 1
ATOM 3209 C CA . SER A 1 396 ? -10.633 7.344 30.779 1.00 88.00 396 SER A CA 1
ATOM 3210 C C . SER A 1 396 ? -9.825 8.525 30.228 1.00 88.00 396 SER A C 1
ATOM 3212 O O . SER A 1 396 ? -8.593 8.497 30.272 1.00 88.00 396 SER A O 1
ATOM 3214 N N . PRO A 1 397 ? -10.500 9.578 29.736 1.00 86.81 397 PRO A N 1
ATOM 3215 C CA . PRO A 1 397 ? -9.838 10.817 29.360 1.00 86.81 397 PRO A CA 1
ATOM 3216 C C . PRO A 1 397 ? -9.244 11.471 30.609 1.00 86.81 397 PRO A C 1
ATOM 3218 O O . PRO A 1 397 ? -9.775 11.303 31.714 1.00 86.81 397 PRO A O 1
ATOM 3221 N N . LEU A 1 398 ? -8.151 12.218 30.443 1.00 82.94 398 LEU A N 1
ATOM 3222 C CA . LEU A 1 398 ? -7.563 12.936 31.568 1.00 82.94 398 LEU A CA 1
ATOM 3223 C C . LEU A 1 398 ? -8.540 14.021 32.048 1.00 82.94 398 LEU A C 1
ATOM 3225 O O . LEU A 1 398 ? -9.142 14.720 31.227 1.00 82.94 398 LEU A O 1
ATOM 3229 N N . PRO A 1 399 ? -8.733 14.186 33.368 1.00 81.38 399 PRO A N 1
ATOM 3230 C CA . PRO A 1 399 ? -9.578 15.253 33.875 1.00 81.38 399 PRO A CA 1
ATOM 3231 C C . PRO A 1 399 ? -8.949 16.613 33.552 1.00 81.38 399 PRO A C 1
ATOM 3233 O O . PRO A 1 399 ? -7.730 16.772 33.569 1.00 81.38 399 PRO A O 1
ATOM 3236 N N . LEU A 1 400 ? -9.783 17.634 33.324 1.00 74.31 400 LEU A N 1
ATOM 3237 C CA . LEU A 1 400 ? -9.318 18.996 33.017 1.00 74.31 400 LEU A CA 1
ATOM 3238 C C . LEU A 1 400 ? -8.356 19.564 34.079 1.00 74.31 400 LEU A C 1
ATOM 3240 O O . LEU A 1 400 ? -7.534 20.422 33.764 1.00 74.31 400 LEU A O 1
ATOM 3244 N N . SER A 1 401 ? -8.441 19.091 35.328 1.00 72.81 401 SER A N 1
ATOM 3245 C CA . SER A 1 401 ? -7.517 19.453 36.409 1.00 72.81 401 SER A CA 1
ATOM 3246 C C . SER A 1 401 ? -6.071 19.052 36.114 1.00 72.81 401 SER A C 1
ATOM 3248 O O . SER A 1 401 ? -5.171 19.827 36.422 1.00 72.81 401 SER A O 1
ATOM 3250 N N . SER A 1 402 ? -5.841 17.925 35.432 1.00 68.75 402 SER A N 1
ATOM 3251 C CA . SER A 1 402 ? -4.499 17.448 35.063 1.00 68.75 402 SER A CA 1
ATOM 3252 C C . SER A 1 402 ? -3.753 18.399 34.123 1.00 68.75 402 SER A C 1
ATOM 3254 O O . SER A 1 402 ? -2.529 18.370 34.075 1.00 68.75 402 SER A O 1
ATOM 3256 N N . PHE A 1 403 ? -4.469 19.269 33.403 1.00 66.00 403 PHE A N 1
ATOM 3257 C CA . PHE A 1 403 ? -3.873 20.292 32.538 1.00 66.00 403 PHE A CA 1
ATOM 3258 C C . PHE A 1 403 ? -3.690 21.646 33.240 1.00 66.00 403 PHE A C 1
ATOM 3260 O O . PHE A 1 403 ? -2.964 22.499 32.737 1.00 66.00 403 PHE A O 1
ATOM 3267 N N . ARG A 1 404 ? -4.342 21.867 34.393 1.00 60.56 404 ARG A N 1
ATOM 3268 C CA . ARG A 1 404 ? -4.232 23.111 35.182 1.00 60.56 404 ARG A CA 1
ATOM 3269 C C . ARG A 1 404 ? -3.008 23.135 36.093 1.00 60.56 404 ARG A C 1
ATOM 3271 O O . ARG A 1 404 ? -2.550 24.212 36.450 1.00 60.56 404 ARG A O 1
ATOM 3278 N N . GLU A 1 405 ? -2.496 21.965 36.461 1.00 56.12 405 GLU A N 1
ATOM 3279 C CA . GLU A 1 405 ? -1.309 21.807 37.313 1.00 56.12 405 GLU A CA 1
ATOM 3280 C C . GLU A 1 405 ? 0.013 21.979 36.546 1.00 56.12 405 GLU A C 1
ATOM 3282 O O . GLU A 1 405 ? 1.084 21.937 37.146 1.00 56.12 405 GLU A O 1
ATOM 3287 N N . ILE A 1 406 ? -0.045 22.211 35.229 1.00 57.91 406 ILE A N 1
ATOM 3288 C CA . ILE A 1 406 ? 1.125 22.523 34.405 1.00 57.91 406 ILE A CA 1
ATOM 3289 C C . ILE A 1 406 ? 1.435 24.021 34.593 1.00 57.91 406 ILE A C 1
ATOM 3291 O O . ILE A 1 406 ? 0.618 24.856 34.194 1.00 57.91 406 ILE A O 1
ATOM 3295 N N . PRO A 1 407 ? 2.559 24.398 35.235 1.00 51.62 407 PRO A N 1
ATOM 3296 C CA . PRO A 1 407 ? 2.839 25.790 35.568 1.00 51.62 407 PRO A CA 1
ATOM 3297 C C . PRO A 1 407 ? 2.996 26.640 34.303 1.00 51.62 407 PRO A C 1
ATOM 3299 O O . PRO A 1 407 ? 3.975 26.540 33.572 1.00 51.62 407 PRO A O 1
ATOM 3302 N N . VAL A 1 408 ? 2.030 27.531 34.067 1.00 49.28 408 VAL A N 1
ATOM 3303 C CA . VAL A 1 408 ? 2.067 28.514 32.978 1.00 49.28 408 VAL A CA 1
ATOM 3304 C C . VAL A 1 408 ? 2.982 29.670 33.396 1.00 49.28 408 VAL A C 1
ATOM 3306 O O . VAL A 1 408 ? 2.512 30.702 33.871 1.00 49.28 408 VAL A O 1
ATOM 3309 N N . GLY A 1 409 ? 4.299 29.512 33.254 1.00 43.38 409 GLY A N 1
ATOM 3310 C CA . GLY A 1 409 ? 5.237 30.587 33.589 1.00 43.38 409 GLY A CA 1
ATOM 3311 C C . GLY A 1 409 ? 6.676 30.350 33.135 1.00 43.38 409 GLY A C 1
ATOM 3312 O O . GLY A 1 409 ? 7.377 29.548 33.734 1.00 43.38 409 GLY A O 1
ATOM 3313 N N . GLY A 1 410 ? 7.112 31.126 32.131 1.00 41.38 410 GLY A N 1
ATOM 3314 C CA . GLY A 1 410 ? 8.511 31.288 31.703 1.00 41.38 410 GLY A CA 1
ATOM 3315 C C . GLY A 1 410 ? 9.053 30.158 30.818 1.00 41.38 410 GLY A C 1
ATOM 3316 O O . GLY A 1 410 ? 9.279 29.059 31.296 1.00 41.38 410 GLY A O 1
ATOM 3317 N N . ASP A 1 411 ? 9.298 30.448 29.535 1.00 45.47 411 ASP A N 1
ATOM 3318 C CA . ASP A 1 411 ? 9.865 29.544 28.511 1.00 45.47 411 ASP A CA 1
ATOM 3319 C C . ASP A 1 411 ? 8.998 28.342 28.067 1.00 45.47 411 ASP A C 1
ATOM 3321 O O . ASP A 1 411 ? 9.398 27.179 28.109 1.00 45.47 411 ASP A O 1
ATOM 3325 N N . ARG A 1 412 ? 7.831 28.676 27.489 1.00 46.47 412 ARG A N 1
ATOM 3326 C CA . ARG A 1 412 ? 6.804 27.803 26.862 1.00 46.47 412 ARG A CA 1
ATOM 3327 C C . ARG A 1 412 ? 7.277 26.687 25.909 1.00 46.47 412 ARG A C 1
ATOM 3329 O O . ARG A 1 412 ? 6.473 25.847 25.529 1.00 46.47 412 ARG A O 1
ATOM 3336 N N . GLU A 1 413 ? 8.530 26.670 25.459 1.00 44.34 413 GLU A N 1
ATOM 3337 C CA . GLU A 1 413 ? 9.007 25.677 24.479 1.00 44.34 413 GLU A CA 1
ATOM 3338 C C . GLU A 1 413 ? 9.856 24.546 25.077 1.00 44.34 413 GLU A C 1
ATOM 3340 O O . GLU A 1 413 ? 10.059 23.537 24.401 1.00 44.34 413 GLU A O 1
ATOM 3345 N N . LYS A 1 414 ? 10.352 24.663 26.319 1.00 42.50 414 LYS A N 1
ATOM 3346 C CA . LYS A 1 414 ? 11.324 23.692 26.870 1.00 42.50 414 LYS A CA 1
ATOM 3347 C C . LYS A 1 414 ? 10.825 22.861 28.056 1.00 42.50 414 LYS A C 1
ATOM 3349 O O . LYS A 1 414 ? 11.384 21.793 28.293 1.00 42.50 414 LYS A O 1
ATOM 3354 N N . THR A 1 415 ? 9.779 23.288 28.757 1.00 45.03 415 THR A N 1
ATOM 3355 C CA . THR A 1 415 ? 9.311 22.661 30.013 1.00 45.03 415 THR A CA 1
ATOM 3356 C C . THR A 1 415 ? 7.932 22.001 29.928 1.00 45.03 415 THR A C 1
ATOM 3358 O O . THR A 1 415 ? 7.679 21.061 30.679 1.00 45.03 415 THR A O 1
ATOM 3361 N N . ASP A 1 416 ? 7.077 22.386 28.974 1.00 50.59 416 ASP A N 1
ATOM 3362 C CA . ASP A 1 416 ? 5.695 21.878 28.892 1.00 50.59 416 ASP A CA 1
ATOM 3363 C C . ASP A 1 416 ? 5.588 20.512 28.186 1.00 50.59 416 ASP A C 1
ATOM 3365 O O . ASP A 1 416 ? 4.807 19.644 28.583 1.00 50.59 416 ASP A O 1
ATOM 3369 N N . ALA A 1 417 ? 6.408 20.275 27.157 1.00 50.88 417 ALA A N 1
ATOM 3370 C CA . ALA A 1 417 ? 6.367 19.041 26.366 1.00 50.88 417 ALA A CA 1
ATOM 3371 C C . ALA A 1 417 ? 6.731 17.758 27.153 1.00 50.88 417 ALA A C 1
ATOM 3373 O O . ALA A 1 417 ? 6.061 16.747 26.934 1.00 50.88 417 ALA A O 1
ATOM 3374 N N . PRO A 1 418 ? 7.724 17.751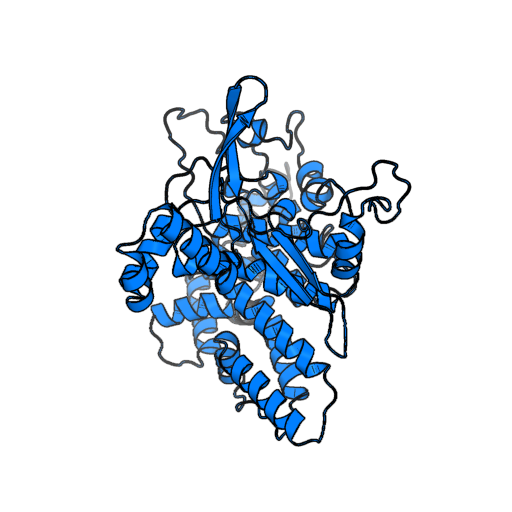 28.071 1.00 52.22 418 PRO A N 1
ATOM 3375 C CA . PRO A 1 418 ? 8.041 16.582 28.900 1.00 52.22 418 PRO A CA 1
ATOM 3376 C C . PRO A 1 418 ? 6.945 16.235 29.920 1.00 52.22 418 PRO A C 1
ATOM 3378 O O . PRO A 1 418 ? 6.715 15.063 30.213 1.00 52.22 418 PRO A O 1
ATOM 3381 N N . VAL A 1 419 ? 6.254 17.241 30.466 1.00 52.84 419 VAL A N 1
ATOM 3382 C CA . VAL A 1 419 ? 5.182 17.032 31.454 1.00 52.84 419 VAL A CA 1
ATOM 3383 C C . VAL A 1 419 ? 3.924 16.505 30.763 1.00 52.84 419 VAL A C 1
ATOM 3385 O O . VAL A 1 419 ? 3.366 15.497 31.192 1.00 52.84 419 VAL A O 1
ATOM 3388 N N . LEU A 1 420 ? 3.534 17.103 29.631 1.00 57.16 420 LEU A N 1
ATOM 3389 C CA . LEU A 1 420 ? 2.434 16.610 28.793 1.00 57.16 420 LEU A CA 1
ATOM 3390 C C . LEU A 1 420 ? 2.699 15.198 28.253 1.00 57.16 420 LEU A C 1
ATOM 3392 O O . LEU A 1 420 ? 1.800 14.361 28.272 1.00 57.16 420 LEU A O 1
ATOM 3396 N N . SER A 1 421 ? 3.925 14.895 27.816 1.00 60.47 421 SER A N 1
ATOM 3397 C CA . SER A 1 421 ? 4.263 13.553 27.322 1.00 60.47 421 SER A CA 1
ATOM 3398 C C . SER A 1 421 ? 4.225 12.490 28.423 1.00 60.47 421 SER A C 1
ATOM 3400 O O . SER A 1 421 ? 3.846 11.354 28.149 1.00 60.47 421 SER A O 1
ATOM 3402 N N . THR A 1 422 ? 4.543 12.860 29.667 1.00 60.53 422 THR A N 1
ATOM 3403 C CA . THR A 1 422 ? 4.441 11.966 30.830 1.00 60.5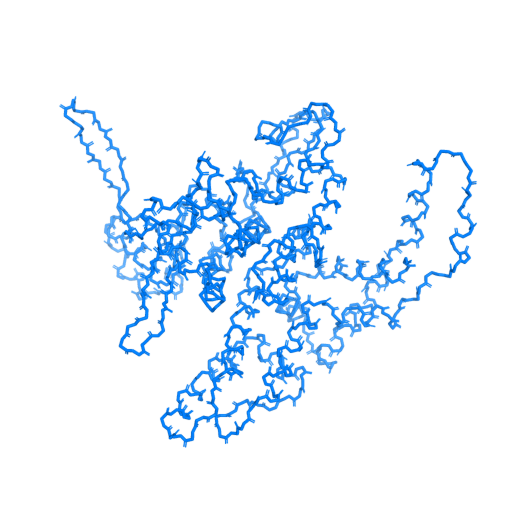3 422 THR A CA 1
ATOM 3404 C C . THR A 1 422 ? 2.985 11.753 31.256 1.00 60.53 422 THR A C 1
ATOM 3406 O O . THR A 1 422 ? 2.594 10.625 31.546 1.00 60.53 422 THR A O 1
ATOM 3409 N N . LEU A 1 423 ? 2.155 12.802 31.245 1.00 60.25 423 LEU A N 1
ATOM 3410 C CA . LEU A 1 423 ? 0.725 12.714 31.578 1.00 60.25 423 LEU A CA 1
ATOM 3411 C C . LEU A 1 423 ? -0.059 11.854 30.580 1.00 60.25 423 LEU A C 1
ATOM 3413 O O . LEU A 1 423 ? -0.960 11.107 30.961 1.00 60.25 423 LEU A O 1
ATOM 3417 N N . VAL A 1 424 ? 0.302 11.939 29.302 1.00 74.88 424 VAL A N 1
ATOM 3418 C CA . VAL A 1 424 ? -0.359 11.213 28.211 1.00 74.88 424 VAL A CA 1
ATOM 3419 C C . VAL A 1 424 ? 0.317 9.854 27.939 1.00 74.88 424 VAL A C 1
ATOM 3421 O O . VAL A 1 424 ? -0.116 9.100 27.067 1.00 74.88 424 VAL A O 1
ATOM 3424 N N . ALA A 1 425 ? 1.347 9.490 28.715 1.00 80.06 425 ALA A N 1
ATOM 3425 C CA . ALA A 1 425 ? 2.044 8.217 28.575 1.00 80.06 425 ALA A CA 1
ATOM 3426 C C . ALA A 1 425 ? 1.074 7.033 28.713 1.00 80.06 425 ALA A C 1
ATOM 3428 O O . ALA A 1 425 ? 0.212 6.991 29.598 1.00 80.06 425 ALA A O 1
ATOM 3429 N N . VAL A 1 426 ? 1.216 6.062 27.814 1.00 83.44 426 VAL A N 1
ATOM 3430 C CA . VAL A 1 426 ? 0.406 4.842 27.790 1.00 83.44 426 VAL A CA 1
ATOM 3431 C C . VAL A 1 426 ? 1.207 3.729 28.445 1.00 83.44 426 VAL A C 1
ATOM 3433 O O . VAL A 1 426 ? 2.337 3.466 28.035 1.00 83.44 426 VAL A O 1
ATOM 3436 N N . LYS A 1 427 ? 0.634 3.103 29.470 1.00 89.31 427 LYS A N 1
ATOM 3437 C CA . LYS A 1 427 ? 1.260 2.002 30.207 1.00 89.31 427 LYS A CA 1
ATOM 3438 C C . LYS A 1 427 ? 1.057 0.680 29.468 1.00 89.31 427 LYS A C 1
ATOM 3440 O O . LYS A 1 427 ? 0.026 0.478 28.824 1.00 89.31 427 LYS A O 1
ATOM 3445 N N . ASP A 1 428 ? 1.995 -0.250 29.615 1.00 90.56 428 ASP A N 1
ATOM 3446 C CA . ASP A 1 428 ? 1.909 -1.566 28.969 1.00 90.56 428 ASP A CA 1
ATOM 3447 C C . ASP A 1 428 ? 0.673 -2.358 29.429 1.00 90.56 428 ASP A C 1
ATOM 3449 O O . ASP A 1 428 ? 0.065 -3.084 28.636 1.00 90.56 428 ASP A O 1
ATOM 3453 N N . GLU A 1 429 ? 0.227 -2.170 30.677 1.00 93.69 429 GLU A N 1
ATOM 3454 C CA . GLU A 1 429 ? -1.005 -2.781 31.181 1.00 93.69 429 GLU A CA 1
ATOM 3455 C C . GLU A 1 429 ? -2.253 -2.246 30.463 1.00 93.69 429 GLU A C 1
ATOM 3457 O O . GLU A 1 429 ? -3.169 -3.020 30.176 1.00 93.69 429 GLU A O 1
ATOM 3462 N N . GLU A 1 430 ? -2.283 -0.950 30.120 1.00 92.94 430 GLU A N 1
ATOM 3463 C CA . GLU A 1 430 ? -3.380 -0.343 29.350 1.00 92.94 430 GLU A CA 1
ATOM 3464 C C . GLU A 1 430 ? -3.422 -0.930 27.932 1.00 92.94 430 GLU A C 1
ATOM 3466 O O . GLU A 1 430 ? -4.487 -1.329 27.455 1.00 92.94 430 GLU A O 1
ATOM 3471 N N . ILE A 1 431 ? -2.259 -1.060 27.282 1.00 94.25 431 ILE A N 1
ATOM 3472 C CA . ILE A 1 431 ? -2.140 -1.662 25.944 1.00 94.25 431 ILE A CA 1
ATOM 3473 C C . ILE A 1 431 ? -2.608 -3.118 25.969 1.00 94.25 431 ILE A C 1
ATOM 3475 O O . ILE A 1 431 ? -3.373 -3.540 25.097 1.00 94.25 431 ILE A O 1
ATOM 3479 N N . SER A 1 432 ? -2.177 -3.887 26.969 1.00 94.56 432 SER A N 1
ATOM 3480 C CA . SER A 1 432 ? -2.546 -5.295 27.139 1.00 94.56 432 SER A CA 1
ATOM 3481 C C . SER A 1 432 ? -4.054 -5.471 27.345 1.00 94.56 432 SER A C 1
ATOM 3483 O O . SER A 1 432 ? -4.682 -6.316 26.697 1.00 94.56 432 SER A O 1
ATOM 3485 N N . LEU A 1 433 ? -4.665 -4.631 28.186 1.00 95.75 433 LEU A N 1
ATOM 3486 C CA . LEU A 1 433 ? -6.097 -4.682 28.475 1.00 95.75 433 LEU A CA 1
ATOM 3487 C C . LEU A 1 433 ? -6.942 -4.342 27.239 1.00 95.75 433 LEU A C 1
ATOM 3489 O O . LEU A 1 433 ? -7.852 -5.104 26.896 1.00 95.75 433 LEU A O 1
ATOM 3493 N N . VAL A 1 434 ? -6.594 -3.269 26.520 1.00 96.75 434 VAL A N 1
ATOM 3494 C CA . VAL A 1 434 ? -7.249 -2.907 25.252 1.00 96.75 434 VAL A CA 1
ATOM 3495 C C . VAL A 1 434 ? -7.076 -4.024 24.224 1.00 96.75 434 VAL A C 1
ATOM 3497 O O . VAL A 1 434 ? -8.047 -4.445 23.596 1.00 96.75 434 VAL A O 1
ATOM 3500 N N . SER A 1 435 ? -5.867 -4.570 24.083 1.00 95.19 435 SER A N 1
ATOM 3501 C CA . SER A 1 435 ? -5.588 -5.658 23.138 1.00 95.19 435 SER A CA 1
ATOM 3502 C C . SER A 1 435 ? -6.433 -6.898 23.420 1.00 95.19 435 SER A C 1
ATOM 3504 O O . SER A 1 435 ? -6.966 -7.511 22.491 1.00 95.19 435 SER A O 1
ATOM 3506 N N . LYS A 1 436 ? -6.615 -7.246 24.699 1.00 95.00 436 LYS A N 1
ATOM 3507 C CA . LYS A 1 436 ? -7.483 -8.349 25.124 1.00 95.00 436 LYS A CA 1
ATOM 3508 C C . LYS A 1 436 ? -8.946 -8.094 24.758 1.00 95.00 436 LYS A C 1
ATOM 3510 O O . LYS A 1 436 ? -9.596 -9.009 24.253 1.00 95.00 436 LYS A O 1
ATOM 3515 N N . GLN A 1 437 ? -9.454 -6.878 24.968 1.00 96.19 437 GLN A N 1
ATOM 3516 C CA . GLN A 1 437 ? -10.824 -6.515 24.586 1.00 96.19 437 GLN A CA 1
ATOM 3517 C C . GLN A 1 437 ? -11.034 -6.572 23.070 1.00 96.19 437 GLN A C 1
ATOM 3519 O O . GLN A 1 437 ? -11.999 -7.183 22.606 1.00 96.19 437 GLN A O 1
ATOM 3524 N N . VAL A 1 438 ? -10.110 -6.005 22.287 1.00 96.75 438 VAL A N 1
ATOM 3525 C CA . VAL A 1 438 ? -10.175 -6.058 20.819 1.00 96.75 438 VAL A CA 1
ATOM 3526 C C . VAL A 1 438 ? -10.149 -7.506 20.335 1.00 96.75 438 VAL A C 1
ATOM 3528 O O . VAL A 1 438 ? -10.976 -7.883 19.503 1.00 96.75 438 VAL A O 1
ATOM 3531 N N . ARG A 1 439 ? -9.252 -8.339 20.882 1.00 95.88 439 ARG A N 1
ATOM 3532 C CA . ARG A 1 439 ? -9.190 -9.770 20.559 1.00 95.88 439 ARG A CA 1
ATOM 3533 C C . ARG A 1 439 ? -10.520 -10.453 20.857 1.00 95.88 439 ARG A C 1
ATOM 3535 O O . ARG A 1 439 ? -11.079 -11.043 19.940 1.00 95.88 439 ARG A O 1
ATOM 3542 N N . GLY A 1 440 ? -11.057 -10.312 22.071 1.00 94.12 440 GLY A N 1
ATOM 3543 C CA . GLY A 1 440 ? -12.346 -10.902 22.457 1.00 94.12 440 GLY A CA 1
ATOM 3544 C C . GLY A 1 440 ? -13.484 -10.492 21.521 1.00 94.12 440 GLY A C 1
ATOM 3545 O O . GLY A 1 440 ? -14.213 -11.342 21.014 1.00 94.12 440 GLY A O 1
ATOM 3546 N N . LYS A 1 441 ? -13.571 -9.205 21.166 1.00 92.56 441 LYS A N 1
ATOM 3547 C CA . LYS A 1 441 ? -14.596 -8.693 20.245 1.00 92.56 441 LYS A CA 1
ATOM 3548 C C . LYS A 1 441 ? -14.465 -9.254 18.826 1.00 92.56 441 LYS A C 1
ATOM 3550 O O . LYS A 1 441 ? -15.456 -9.684 18.233 1.00 92.56 441 LYS A O 1
ATOM 3555 N N . ILE A 1 442 ? -13.258 -9.241 18.266 1.00 93.62 442 ILE A N 1
ATOM 3556 C CA . ILE A 1 442 ? -13.003 -9.639 16.874 1.00 93.62 442 ILE A CA 1
ATOM 3557 C C . ILE A 1 442 ? -13.093 -11.158 16.704 1.00 93.62 442 ILE A C 1
ATOM 3559 O O . ILE A 1 442 ? -13.597 -11.631 15.683 1.00 93.62 442 ILE A O 1
ATOM 3563 N N . THR A 1 443 ? -12.645 -11.930 17.696 1.00 92.94 443 THR A N 1
ATOM 3564 C CA . THR A 1 443 ? -12.706 -13.400 17.668 1.00 92.94 443 THR A CA 1
ATOM 3565 C C . THR A 1 443 ? -14.005 -13.950 18.241 1.00 92.94 443 THR A C 1
ATOM 3567 O O . THR A 1 443 ? -14.265 -15.142 18.094 1.00 92.94 443 THR A O 1
ATOM 3570 N N . ARG A 1 444 ? -14.828 -13.102 18.873 1.00 89.31 444 ARG A N 1
ATOM 3571 C CA . ARG A 1 444 ? -16.015 -13.495 19.650 1.00 89.31 444 ARG A CA 1
ATOM 3572 C C . ARG A 1 444 ? -15.686 -14.502 20.734 1.00 89.31 444 ARG A C 1
ATOM 3574 O O . ARG A 1 444 ? -16.328 -15.546 20.838 1.00 89.31 444 ARG A O 1
ATOM 3581 N N . ASP A 1 445 ? -14.613 -14.212 21.452 1.00 90.69 445 ASP A N 1
ATOM 3582 C CA . ASP A 1 445 ? -14.077 -15.054 22.516 1.00 90.69 445 ASP A CA 1
ATOM 3583 C C . ASP A 1 445 ? -13.734 -16.486 22.061 1.00 90.69 445 ASP A C 1
ATOM 3585 O O . ASP A 1 445 ? -13.524 -17.383 22.881 1.00 90.69 445 ASP A O 1
ATOM 3589 N N . ALA A 1 446 ? -13.621 -16.718 20.745 1.00 89.38 446 ALA A N 1
ATOM 3590 C CA . ALA A 1 446 ? -13.128 -17.977 20.218 1.00 89.38 446 ALA A CA 1
ATOM 3591 C C . ALA A 1 446 ? -11.677 -18.179 20.664 1.00 89.38 446 ALA A C 1
ATOM 3593 O O . ALA A 1 446 ? -10.836 -17.277 20.561 1.00 89.38 446 ALA A O 1
ATOM 3594 N N . LYS A 1 447 ? -11.378 -19.393 21.134 1.00 90.75 447 LYS A N 1
ATOM 3595 C CA . LYS A 1 447 ? -10.018 -19.791 21.498 1.00 90.75 447 LYS A CA 1
ATOM 3596 C C . LYS A 1 447 ? -9.177 -19.902 20.230 1.00 90.75 447 LYS A C 1
ATOM 3598 O O . LYS A 1 447 ? -9.356 -20.833 19.449 1.00 90.75 447 LYS A O 1
ATOM 3603 N N . ILE A 1 448 ? -8.263 -18.954 20.050 1.00 93.69 448 ILE A N 1
ATOM 3604 C CA . ILE A 1 448 ? -7.280 -18.948 18.964 1.00 93.69 448 ILE A CA 1
ATOM 3605 C C . ILE A 1 448 ? -5.865 -18.905 19.535 1.00 93.69 448 ILE A C 1
ATOM 3607 O O . ILE A 1 448 ? -5.631 -18.308 20.588 1.00 93.69 448 ILE A O 1
ATOM 3611 N N . THR A 1 449 ? -4.933 -19.527 18.823 1.00 95.06 449 THR A N 1
ATOM 3612 C CA . THR A 1 449 ? -3.491 -19.470 19.107 1.00 95.06 449 THR A CA 1
ATOM 3613 C C . THR A 1 449 ? -2.923 -18.069 18.853 1.00 95.06 449 THR A C 1
ATOM 3615 O O . THR A 1 449 ? -3.561 -17.242 18.198 1.00 95.06 449 THR A O 1
ATOM 3618 N N . GLU A 1 450 ? -1.712 -17.796 19.346 1.00 94.00 450 GLU A N 1
ATOM 3619 C CA . GLU A 1 450 ? -1.024 -16.526 19.070 1.00 94.00 450 GLU A CA 1
ATOM 3620 C C . GLU A 1 450 ? -0.705 -16.341 17.584 1.00 94.00 450 GLU A C 1
ATOM 3622 O O . GLU A 1 450 ? -0.873 -15.245 17.058 1.00 94.00 450 GLU A O 1
ATOM 3627 N N . ASP A 1 451 ? -0.335 -17.405 16.870 1.00 95.19 451 ASP A N 1
ATOM 3628 C CA . ASP A 1 451 ? -0.081 -17.325 15.427 1.00 95.19 451 ASP A CA 1
ATOM 3629 C C . ASP A 1 451 ? -1.350 -16.956 14.653 1.00 95.19 451 ASP A C 1
ATOM 3631 O O . ASP A 1 451 ? -1.327 -16.073 13.797 1.00 95.19 451 ASP A O 1
ATOM 3635 N N . GLN A 1 452 ? -2.488 -17.558 15.014 1.00 94.50 452 GLN A N 1
ATOM 3636 C CA . GLN A 1 452 ? -3.787 -17.192 14.443 1.00 94.50 452 GLN A CA 1
ATOM 3637 C C . GLN A 1 452 ? -4.176 -15.749 14.779 1.00 94.50 452 GLN A C 1
ATOM 3639 O O . GLN A 1 452 ? -4.784 -15.074 13.949 1.00 94.50 452 GLN A O 1
ATOM 3644 N N . TRP A 1 453 ? -3.838 -15.267 15.977 1.00 95.06 453 TRP A N 1
ATOM 3645 C CA . TRP A 1 453 ? -4.069 -13.875 16.355 1.00 95.06 453 TRP A CA 1
ATOM 3646 C C . TRP A 1 453 ? -3.203 -12.918 15.531 1.00 95.06 453 TRP A C 1
ATOM 3648 O O . TRP A 1 453 ? -3.724 -11.945 14.990 1.00 95.06 453 TRP A O 1
ATOM 3658 N N . ASN A 1 454 ? -1.921 -13.227 15.345 1.00 95.44 454 ASN A N 1
ATOM 3659 C CA . ASN A 1 454 ? -1.011 -12.445 14.509 1.00 95.44 454 ASN A CA 1
ATOM 3660 C C . ASN A 1 454 ? -1.464 -12.399 13.041 1.00 95.44 454 ASN A C 1
ATOM 3662 O O . ASN A 1 454 ? -1.465 -11.330 12.428 1.00 95.44 454 ASN A O 1
ATOM 3666 N N . ASP A 1 455 ? -1.908 -13.529 12.489 1.00 93.81 455 ASP A N 1
ATOM 3667 C CA . ASP A 1 455 ? -2.486 -13.587 11.142 1.00 93.81 455 ASP A CA 1
ATOM 3668 C C . ASP A 1 455 ? -3.776 -12.762 11.031 1.00 93.81 455 ASP A C 1
ATOM 3670 O O . ASP A 1 455 ? -4.042 -12.138 9.996 1.00 93.81 455 ASP A O 1
ATOM 3674 N N . LEU A 1 456 ? -4.583 -12.731 12.095 1.00 94.56 456 LEU A N 1
ATOM 3675 C CA . LEU A 1 456 ? -5.797 -11.926 12.149 1.00 94.56 456 LEU A CA 1
ATOM 3676 C C . LEU A 1 456 ? -5.479 -10.430 12.240 1.00 94.56 456 LEU A C 1
ATOM 3678 O O . LEU A 1 456 ? -6.125 -9.644 11.551 1.00 94.56 456 LEU A O 1
ATOM 3682 N N . LEU A 1 457 ? -4.461 -10.035 13.008 1.00 96.38 457 LEU A N 1
ATOM 3683 C CA . LEU A 1 457 ? -3.971 -8.656 13.060 1.00 96.38 457 LEU A CA 1
ATOM 3684 C C . LEU A 1 457 ? -3.496 -8.168 11.685 1.00 96.38 457 LEU A C 1
ATOM 3686 O O . LEU A 1 457 ? -3.910 -7.092 11.249 1.00 96.38 457 LEU A O 1
ATOM 3690 N N . ASP A 1 458 ? -2.720 -8.971 10.949 1.00 95.31 458 ASP A N 1
ATOM 3691 C CA . ASP A 1 458 ? -2.333 -8.648 9.567 1.00 95.31 458 ASP A CA 1
ATOM 3692 C C . ASP A 1 458 ? -3.564 -8.592 8.646 1.00 95.31 458 ASP A C 1
ATOM 3694 O O . ASP A 1 458 ? -3.747 -7.654 7.869 1.00 95.31 458 ASP A O 1
ATOM 3698 N N . THR A 1 459 ? -4.483 -9.549 8.760 1.00 93.38 459 THR A N 1
ATOM 3699 C CA . THR A 1 459 ? -5.676 -9.585 7.901 1.00 93.38 459 THR A CA 1
ATOM 3700 C C . THR A 1 459 ? -6.587 -8.373 8.128 1.00 93.38 459 THR A C 1
ATOM 3702 O O . THR A 1 459 ? -7.032 -7.756 7.158 1.00 93.38 459 THR A O 1
ATOM 3705 N N . VAL A 1 460 ? -6.845 -8.008 9.386 1.00 94.62 460 VAL A N 1
ATOM 3706 C CA . VAL A 1 460 ? -7.840 -6.997 9.785 1.00 94.62 460 VAL A CA 1
ATOM 3707 C C . VAL A 1 460 ? -7.253 -5.592 9.844 1.00 94.62 460 VAL A C 1
ATOM 3709 O O . VAL A 1 460 ? -7.869 -4.661 9.326 1.00 94.62 460 VAL A O 1
ATOM 3712 N N . PHE A 1 461 ? -6.066 -5.438 10.430 1.00 96.25 461 PHE A N 1
ATOM 3713 C CA . PHE A 1 461 ? -5.419 -4.142 10.654 1.00 96.25 461 PHE A CA 1
ATOM 3714 C C . PHE A 1 461 ? -4.166 -3.936 9.806 1.00 96.25 461 PHE A C 1
ATOM 3716 O O . PHE A 1 461 ? -3.721 -2.804 9.666 1.00 96.25 461 PHE A O 1
ATOM 3723 N N . GLY A 1 462 ? -3.608 -4.993 9.213 1.00 96.62 462 GLY A N 1
ATOM 3724 C CA . GLY A 1 462 ? -2.440 -4.900 8.338 1.00 96.62 462 GLY A CA 1
ATOM 3725 C C . GLY A 1 462 ? -1.114 -4.794 9.063 1.00 96.62 462 GLY A C 1
ATOM 3726 O O . GLY A 1 462 ? -0.120 -4.468 8.426 1.00 96.62 462 GLY A O 1
ATOM 3727 N N . VAL A 1 463 ? -1.078 -5.044 10.366 1.00 97.31 463 VAL A N 1
ATOM 3728 C CA . VAL A 1 463 ? 0.104 -4.818 11.200 1.00 97.31 463 VAL A CA 1
ATOM 3729 C C . VAL A 1 463 ? 0.479 -6.073 11.980 1.00 97.31 463 VAL A C 1
ATOM 3731 O O . VAL A 1 463 ? -0.346 -6.956 12.201 1.00 97.31 463 VAL A O 1
ATOM 3734 N N . SER A 1 464 ? 1.738 -6.148 12.412 1.00 96.19 464 SER A N 1
ATOM 3735 C CA . SER A 1 464 ? 2.184 -7.149 13.388 1.00 96.19 464 SER A CA 1
ATOM 3736 C C . SER A 1 464 ? 1.636 -6.836 14.786 1.00 96.19 464 SER A C 1
ATOM 3738 O O . SER A 1 464 ? 1.120 -5.743 15.014 1.00 96.19 464 SER A O 1
ATOM 3740 N N . ALA A 1 465 ? 1.827 -7.733 15.759 1.00 95.88 465 ALA A N 1
ATOM 3741 C CA . ALA A 1 465 ? 1.501 -7.456 17.164 1.00 95.88 465 ALA A CA 1
ATOM 3742 C C . ALA A 1 465 ? 2.151 -6.162 17.691 1.00 95.88 465 ALA A C 1
ATOM 3744 O O . ALA A 1 465 ? 1.494 -5.349 18.331 1.00 95.88 465 ALA A O 1
ATOM 3745 N N . GLN A 1 466 ? 3.423 -5.918 17.357 1.00 95.31 466 GLN A N 1
ATOM 3746 C CA . GLN A 1 466 ? 4.099 -4.670 17.733 1.00 95.31 466 GLN A CA 1
ATOM 3747 C C . GLN A 1 466 ? 3.450 -3.451 17.072 1.00 95.31 466 GLN A C 1
ATOM 3749 O O . GLN A 1 466 ? 3.241 -2.431 17.721 1.00 95.31 466 GLN A O 1
ATOM 3754 N N . GLY A 1 467 ? 3.109 -3.555 15.786 1.00 96.44 467 GLY A N 1
ATOM 3755 C CA . GLY A 1 467 ? 2.404 -2.488 15.083 1.00 96.44 467 GLY A CA 1
ATOM 3756 C C . GLY A 1 467 ? 1.016 -2.221 15.657 1.00 96.44 467 GLY A C 1
ATOM 3757 O O . GLY A 1 467 ? 0.630 -1.067 15.811 1.00 96.44 467 GLY A O 1
ATOM 3758 N N . PHE A 1 468 ? 0.298 -3.271 16.051 1.00 97.62 468 PHE A N 1
ATOM 3759 C CA . PHE A 1 468 ? -0.992 -3.164 16.721 1.00 97.62 468 PHE A CA 1
ATOM 3760 C C . PHE A 1 468 ? -0.874 -2.424 18.057 1.00 97.62 468 PHE A C 1
ATOM 3762 O O . PHE A 1 468 ? -1.661 -1.515 18.309 1.00 97.62 468 PHE A O 1
ATOM 3769 N N . ASN A 1 469 ? 0.159 -2.710 18.854 1.00 96.38 469 ASN A N 1
ATOM 3770 C CA . ASN A 1 469 ? 0.433 -1.959 20.081 1.00 96.38 469 ASN A CA 1
ATOM 3771 C C . ASN A 1 469 ? 0.667 -0.470 19.793 1.00 96.38 469 ASN A C 1
ATOM 3773 O O . ASN A 1 469 ? 0.130 0.371 20.503 1.00 96.38 469 ASN A O 1
ATOM 3777 N N . VAL A 1 470 ? 1.386 -0.121 18.717 1.00 95.75 470 VAL A N 1
ATOM 3778 C CA . VAL A 1 470 ? 1.553 1.286 18.304 1.00 95.75 470 VAL A CA 1
ATOM 3779 C C . VAL A 1 470 ? 0.206 1.937 17.965 1.00 95.75 470 VAL A C 1
ATOM 3781 O O . VAL A 1 470 ? -0.021 3.090 18.336 1.00 95.75 470 VAL A O 1
ATOM 3784 N N . LEU A 1 471 ? -0.702 1.224 17.288 1.00 96.50 471 LEU A N 1
ATOM 3785 C CA . LEU A 1 471 ? -2.049 1.730 16.993 1.00 96.50 471 LEU A CA 1
ATOM 3786 C C . LEU A 1 471 ? -2.872 1.939 18.273 1.00 96.50 471 LEU A C 1
ATOM 3788 O O . LEU A 1 471 ? -3.491 2.991 18.429 1.00 96.50 471 LEU A O 1
ATOM 3792 N N . VAL A 1 472 ? -2.834 0.978 19.201 1.00 97.00 472 VAL A N 1
ATOM 3793 C CA . VAL A 1 472 ? -3.493 1.075 20.513 1.00 97.00 472 VAL A CA 1
ATOM 3794 C C . VAL A 1 472 ? -2.959 2.268 21.300 1.00 97.00 472 VAL A C 1
ATOM 3796 O O . VAL A 1 472 ? -3.750 3.076 21.781 1.00 97.00 472 VAL A O 1
ATOM 3799 N N . SER A 1 473 ? -1.636 2.433 21.380 1.00 94.62 473 SER A N 1
ATOM 3800 C CA . SER A 1 473 ? -1.023 3.561 22.083 1.00 94.62 473 SER A CA 1
A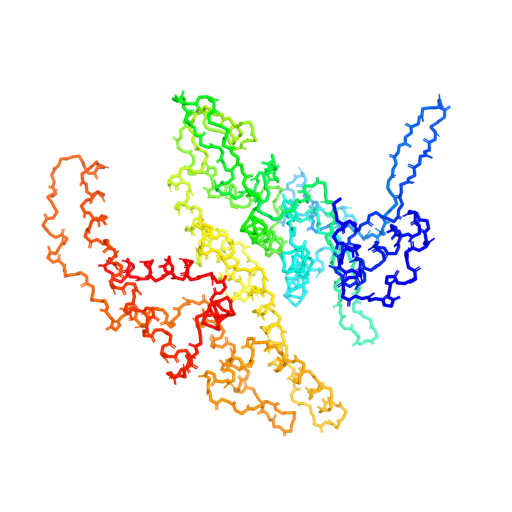TOM 3801 C C . SER A 1 473 ? -1.446 4.897 21.487 1.00 94.62 473 SER A C 1
ATOM 3803 O O . SER A 1 473 ? -1.768 5.817 22.228 1.00 94.62 473 SER A O 1
ATOM 3805 N N . ARG A 1 474 ? -1.508 5.022 20.157 1.00 92.56 474 ARG A N 1
ATOM 3806 C CA . ARG A 1 474 ? -1.979 6.257 19.510 1.00 92.56 474 ARG A CA 1
ATOM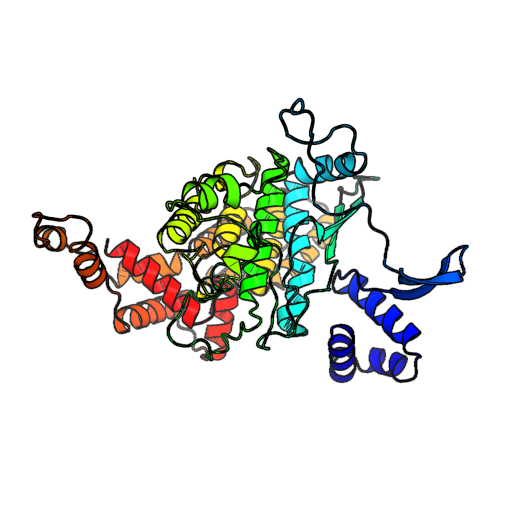 3807 C C . ARG A 1 474 ? -3.435 6.563 19.842 1.00 92.56 474 ARG A C 1
ATOM 3809 O O . ARG A 1 474 ? -3.730 7.691 20.216 1.00 92.56 474 ARG A O 1
ATOM 3816 N N . ALA A 1 475 ? -4.316 5.568 19.769 1.00 94.56 475 ALA A N 1
ATOM 3817 C CA . ALA A 1 475 ? -5.718 5.740 20.138 1.00 94.56 475 ALA A CA 1
ATOM 3818 C C . ALA A 1 475 ? -5.879 6.098 21.629 1.00 94.56 475 ALA A C 1
ATOM 3820 O O . ALA A 1 475 ? -6.703 6.938 21.977 1.00 94.56 475 ALA A O 1
ATOM 3821 N N . ALA A 1 476 ? -5.064 5.512 22.510 1.00 92.94 476 ALA A N 1
ATOM 3822 C CA . ALA A 1 476 ? -5.034 5.835 23.935 1.00 92.94 476 ALA A CA 1
ATOM 3823 C C . ALA A 1 476 ? -4.542 7.267 24.208 1.00 92.94 476 ALA A C 1
ATOM 3825 O O . ALA A 1 476 ? -5.136 7.967 25.024 1.00 92.94 476 ALA A O 1
ATOM 3826 N N . ILE A 1 477 ? -3.500 7.718 23.503 1.00 89.44 477 ILE A N 1
ATOM 3827 C CA . ILE A 1 477 ? -2.995 9.100 23.553 1.00 89.44 477 ILE A CA 1
ATOM 3828 C C . ILE A 1 477 ? -4.091 10.077 23.116 1.00 89.44 477 ILE A C 1
ATOM 3830 O O . ILE A 1 477 ? -4.364 11.039 23.827 1.00 89.44 477 ILE A O 1
ATOM 3834 N N . GLU A 1 478 ? -4.757 9.803 21.989 1.00 88.31 478 GLU A N 1
ATOM 3835 C CA . GLU A 1 478 ? -5.875 10.614 21.485 1.00 88.31 478 GLU A CA 1
ATOM 3836 C C . GLU A 1 478 ? -7.083 10.618 22.430 1.00 88.31 478 GLU A C 1
ATOM 3838 O O . GLU A 1 478 ? -7.843 11.577 22.434 1.00 88.31 478 GLU A O 1
ATOM 3843 N N . ARG A 1 479 ? -7.284 9.558 23.221 1.00 89.31 479 ARG A N 1
ATOM 3844 C CA . ARG A 1 479 ? -8.353 9.495 24.226 1.00 89.31 479 ARG A CA 1
ATOM 3845 C C . ARG A 1 479 ? -8.023 10.294 25.487 1.00 89.31 479 ARG A C 1
ATOM 3847 O O . ARG A 1 479 ? -8.943 10.791 26.136 1.00 89.31 479 ARG A O 1
ATOM 3854 N N . LYS A 1 480 ? -6.746 10.323 25.875 1.00 86.06 480 LYS A N 1
ATOM 3855 C CA . LYS A 1 480 ? -6.247 10.996 27.082 1.00 86.06 480 LYS A CA 1
ATOM 3856 C C . LYS A 1 480 ? -6.121 12.509 26.897 1.00 86.06 480 LYS A C 1
ATOM 3858 O O . LYS A 1 480 ? -6.394 13.225 27.858 1.00 86.06 480 LYS A O 1
ATOM 3863 N N . GLY A 1 481 ? -5.672 12.952 25.720 1.00 70.50 481 GLY A N 1
ATOM 3864 C CA . GLY A 1 481 ? -5.622 14.365 25.318 1.00 70.50 481 GLY A CA 1
ATOM 3865 C C . GLY A 1 481 ? -6.992 14.902 24.939 1.00 70.50 481 GLY A C 1
ATOM 3866 O O . GLY A 1 481 ? -7.206 16.110 25.179 1.00 70.50 481 GLY A O 1
#